Protein AF-A0A7W7B6H7-F1 (afdb_monomer)

Organism: NCBI:txid333708

Secondary structure (DSSP, 8-state):
-HHHHHHHHHHHHHHHHHHHHHHHHHHHHHHTS---HHHHHHHHHHHHHHHHHHHIIIIIS-SSS-HHHHHHHHHHHHHHHHHHHHHHHHIIIIIS---HHHHHHHHHHHHHHHHHHHIIIIITS-GGG--HHHHHHHHHHHHHHHHHHHHHHHTTPPPPHHHHHHHHHHHHHHTTPPBTTTB--SS-THHHHHHHHHHHHHHHHT--HHHHHHHHHHHHHHHHHHHHHHHHHH-TT--HHHHHHHHHHHHHHHHTTTGGGTTSHHHHHHHHHHHHHHHHHH-TT-TTS-HHHHHHHHHHHHHHHTTSGGGGHHHHHHHHHHHHHHT-GGGTT-HHHHHHHHHHHHHHHHHHHH-HHIIIIIHHHHHHHGGGGS--HHHHHTSGGGTHHHHHHHHHHHTHHHHTTSHHHHHHHHHHHHHHHHHTTT---HHHHHHHHHHHHHHHHHHHHH--SSHHHHHHHHHHHHHHHHHHHHH-S---TTHHHHHHH-PPTTS-SEEEEE-S-GGGTTTHHHHHT-EE--S-SS-TTHHHHHHHHHSHHHHH-TTTTHHHHHHHHHHHHHHHHHHHHH--SEEEEE--SS-TT--S----HHHHHHTSHHHHHHHTTEEEEEEETTEEEEEE-SSGGGGGGS-SS-----------------

Foldseek 3Di:
DVVVVVLLVLLVVLLVVLVVQLVVQLCCCVPVVVDDSVVSSVRSNVRSLVSSLCSCQPPNQHDDADPVQLVVLSVLLVVLLVLVLVVLQCCQCVQQVHDSVVSVVCSVPPSSVSSSLSSNLPRNHYPVPDALVSQLSVLLSVQLSLLSVLLVQCPPPFAFLQQLLLLQLLVCVVVPQAELPLANDLFDCLSSVLLNPLNVVCVVRVHASRSSLSVVLSVLSSVLSSLLSSLLSQQPPDDPLLSVLLSVLSSLLLRQLCQAHPPDLLSQLCSQQVSVLSCCLRPLPCPRDDLVRLLVSLVSNLSNCLRDVLLVLLLVQLLVLSCVLVVHNVSCVGSSNVNSVVVSVVSVVVCVPRVVSSVPPSNVLCVQFLCLLAADLVVLCVQLLNVLLVLLVVLCVVCVVVCSNHSLVSLQSSLVSLVSSLRVVRRSDSSSNSRSLSSSSSSLSNDLSVDDPDPVSNVSSVVSNCSSRVPSVVVGYHDQPQQVLVVVPPDDPPFAQAEDEAALDSSNPPPNCSVSVGHYQASYSYLVSAQRLLQVCPDPVCVVPVVVSVVSVVSLVCSLVRVLVSCVVRVGQKYKFQQDQDGRSNVVDGDGPLVSNVVDVSSVVSCVQWDFQEDTPRITIIGGHPDPVVCPPRPPDHDPPPDDDDPDPPDDDD

Nearest PDB structures (foldseek):
  6wby-assembly1_A  TM=4.528E-01  e=2.219E-01  Mycobacteroides abscessus
  6wbx-assembly1_A  TM=3.716E-01  e=9.369E-01  Mycobacteroides abscessus
  5khn-assembly1_A  TM=1.263E-01  e=7.039E+00  Burkholderia multivorans

Radius of gyration: 28.57 Å; Cα contacts (8 Å, |Δi|>4): 883; chains: 1; bounding box: 72×85×74 Å

Solvent-accessible surface area (backbone atoms only — not comparable to full-atom values): 34302 Å² total; per-residue (Å²): 117,68,69,61,54,53,37,52,50,42,45,50,51,40,51,54,50,23,54,52,45,20,54,52,43,17,49,46,30,35,73,74,64,68,35,57,68,70,57,8,46,48,51,3,48,54,54,17,55,53,46,39,51,50,42,39,49,66,67,40,63,50,76,57,39,59,70,77,58,25,51,55,40,43,51,51,52,49,52,38,37,50,53,50,39,52,47,44,38,45,45,32,39,74,45,68,65,42,56,66,67,60,20,50,52,51,32,68,50,51,36,56,53,52,45,51,53,46,40,69,51,42,22,46,42,26,84,91,70,59,48,52,67,34,45,24,53,42,31,37,54,52,25,45,42,51,27,53,52,49,44,62,70,50,56,95,55,69,51,25,28,67,37,36,44,48,53,55,52,31,53,43,38,76,73,69,40,47,78,54,71,53,37,47,59,93,64,61,69,59,57,44,65,70,52,38,60,28,40,57,52,10,69,76,54,74,40,58,48,68,60,33,39,49,52,46,54,30,52,46,41,25,54,28,36,33,50,34,24,44,48,54,32,65,37,83,94,53,55,75,64,40,40,52,41,38,52,50,35,52,51,46,40,73,55,46,59,37,35,42,44,50,72,25,68,56,49,46,18,45,39,36,24,46,37,44,54,49,38,54,31,69,46,51,82,45,86,93,52,53,72,70,52,33,37,51,40,13,54,44,18,33,73,15,40,64,50,42,75,50,52,50,40,17,64,54,42,24,32,52,54,48,16,64,65,69,72,37,69,62,48,51,70,29,59,29,49,48,38,29,53,52,50,48,52,53,48,53,50,46,37,63,74,76,39,41,47,42,66,72,48,42,49,57,51,43,71,72,19,46,62,43,69,40,50,60,70,72,63,44,66,70,36,76,88,46,64,53,56,63,54,53,52,51,54,46,64,79,37,40,90,81,33,69,83,36,42,43,48,34,29,41,30,32,15,50,14,28,43,52,37,34,59,78,62,30,47,68,51,70,65,60,41,43,58,18,49,40,24,47,45,41,22,42,28,43,47,60,54,71,53,60,100,43,71,69,59,44,51,50,46,52,51,46,48,46,66,59,54,47,53,30,62,72,68,32,60,46,79,56,87,45,42,63,59,48,55,75,67,45,82,54,88,97,44,58,68,22,37,35,60,55,34,64,46,44,55,72,45,21,38,49,39,74,76,66,69,37,45,72,36,53,38,54,71,32,48,56,58,45,35,21,27,55,43,54,58,67,34,71,64,32,67,75,36,62,71,84,39,44,67,46,52,50,51,41,49,48,55,44,52,54,52,45,50,28,45,69,74,57,55,38,19,32,38,36,36,55,64,42,83,79,52,78,49,33,74,93,52,81,75,55,65,67,65,64,42,46,76,39,67,68,40,53,62,59,52,72,39,46,45,80,74,45,76,50,98,49,25,37,34,28,33,49,50,94,54,81,76,76,56,82,82,62,77,96,58,81,71,78,78,83,72,75,84,73,76,88,73,87,74,80,91,126

Structure (mmCIF, N/CA/C/O backbone):
data_AF-A0A7W7B6H7-F1
#
_entry.id   AF-A0A7W7B6H7-F1
#
loop_
_atom_site.group_PDB
_atom_site.id
_atom_site.type_symbol
_atom_site.label_atom_id
_atom_site.label_alt_id
_atom_site.label_comp_id
_atom_site.label_asym_id
_atom_site.label_entity_id
_atom_site.label_seq_id
_atom_site.pdbx_PDB_ins_code
_atom_site.Cartn_x
_atom_site.Cartn_y
_atom_site.Cartn_z
_atom_site.occupancy
_atom_site.B_iso_or_equiv
_atom_site.auth_seq_id
_atom_site.auth_comp_id
_atom_site.auth_asym_id
_atom_site.auth_atom_id
_atom_site.pdbx_PDB_model_num
ATOM 1 N N . MET A 1 1 ? -38.807 20.366 14.845 1.00 52.38 1 MET A N 1
ATOM 2 C CA . MET A 1 1 ? -38.047 21.072 13.783 1.00 52.38 1 MET A CA 1
ATOM 3 C C . MET A 1 1 ? -37.548 22.457 14.226 1.00 52.38 1 MET A C 1
ATOM 5 O O . MET A 1 1 ? -36.436 22.827 13.880 1.00 52.38 1 MET A O 1
ATOM 9 N N . THR A 1 2 ? -38.298 23.182 15.062 1.00 67.94 2 THR A N 1
ATOM 10 C CA . THR A 1 2 ? -38.009 24.551 15.546 1.00 67.94 2 THR A CA 1
ATOM 11 C C . THR A 1 2 ? -36.691 24.733 16.320 1.00 67.94 2 THR A C 1
ATOM 13 O O . THR A 1 2 ? -36.007 25.732 16.119 1.00 67.94 2 THR A O 1
ATOM 16 N N . ALA A 1 3 ? -36.267 23.766 17.145 1.00 75.75 3 ALA A N 1
ATOM 17 C CA . ALA A 1 3 ? -35.050 23.906 17.962 1.00 75.75 3 ALA A CA 1
ATOM 18 C C . ALA A 1 3 ? -33.731 23.847 17.160 1.00 75.75 3 ALA A C 1
ATOM 20 O O . ALA A 1 3 ? -32.788 24.575 17.466 1.00 75.75 3 ALA A O 1
ATOM 21 N N . LEU A 1 4 ? -33.655 23.001 16.121 1.00 78.50 4 LEU A N 1
ATOM 22 C CA . LEU A 1 4 ? -32.461 22.891 15.271 1.00 78.50 4 LEU A CA 1
ATOM 23 C C . LEU A 1 4 ? -32.273 24.151 14.422 1.00 78.50 4 LEU A C 1
ATOM 25 O O . LEU A 1 4 ? -31.158 24.651 14.319 1.00 78.50 4 LEU A O 1
ATOM 29 N N . VAL A 1 5 ? -33.368 24.669 13.859 1.00 79.06 5 VAL A N 1
ATOM 30 C CA . VAL A 1 5 ? -33.370 25.891 13.045 1.00 79.06 5 VAL A CA 1
ATOM 31 C C . VAL A 1 5 ? -32.963 27.099 13.888 1.00 79.06 5 VAL A C 1
ATOM 33 O O . VAL A 1 5 ? -32.090 27.857 13.479 1.00 79.06 5 VAL A O 1
ATOM 36 N N . ALA A 1 6 ? -33.499 27.233 15.105 1.00 82.69 6 ALA A N 1
ATOM 37 C CA . ALA A 1 6 ? -33.091 28.294 16.027 1.00 82.69 6 ALA A CA 1
ATOM 38 C C . ALA A 1 6 ? -31.600 28.200 16.407 1.00 82.69 6 ALA A C 1
ATOM 40 O O . ALA A 1 6 ? -30.912 29.216 16.492 1.00 82.69 6 ALA A O 1
ATOM 41 N N . GLN A 1 7 ? -31.080 26.985 16.602 1.00 85.56 7 GLN A N 1
ATOM 42 C CA . GLN A 1 7 ? -29.668 26.763 16.918 1.00 85.56 7 GLN A CA 1
ATOM 43 C C . GLN A 1 7 ? -28.742 27.072 15.732 1.00 85.56 7 GLN A C 1
ATOM 45 O O . GLN A 1 7 ? -27.706 27.704 15.923 1.00 85.56 7 GLN A O 1
ATOM 50 N N . ALA A 1 8 ? -29.118 26.668 14.516 1.00 84.94 8 ALA A N 1
ATOM 51 C CA . ALA A 1 8 ? -28.405 27.037 13.293 1.00 84.94 8 ALA A CA 1
ATOM 52 C C . ALA A 1 8 ? -28.430 28.560 13.068 1.00 84.94 8 ALA A C 1
ATOM 54 O O . ALA A 1 8 ? -27.408 29.143 12.718 1.00 84.94 8 ALA A O 1
ATOM 55 N N . GLY A 1 9 ? -29.556 29.218 13.370 1.00 87.75 9 GLY A N 1
ATOM 56 C CA . GLY A 1 9 ? -29.672 30.677 13.356 1.00 87.75 9 GLY A CA 1
ATOM 57 C C . GLY A 1 9 ? -28.688 31.354 14.315 1.00 87.75 9 GLY A C 1
ATOM 58 O O . GLY A 1 9 ? -27.930 32.223 13.897 1.00 87.75 9 GLY A O 1
ATOM 59 N N . ARG A 1 10 ? -28.616 30.909 15.580 1.00 89.75 10 ARG A N 1
ATOM 60 C CA . ARG A 1 10 ? -27.625 31.422 16.552 1.00 89.75 10 ARG A CA 1
ATOM 61 C C . ARG A 1 10 ? -26.189 31.195 16.089 1.00 89.75 10 ARG A C 1
ATOM 63 O O . ARG A 1 10 ? -25.362 32.088 16.234 1.00 89.75 10 ARG A O 1
ATOM 70 N N . PHE A 1 11 ? -25.903 30.026 15.512 1.00 89.94 11 PHE A N 1
ATOM 71 C CA . PHE A 1 11 ? -24.585 29.722 14.956 1.00 89.94 11 PHE A CA 1
ATOM 72 C C . PHE A 1 11 ? -24.205 30.709 13.846 1.00 89.94 11 PHE A C 1
ATOM 74 O O . PHE A 1 11 ? -23.113 31.270 13.884 1.00 89.94 11 PHE A O 1
ATOM 81 N N . GLY A 1 12 ? -25.126 30.973 12.913 1.00 88.31 12 GLY A N 1
ATOM 82 C CA . GLY A 1 12 ? -24.932 31.959 11.851 1.00 88.31 12 GLY A CA 1
ATOM 83 C C . GLY A 1 12 ? -24.706 33.376 12.385 1.00 88.31 12 GLY A C 1
ATOM 84 O O . GLY A 1 12 ? -23.780 34.049 11.943 1.00 88.31 12 GLY A O 1
ATOM 85 N N . VAL A 1 13 ? -25.487 33.808 13.383 1.00 93.12 13 VAL A N 1
ATOM 86 C CA . VAL A 1 13 ? -25.336 35.135 14.011 1.00 93.12 13 VAL A CA 1
ATOM 87 C C . VAL A 1 13 ? -23.969 35.291 14.674 1.00 93.12 13 VAL A C 1
ATOM 89 O O . VAL A 1 13 ? -23.302 36.298 14.449 1.00 93.12 13 VAL A O 1
ATOM 92 N N . VAL A 1 14 ? -23.526 34.298 15.455 1.00 91.69 14 VAL A N 1
ATOM 93 C CA . VAL A 1 14 ? -22.190 34.332 16.072 1.00 91.69 14 VAL A CA 1
ATOM 94 C C . VAL A 1 14 ? -21.107 34.383 14.996 1.00 91.69 14 VAL A C 1
ATOM 96 O O . VAL A 1 14 ? -20.205 35.203 15.110 1.00 91.69 14 VAL A O 1
ATOM 99 N N . GLY A 1 15 ? -21.226 33.588 13.927 1.00 88.62 15 GLY A N 1
ATOM 100 C CA . GLY A 1 15 ? -20.271 33.598 12.817 1.00 88.62 15 GLY A CA 1
ATOM 101 C C . GLY A 1 15 ? -20.157 34.963 12.127 1.00 88.62 15 GLY A C 1
ATOM 102 O O . GLY A 1 15 ? -19.053 35.476 11.964 1.00 88.62 15 GLY A O 1
ATOM 103 N N . LEU A 1 16 ? -21.286 35.592 11.786 1.00 90.62 16 LEU A N 1
ATOM 104 C CA . LEU A 1 16 ? -21.300 36.927 11.173 1.00 90.62 16 LEU A CA 1
ATOM 105 C C . LEU A 1 16 ? -20.719 37.996 12.109 1.00 90.62 16 LEU A C 1
ATOM 107 O O . LEU A 1 16 ? -19.921 38.829 11.678 1.00 90.62 16 LEU A O 1
ATOM 111 N N . ALA A 1 17 ? -21.072 37.949 13.395 1.00 92.12 17 ALA A N 1
ATOM 112 C CA . ALA A 1 17 ? -20.536 38.861 14.401 1.00 92.12 17 ALA A CA 1
ATOM 113 C C . ALA A 1 17 ? -19.021 38.676 14.596 1.00 92.12 17 ALA A C 1
ATOM 115 O O . ALA A 1 17 ? -18.294 39.661 14.700 1.00 92.12 17 ALA A O 1
ATOM 116 N N . THR A 1 18 ? -18.525 37.435 14.572 1.00 90.81 18 THR A N 1
ATOM 117 C CA . THR A 1 18 ? -17.090 37.121 14.584 1.00 90.81 18 THR A CA 1
ATOM 118 C C . THR A 1 18 ? -16.369 37.763 13.401 1.00 90.81 18 THR A C 1
ATOM 120 O O . THR A 1 18 ? -15.316 38.373 13.590 1.00 90.81 18 THR A O 1
ATOM 123 N N . THR A 1 19 ? -16.917 37.650 12.188 1.00 88.62 19 THR A N 1
ATOM 124 C CA . THR A 1 19 ? -16.317 38.252 10.989 1.00 88.62 19 THR A CA 1
ATOM 125 C C . THR A 1 19 ? -16.297 39.775 11.075 1.00 88.62 19 THR A C 1
ATOM 127 O O . THR A 1 19 ? -15.267 40.385 10.800 1.00 88.62 19 THR A O 1
ATOM 130 N N . ALA A 1 20 ? -17.394 40.400 11.507 1.00 91.12 20 ALA A N 1
ATOM 131 C CA . ALA A 1 20 ? -17.438 41.847 11.705 1.00 91.12 20 ALA A CA 1
ATOM 132 C C . ALA A 1 20 ? -16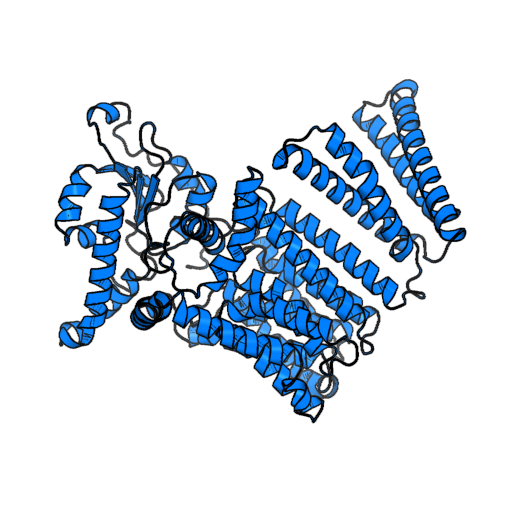.408 42.305 12.751 1.00 91.12 20 ALA A C 1
ATOM 134 O O . ALA A 1 20 ? -15.652 43.246 12.510 1.00 91.12 20 ALA A O 1
ATOM 135 N N . LEU A 1 21 ? -16.312 41.590 13.878 1.00 93.00 21 LEU A N 1
ATOM 136 C CA . LEU A 1 21 ? -15.350 41.888 14.935 1.00 93.00 21 LEU A CA 1
ATOM 137 C C . LEU A 1 21 ? -13.904 41.767 14.446 1.00 93.00 21 LEU A C 1
ATOM 139 O O . LEU A 1 21 ? -13.089 42.620 14.785 1.00 93.00 21 LEU A O 1
ATOM 143 N N . HIS A 1 22 ? -13.591 40.748 13.640 1.00 90.69 22 HIS A N 1
ATOM 144 C CA . HIS A 1 22 ? -12.273 40.593 13.024 1.00 90.69 22 HIS A CA 1
ATOM 145 C C . HIS A 1 22 ? -11.873 41.851 12.245 1.00 90.69 22 HIS A C 1
ATOM 147 O O . HIS A 1 22 ? -10.808 42.419 12.488 1.00 90.69 22 HIS A O 1
ATOM 153 N N . LEU A 1 23 ? -12.755 42.297 11.343 1.00 91.12 23 LEU A N 1
ATOM 154 C CA . LEU A 1 23 ? -12.518 43.447 10.474 1.00 91.12 23 LEU A CA 1
ATOM 155 C C . LEU A 1 23 ? -12.371 44.739 11.282 1.00 91.12 23 LEU A C 1
ATOM 157 O O . LEU A 1 23 ? -11.415 45.482 11.078 1.00 91.12 23 LEU A O 1
ATOM 161 N N . CYS A 1 24 ? -13.272 44.986 12.237 1.00 91.62 24 CYS A N 1
ATOM 162 C CA . CYS A 1 24 ? -13.216 46.176 13.083 1.00 91.62 24 CYS A CA 1
ATOM 163 C C . CYS A 1 24 ? -11.957 46.199 13.958 1.00 91.62 24 CYS A C 1
ATOM 165 O O . CYS A 1 24 ? -11.278 47.220 14.021 1.00 91.62 24 CYS A O 1
ATOM 167 N N . ALA A 1 25 ? -11.616 45.087 14.611 1.00 90.06 25 ALA A N 1
ATOM 168 C CA . ALA A 1 25 ? -10.444 45.013 15.478 1.00 90.06 25 ALA A CA 1
ATOM 169 C C . ALA A 1 25 ? -9.135 45.152 14.685 1.00 90.06 25 ALA A C 1
ATOM 171 O O . ALA A 1 25 ? -8.243 45.882 15.117 1.00 90.06 25 ALA A O 1
ATOM 172 N N . ALA A 1 26 ? -9.033 44.529 13.505 1.00 87.25 26 ALA A N 1
ATOM 173 C CA . ALA A 1 26 ? -7.884 44.713 12.621 1.00 87.25 26 ALA A CA 1
ATOM 174 C C . ALA A 1 26 ? -7.776 46.163 12.121 1.00 87.25 26 ALA A C 1
ATOM 176 O O . ALA A 1 26 ? -6.694 46.749 12.153 1.00 87.25 26 ALA A O 1
ATOM 177 N N . TYR A 1 27 ? -8.896 46.777 11.726 1.00 90.75 27 TYR A N 1
ATOM 178 C CA . TYR A 1 27 ? -8.920 48.172 11.288 1.00 90.75 27 TYR A CA 1
ATOM 179 C C . TYR A 1 27 ? -8.498 49.135 12.403 1.00 90.75 27 TYR A C 1
ATOM 181 O O . TYR A 1 27 ? -7.658 50.000 12.172 1.00 90.75 27 TYR A O 1
ATOM 189 N N . LEU A 1 28 ? -9.024 48.979 13.621 1.00 91.00 28 LEU A N 1
ATOM 190 C CA . LEU A 1 28 ? -8.677 49.834 14.762 1.00 91.00 28 LEU A CA 1
ATOM 191 C C . LEU A 1 28 ? -7.216 49.645 15.194 1.00 91.00 28 LEU A C 1
ATOM 193 O O . LEU A 1 28 ? -6.527 50.626 15.469 1.00 91.00 28 LEU A O 1
ATOM 197 N N . ALA A 1 29 ? -6.711 48.408 15.194 1.00 87.81 29 ALA A N 1
ATOM 198 C CA . ALA A 1 29 ? -5.305 48.132 15.484 1.00 87.81 29 ALA A CA 1
ATOM 199 C C . ALA A 1 29 ? -4.375 48.800 14.457 1.00 87.81 29 ALA A C 1
ATOM 201 O O . ALA A 1 29 ? -3.352 49.369 14.830 1.00 87.81 29 ALA A O 1
ATOM 202 N N . SER A 1 30 ? -4.751 48.786 13.175 1.00 89.3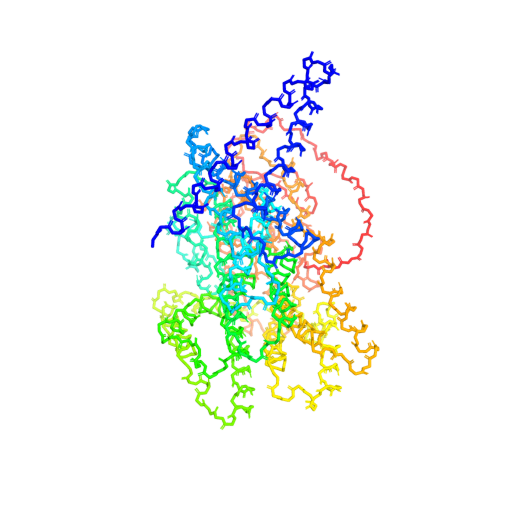1 30 SER A N 1
ATOM 203 C CA . SER A 1 30 ? -3.977 49.443 12.121 1.00 89.31 30 SER A CA 1
ATOM 204 C C . SER A 1 30 ? -4.085 50.971 12.159 1.00 89.31 30 SER A C 1
ATOM 206 O O . SER A 1 30 ? -3.075 51.644 11.988 1.00 89.31 30 SER A O 1
ATOM 208 N N . SER A 1 31 ? -5.289 51.521 12.347 1.00 86.19 31 SER A N 1
ATOM 209 C CA . SER A 1 31 ? -5.564 52.961 12.200 1.00 86.19 31 SER A CA 1
ATOM 210 C C . SER A 1 31 ? -5.269 53.774 13.458 1.00 86.19 31 SER A C 1
ATOM 212 O O . SER A 1 31 ? -4.769 54.889 13.357 1.00 86.19 31 SER A O 1
ATOM 214 N N . ILE A 1 32 ? -5.556 53.222 14.638 1.00 85.88 32 ILE A N 1
ATOM 215 C CA . ILE A 1 32 ? -5.395 53.912 15.926 1.00 85.88 32 ILE A CA 1
ATOM 216 C C . ILE A 1 32 ? -4.154 53.402 16.654 1.00 85.88 32 ILE A C 1
ATOM 218 O O . ILE A 1 32 ? -3.410 54.181 17.240 1.00 85.88 32 ILE A O 1
ATOM 222 N N . GLY A 1 33 ? -3.913 52.090 16.614 1.00 79.75 33 GLY A N 1
ATOM 223 C CA . GLY A 1 33 ? -2.784 51.476 17.314 1.00 79.75 33 GLY A CA 1
ATOM 224 C C . GLY A 1 33 ? -1.445 51.578 16.579 1.00 79.75 33 GLY A C 1
ATOM 225 O O . GLY A 1 33 ? -0.424 51.205 17.150 1.00 79.75 33 GLY A O 1
ATOM 226 N N . GLY A 1 34 ? -1.435 52.026 15.318 1.00 86.38 34 GLY A N 1
ATOM 227 C CA . GLY A 1 34 ? -0.224 52.121 14.496 1.00 86.38 34 GLY A CA 1
ATOM 228 C C . GLY A 1 34 ? 0.443 50.771 14.199 1.00 86.38 34 GLY A C 1
ATOM 229 O O . GLY A 1 34 ? 1.620 50.727 13.842 1.00 86.38 34 GLY A O 1
ATOM 230 N N . PHE A 1 35 ? -0.274 49.655 14.369 1.00 83.94 35 PHE A N 1
ATOM 231 C CA . PHE A 1 35 ? 0.276 48.327 14.117 1.00 83.94 35 PHE A CA 1
ATOM 232 C C . PHE A 1 35 ? 0.506 48.130 12.618 1.00 83.94 35 PHE A C 1
ATOM 234 O O . PHE A 1 35 ? -0.343 48.465 11.791 1.00 83.94 35 PHE A O 1
ATOM 241 N N . ALA A 1 36 ? 1.627 47.496 12.270 1.00 86.75 36 ALA A N 1
ATOM 242 C CA . ALA A 1 36 ? 1.856 47.032 10.908 1.00 86.75 36 ALA A CA 1
ATOM 243 C C . ALA A 1 36 ? 0.716 46.087 10.458 1.00 86.75 36 ALA A C 1
ATOM 245 O O . ALA A 1 36 ? 0.190 45.343 11.295 1.00 86.75 36 ALA A O 1
ATOM 246 N N . PRO A 1 37 ? 0.363 46.037 9.157 1.00 80.88 37 PRO A N 1
ATOM 247 C CA . PRO A 1 37 ? -0.802 45.294 8.668 1.00 80.88 37 PRO A CA 1
ATOM 248 C C . PRO A 1 37 ? -0.866 43.828 9.120 1.00 80.88 37 PRO A C 1
ATOM 250 O O . PRO A 1 37 ? -1.930 43.341 9.500 1.00 80.88 37 PRO A O 1
ATOM 253 N N . GLY A 1 38 ? 0.274 43.128 9.153 1.00 72.88 38 GLY A N 1
ATOM 254 C CA . GLY A 1 38 ? 0.336 41.744 9.638 1.00 72.88 38 GLY A CA 1
ATOM 255 C C . GLY A 1 38 ? -0.022 41.613 11.123 1.00 72.88 38 GLY A C 1
ATOM 256 O O . GLY A 1 38 ? -0.791 40.730 11.512 1.00 72.88 38 GLY A O 1
ATOM 257 N N . SER A 1 39 ? 0.476 42.527 11.957 1.00 79.50 39 SER A N 1
ATOM 258 C CA . SER A 1 39 ? 0.188 42.552 13.393 1.00 79.50 39 SER A CA 1
ATOM 259 C C . SER A 1 39 ? -1.258 42.968 13.664 1.00 79.50 39 SER A C 1
ATOM 261 O O . SER A 1 39 ? -1.921 42.361 14.499 1.00 79.50 39 SER A O 1
ATOM 263 N N . ALA A 1 40 ? -1.783 43.935 12.908 1.00 82.81 40 ALA A N 1
ATOM 264 C CA . ALA A 1 40 ? -3.178 44.357 12.992 1.00 82.81 40 ALA A CA 1
ATOM 265 C C . ALA A 1 40 ? -4.149 43.213 12.637 1.00 82.81 40 ALA A C 1
ATOM 267 O O . ALA A 1 40 ? -5.091 42.938 13.381 1.00 82.81 40 ALA A O 1
ATOM 268 N N . ASN A 1 41 ? -3.868 42.470 11.562 1.00 83.12 41 ASN A N 1
ATOM 269 C CA . ASN A 1 41 ? -4.636 41.280 11.189 1.00 83.12 41 ASN A CA 1
ATOM 270 C C . ASN A 1 41 ? -4.576 40.185 12.270 1.00 83.12 41 ASN A C 1
ATOM 272 O O . ASN A 1 41 ? -5.580 39.535 12.560 1.00 83.12 41 ASN A O 1
ATOM 276 N N . THR A 1 42 ? -3.416 40.012 12.911 1.00 77.50 42 THR A N 1
ATOM 277 C CA . THR A 1 42 ? -3.237 39.056 14.018 1.00 77.50 42 THR A CA 1
ATOM 278 C C . THR A 1 42 ? -4.097 39.428 15.226 1.00 77.50 42 THR A C 1
ATOM 280 O O . THR A 1 42 ? -4.760 38.562 15.796 1.00 77.50 42 THR A O 1
ATOM 283 N N . VAL A 1 43 ? -4.148 40.716 15.583 1.00 83.56 43 VAL A N 1
ATOM 284 C CA . VAL A 1 43 ? -5.025 41.227 16.649 1.00 83.56 43 VAL A CA 1
ATOM 285 C C . VAL A 1 43 ? -6.490 40.961 16.309 1.00 83.56 43 VAL A C 1
ATOM 287 O O . VAL A 1 43 ? -7.213 40.375 17.117 1.00 83.56 43 VAL A O 1
ATOM 290 N N . GLY A 1 44 ? -6.916 41.299 15.089 1.00 85.88 44 GLY A N 1
ATOM 291 C CA . GLY A 1 44 ? -8.274 41.013 14.632 1.00 85.88 44 GLY A CA 1
ATOM 292 C C . GLY A 1 44 ? -8.610 39.523 14.689 1.00 85.88 44 GLY A C 1
ATOM 293 O O . GLY A 1 44 ? -9.704 39.139 15.102 1.00 85.88 44 GLY A O 1
ATOM 294 N N . PHE A 1 45 ? -7.677 38.654 14.300 1.00 80.12 45 PHE A N 1
ATOM 295 C CA . PHE A 1 45 ? -7.856 37.203 14.343 1.00 80.12 45 PHE A CA 1
ATOM 296 C C . PHE A 1 45 ? -7.993 36.682 15.779 1.00 80.12 45 PHE A C 1
ATOM 298 O O . PHE A 1 45 ? -8.911 35.914 16.064 1.00 80.12 45 PHE A O 1
ATOM 305 N N . ALA A 1 46 ? -7.145 37.142 16.701 1.00 81.25 46 ALA A N 1
ATOM 306 C CA . ALA A 1 46 ? -7.209 36.753 18.108 1.00 81.25 46 ALA A CA 1
ATOM 307 C C . ALA A 1 46 ? -8.549 37.146 18.757 1.00 81.25 46 ALA A C 1
ATOM 309 O O . ALA A 1 46 ? -9.174 36.327 19.441 1.00 81.25 46 ALA A O 1
ATOM 310 N N . CYS A 1 47 ? -9.036 38.364 18.490 1.00 87.69 47 CYS A N 1
ATOM 311 C CA . CYS A 1 47 ? -10.352 38.820 18.945 1.00 87.69 47 CYS A CA 1
ATOM 312 C C . CYS A 1 47 ? -11.481 37.954 18.372 1.00 87.69 47 CYS A C 1
ATOM 314 O O . CYS A 1 47 ? -12.362 37.511 19.110 1.00 87.69 47 CYS A O 1
ATOM 316 N N . ALA A 1 48 ? -11.429 37.667 17.071 1.00 86.44 48 ALA A N 1
ATOM 317 C CA . ALA A 1 48 ? -12.434 36.879 16.370 1.00 86.44 48 ALA A CA 1
ATOM 318 C C . ALA A 1 48 ? -12.520 35.435 16.888 1.00 86.44 48 ALA A C 1
ATOM 320 O O . ALA A 1 48 ? -13.611 34.962 17.204 1.00 86.44 48 ALA A O 1
ATOM 321 N N . VAL A 1 49 ? -11.383 34.749 17.036 1.00 82.31 49 VAL A N 1
ATOM 322 C CA . VAL A 1 49 ? -11.323 33.372 17.558 1.00 82.31 49 VAL A CA 1
ATOM 323 C C . VAL A 1 49 ? -11.856 33.303 18.987 1.00 82.31 49 VAL A C 1
ATOM 325 O O . VAL A 1 49 ? -12.661 32.425 19.305 1.00 82.31 49 VAL A O 1
ATOM 328 N N . THR A 1 50 ? -11.461 34.255 19.835 1.00 85.62 50 THR A N 1
ATOM 329 C CA . THR A 1 50 ? -11.922 34.324 21.229 1.00 85.62 50 THR A CA 1
ATOM 330 C C . THR A 1 50 ? -13.433 34.536 21.295 1.00 85.62 50 THR A C 1
ATOM 332 O O . THR A 1 50 ? -14.136 33.818 22.007 1.00 85.62 50 THR A O 1
ATOM 335 N N . PHE A 1 51 ? -13.954 35.479 20.507 1.00 90.62 51 PHE A N 1
ATOM 336 C CA . PHE A 1 51 ? -15.384 35.763 20.444 1.00 90.62 51 PHE A CA 1
ATOM 337 C C . PHE A 1 51 ? -16.188 34.588 19.877 1.00 90.62 51 PHE A C 1
ATOM 339 O O . PHE A 1 51 ? -17.218 34.227 20.443 1.00 90.62 51 PHE A O 1
ATOM 346 N N . ALA A 1 52 ? -15.702 33.943 18.811 1.00 87.56 52 ALA A N 1
ATOM 347 C CA . ALA A 1 52 ? -16.341 32.767 18.222 1.00 87.56 52 ALA A CA 1
ATOM 348 C C . ALA A 1 52 ? -16.469 31.634 19.245 1.00 87.56 52 ALA A C 1
ATOM 350 O O . ALA A 1 52 ? -17.548 31.065 19.420 1.00 87.56 52 ALA A O 1
ATOM 351 N N . TYR A 1 53 ? -15.384 31.338 19.967 1.00 87.25 53 TYR A N 1
ATOM 352 C CA . TYR A 1 53 ? -15.395 30.323 21.013 1.00 87.25 53 TYR A CA 1
ATOM 353 C C . TYR A 1 53 ? -16.403 30.662 22.116 1.00 87.25 53 TYR A C 1
ATOM 355 O O . TYR A 1 53 ? -17.285 29.855 22.411 1.00 87.25 53 TYR A O 1
ATOM 363 N N . LEU A 1 54 ? -16.315 31.865 22.696 1.00 88.12 54 LEU A N 1
ATOM 364 C CA . LEU A 1 54 ? -17.183 32.282 23.799 1.00 88.12 54 LEU A CA 1
ATOM 365 C C . LEU A 1 54 ? -18.656 32.350 23.381 1.00 88.12 54 LEU A C 1
ATOM 367 O O . LEU A 1 54 ? -19.518 31.871 24.120 1.00 88.12 54 LEU A O 1
ATOM 371 N N . GLY A 1 55 ? -18.961 32.885 22.198 1.00 87.38 55 GLY A N 1
ATOM 372 C CA . GLY A 1 55 ? -20.320 32.979 21.663 1.00 87.38 55 GLY A CA 1
ATOM 373 C C . GLY A 1 55 ? -20.936 31.606 21.388 1.00 87.38 55 GLY A C 1
ATOM 374 O O . GLY A 1 55 ? -22.093 31.345 21.741 1.00 87.38 55 GLY A O 1
ATOM 375 N N . HIS A 1 56 ? -20.160 30.674 20.832 1.00 88.31 56 HIS A N 1
ATOM 376 C CA . HIS A 1 56 ? -20.649 29.316 20.615 1.00 88.31 56 HIS A CA 1
ATOM 377 C C . HIS A 1 56 ? -20.801 28.526 21.920 1.00 88.31 56 HIS A C 1
ATOM 379 O O . HIS A 1 56 ? -21.825 27.862 22.105 1.00 88.31 56 HIS A O 1
ATOM 385 N N . PHE A 1 57 ? -19.846 28.655 22.844 1.00 83.75 57 PHE A N 1
ATOM 386 C CA . PHE A 1 57 ? -19.856 27.986 24.145 1.00 83.75 57 PHE A CA 1
ATOM 387 C C . PHE A 1 57 ? -21.020 28.449 25.038 1.00 83.75 57 PHE A C 1
ATOM 389 O O . PHE A 1 57 ? -21.730 27.631 25.628 1.00 83.75 57 PHE A O 1
ATOM 396 N N . SER A 1 58 ? -21.231 29.764 25.141 1.00 83.44 58 SER A N 1
ATOM 397 C CA . SER A 1 58 ? -22.210 30.352 26.064 1.00 83.44 58 SER A CA 1
ATOM 398 C C . SER A 1 58 ? -23.636 30.369 25.504 1.00 83.44 58 SER A C 1
ATOM 400 O O . SER A 1 58 ? -24.584 30.099 26.247 1.00 83.44 58 SER A O 1
ATOM 402 N N . TRP A 1 59 ? -23.805 30.621 24.200 1.00 84.88 59 TRP A N 1
ATOM 403 C CA . TRP A 1 59 ? -25.114 30.950 23.624 1.00 84.88 59 TRP A CA 1
ATOM 404 C C . TRP A 1 59 ? -25.607 29.988 22.536 1.00 84.88 59 TRP A C 1
ATOM 406 O O . TRP A 1 59 ? -26.795 29.656 22.490 1.00 84.88 59 TRP A O 1
ATOM 416 N N . THR A 1 60 ? -24.720 29.515 21.652 1.00 80.88 60 THR A N 1
ATOM 417 C CA . THR A 1 60 ? -25.141 28.642 20.536 1.00 80.88 60 THR A CA 1
ATOM 418 C C . THR A 1 60 ? -25.400 27.204 20.992 1.00 80.88 60 THR A C 1
ATOM 420 O O . THR A 1 60 ? -26.414 26.604 20.627 1.00 80.88 60 THR A O 1
ATOM 423 N N . PHE A 1 61 ? -24.494 26.636 21.791 1.00 81.56 61 PHE A N 1
ATOM 424 C CA . PHE A 1 61 ? -24.557 25.233 22.224 1.00 81.56 61 PHE A CA 1
ATOM 425 C C . PHE A 1 61 ? -24.790 25.060 23.732 1.00 81.56 61 PHE A C 1
ATOM 427 O O . PHE A 1 61 ? -24.979 23.931 24.171 1.00 81.56 61 PHE A O 1
ATOM 434 N N . SER A 1 62 ? -24.817 26.167 24.487 1.00 64.25 62 SER A N 1
ATOM 435 C CA . SER A 1 62 ? -25.210 26.311 25.900 1.00 64.25 62 SER A CA 1
ATOM 436 C C . SER A 1 62 ? -24.993 25.067 26.789 1.00 64.25 62 SER A C 1
ATOM 438 O O . SER A 1 62 ? -25.909 24.285 27.023 1.00 64.25 62 SER A O 1
ATOM 440 N N . ARG A 1 63 ? -23.764 24.986 27.330 1.00 60.47 63 ARG A N 1
ATOM 441 C CA . ARG A 1 63 ? -23.267 24.226 28.505 1.00 60.47 63 ARG A CA 1
ATOM 442 C C . ARG A 1 63 ? -23.541 22.714 28.587 1.00 60.47 63 ARG A C 1
ATOM 444 O O . ARG A 1 63 ? -24.581 22.305 29.096 1.00 60.47 63 ARG A O 1
ATOM 451 N N . ARG A 1 64 ? -22.506 21.906 28.288 1.00 61.44 64 ARG A N 1
ATOM 452 C CA . ARG A 1 64 ? -22.296 20.547 28.857 1.00 61.44 64 ARG A CA 1
ATOM 453 C C . ARG A 1 64 ? -20.820 20.178 29.137 1.00 61.44 64 ARG A C 1
ATOM 455 O O . ARG A 1 64 ? -20.581 19.355 30.012 1.00 61.44 64 ARG A O 1
ATOM 462 N N . ALA A 1 65 ? -19.829 20.763 28.456 1.00 60.47 65 ALA A N 1
ATOM 463 C CA . ALA A 1 65 ? -18.397 20.475 28.677 1.00 60.47 65 ALA A CA 1
ATOM 464 C C . ALA A 1 65 ? -17.672 21.529 29.544 1.00 60.47 65 ALA A C 1
ATOM 466 O O . ALA A 1 65 ? -18.065 22.697 29.547 1.00 60.47 65 ALA A O 1
ATOM 467 N N . GLU A 1 66 ? -16.592 21.132 30.229 1.00 72.94 66 GLU A N 1
ATOM 468 C CA . GLU A 1 66 ? -15.672 22.058 30.909 1.00 72.94 66 GLU A CA 1
ATOM 469 C C . GLU A 1 66 ? -14.859 22.892 29.902 1.00 72.94 66 GLU A C 1
ATOM 471 O O . GLU A 1 66 ? -14.569 22.446 28.788 1.00 72.94 66 GLU A O 1
ATOM 476 N N . HIS A 1 67 ? -14.469 24.113 30.288 1.00 77.69 67 HIS A N 1
ATOM 477 C CA . HIS A 1 67 ? -13.774 25.053 29.399 1.00 77.69 67 HIS A CA 1
ATOM 478 C C . HIS A 1 67 ? -12.428 24.533 28.879 1.00 77.69 67 HIS A C 1
ATOM 480 O O . HIS A 1 67 ? -12.106 24.765 27.716 1.00 77.69 67 HIS A O 1
ATOM 486 N N . SER A 1 68 ? -11.651 23.844 29.717 1.00 67.81 68 SER A N 1
ATOM 487 C CA . SER A 1 68 ? -10.341 23.282 29.356 1.00 67.81 68 SER A CA 1
ATOM 488 C C . SER A 1 68 ? -10.455 22.244 28.234 1.00 67.81 68 SER A C 1
ATOM 490 O O . SER A 1 68 ? -9.649 22.237 27.304 1.00 67.81 68 SER A O 1
ATOM 492 N N . GLU A 1 69 ? -11.497 21.413 28.267 1.00 66.31 69 GLU A N 1
ATOM 493 C CA . GLU A 1 69 ? -11.755 20.393 27.250 1.00 66.31 69 GLU A CA 1
ATOM 494 C C . GLU A 1 69 ? -12.373 20.973 25.975 1.00 66.31 69 GLU A C 1
ATOM 496 O O . GLU A 1 69 ? -11.955 20.633 24.864 1.00 66.31 69 GLU A O 1
ATOM 501 N N . ALA A 1 70 ? -13.367 21.853 26.121 1.00 77.94 70 ALA A N 1
ATOM 502 C CA . ALA A 1 70 ? -14.051 22.466 24.989 1.00 77.94 70 ALA A CA 1
ATOM 503 C C . ALA A 1 70 ? -13.094 23.323 24.151 1.00 77.94 70 ALA A C 1
ATOM 505 O O . ALA A 1 70 ? -13.179 23.305 22.925 1.00 77.94 70 ALA A O 1
ATOM 506 N N . LEU A 1 71 ? -12.144 24.016 24.788 1.00 77.31 71 LEU A N 1
ATOM 507 C CA . LEU A 1 71 ? -11.151 24.835 24.097 1.00 77.31 71 LEU A CA 1
ATOM 508 C C . LEU A 1 71 ? -10.220 23.985 23.220 1.00 77.31 71 LEU A C 1
ATOM 510 O O . LEU A 1 71 ? -10.012 24.310 22.052 1.00 77.31 71 LEU A O 1
ATOM 514 N N . GLY A 1 72 ? -9.715 22.863 23.745 1.00 68.81 72 GLY A N 1
ATOM 515 C CA . GLY A 1 72 ? -8.864 21.946 22.980 1.00 68.81 72 GLY A CA 1
ATOM 516 C C . GLY A 1 72 ? -9.591 21.341 21.775 1.00 68.81 72 GLY A C 1
ATOM 517 O O . GLY A 1 72 ? -9.066 21.332 20.662 1.00 68.81 72 GLY A O 1
ATOM 518 N N . ARG A 1 73 ? -10.841 20.900 21.961 1.00 75.31 73 ARG A N 1
ATOM 519 C CA . ARG A 1 73 ? -11.666 20.366 20.860 1.00 75.31 73 ARG A CA 1
ATOM 520 C C . ARG A 1 73 ? -12.024 21.442 19.836 1.00 75.31 73 ARG A C 1
ATOM 522 O O . ARG A 1 73 ? -12.029 21.165 18.639 1.00 75.31 73 ARG A O 1
ATOM 529 N N . PHE A 1 74 ? -12.287 22.666 20.290 1.00 80.00 74 PHE A N 1
ATOM 530 C CA . PHE A 1 74 ? -12.568 23.804 19.419 1.00 80.00 74 PHE A CA 1
ATOM 531 C C . PHE A 1 74 ? -11.357 24.148 18.552 1.00 80.00 74 PHE A C 1
ATOM 533 O O . PHE A 1 74 ? -11.520 24.376 17.354 1.00 80.00 74 PHE A O 1
ATOM 540 N N . ALA A 1 75 ? -10.147 24.122 19.119 1.00 74.31 75 ALA A N 1
ATOM 541 C CA . ALA A 1 75 ? -8.914 24.335 18.367 1.00 74.31 75 ALA A CA 1
ATOM 542 C C . ALA A 1 75 ? -8.732 23.278 17.267 1.00 74.31 75 ALA A C 1
ATOM 544 O O . ALA A 1 75 ? -8.482 23.627 16.116 1.00 74.31 75 ALA A O 1
ATOM 545 N N . VAL A 1 76 ? -8.942 21.996 17.583 1.00 68.31 76 VAL A N 1
ATOM 546 C CA . VAL A 1 76 ? -8.860 20.907 16.595 1.00 68.31 76 VAL A CA 1
ATOM 547 C C . VAL A 1 76 ? -9.912 21.064 15.498 1.00 68.31 76 VAL A C 1
ATOM 549 O O . VAL A 1 76 ? -9.582 20.980 14.318 1.00 68.31 76 VAL A O 1
ATOM 552 N N . ALA A 1 77 ? -11.169 21.329 15.862 1.00 76.38 77 ALA A N 1
ATOM 553 C CA . ALA A 1 77 ? -12.234 21.552 14.888 1.00 76.38 77 ALA A CA 1
ATOM 554 C C . ALA A 1 77 ? -11.968 22.796 14.016 1.00 76.38 77 ALA A C 1
ATOM 556 O O . ALA A 1 77 ? -12.267 22.795 12.826 1.00 76.38 77 ALA A O 1
ATOM 557 N N . SER A 1 78 ? -11.333 23.831 14.569 1.00 77.81 78 SER A N 1
ATOM 558 C CA . SER A 1 78 ? -10.935 25.024 13.814 1.00 77.81 78 SER A CA 1
ATOM 559 C C . SER A 1 78 ? -9.791 24.732 12.836 1.00 77.81 78 SER A C 1
ATOM 561 O O . SER A 1 78 ? -9.867 25.136 11.677 1.00 77.81 78 SER A O 1
ATOM 563 N N . LEU A 1 79 ? -8.763 23.981 13.255 1.00 71.31 79 LEU A N 1
ATOM 564 C CA . LEU A 1 79 ? -7.669 23.531 12.380 1.00 71.31 79 LEU A CA 1
ATOM 565 C C . LEU A 1 79 ? -8.179 22.634 11.250 1.00 71.31 79 LEU A C 1
ATOM 567 O O . LEU A 1 79 ? -7.745 22.751 10.108 1.00 71.31 79 LEU A O 1
ATOM 571 N N . PHE A 1 80 ? -9.135 21.766 11.559 1.00 71.19 80 PHE A N 1
ATOM 572 C CA . PHE A 1 80 ? -9.831 20.946 10.581 1.00 71.19 80 PHE A CA 1
ATOM 573 C C . PHE A 1 80 ? -10.610 21.780 9.565 1.00 71.19 80 PHE A C 1
ATOM 575 O O . PHE A 1 80 ? -10.507 21.546 8.360 1.00 71.19 80 PHE A O 1
ATOM 582 N N . GLY A 1 81 ? -11.378 22.763 10.044 1.00 76.25 81 GLY A N 1
ATOM 583 C CA . GLY A 1 81 ? -12.103 23.695 9.188 1.00 76.25 81 GLY A CA 1
ATOM 584 C C . GLY A 1 81 ? -11.149 24.451 8.267 1.00 76.25 81 GLY A C 1
ATOM 585 O O . GLY A 1 81 ? -11.403 24.546 7.068 1.00 76.25 81 GLY A O 1
ATOM 586 N N . PHE A 1 82 ? -10.004 24.894 8.794 1.00 72.88 82 PHE A N 1
ATOM 587 C CA . PHE A 1 82 ? -8.941 25.513 8.005 1.00 72.88 82 PHE A CA 1
ATOM 588 C C . PHE A 1 82 ? -8.398 24.559 6.936 1.00 72.88 82 PHE A C 1
ATOM 590 O O . PHE A 1 82 ? -8.407 24.899 5.758 1.00 72.88 82 PHE A O 1
ATOM 597 N N . ALA A 1 83 ? -8.014 23.340 7.308 1.00 64.69 83 ALA A N 1
ATOM 598 C CA . ALA A 1 83 ? -7.461 22.369 6.371 1.00 64.69 83 ALA A CA 1
ATOM 599 C C . ALA A 1 83 ? -8.472 21.979 5.271 1.00 64.69 83 ALA A C 1
ATOM 601 O O . ALA A 1 83 ? -8.112 21.873 4.100 1.00 64.69 83 ALA A O 1
ATOM 602 N N . THR A 1 84 ? -9.757 21.863 5.628 1.00 72.44 84 THR A N 1
ATOM 603 C CA . THR A 1 84 ? -10.862 21.683 4.672 1.00 72.44 84 THR A CA 1
ATOM 604 C C . THR A 1 84 ? -10.981 22.876 3.731 1.00 72.44 84 THR A C 1
ATOM 606 O O . THR A 1 84 ? -11.117 22.692 2.524 1.00 72.44 84 THR A O 1
ATOM 609 N N . SER A 1 85 ? -10.910 24.100 4.265 1.00 79.25 85 SER A N 1
ATOM 610 C CA . SER A 1 85 ? -10.974 25.317 3.454 1.00 79.25 85 SER A CA 1
ATOM 611 C C . SER A 1 85 ? -9.833 25.368 2.438 1.00 79.25 85 SER A C 1
ATOM 613 O O . SER A 1 85 ? -10.072 25.604 1.256 1.00 79.25 85 SER A O 1
ATOM 615 N N . SER A 1 86 ? -8.610 25.046 2.870 1.00 70.38 86 SER A N 1
ATOM 616 C CA . SER A 1 86 ? -7.432 24.998 2.009 1.00 70.38 86 SER A CA 1
ATOM 617 C C . SER A 1 86 ? -7.559 23.915 0.942 1.00 70.38 86 SER A C 1
ATOM 619 O O . SER A 1 86 ? -7.204 24.163 -0.205 1.00 70.38 86 SER A O 1
ATOM 621 N N . LEU A 1 87 ? -8.108 22.746 1.288 1.00 69.75 87 LEU A N 1
ATOM 622 C CA . LEU A 1 87 ? -8.343 21.660 0.338 1.00 69.75 87 LEU A CA 1
ATOM 623 C C . LEU A 1 87 ? -9.374 22.046 -0.725 1.00 69.75 87 LEU A C 1
ATOM 625 O O . LEU A 1 87 ? -9.128 21.823 -1.905 1.00 69.75 87 LEU A O 1
ATOM 629 N N . ILE A 1 88 ? -10.504 22.641 -0.332 1.00 73.19 88 ILE A N 1
ATOM 630 C CA . ILE A 1 88 ? -11.522 23.107 -1.285 1.00 73.19 88 ILE A CA 1
ATOM 631 C C . ILE A 1 88 ? -10.911 24.143 -2.227 1.00 73.19 88 ILE A C 1
ATOM 633 O O . ILE A 1 88 ? -11.071 24.023 -3.439 1.00 73.19 88 ILE A O 1
ATOM 637 N N . VAL A 1 89 ? -10.167 25.119 -1.696 1.00 73.75 89 VAL A N 1
ATOM 638 C CA . VAL A 1 89 ? -9.472 26.108 -2.531 1.00 73.75 89 VAL A CA 1
ATOM 639 C C . VAL A 1 89 ? -8.507 25.426 -3.482 1.00 73.75 89 VAL A C 1
ATOM 641 O O . VAL A 1 89 ? -8.564 25.690 -4.680 1.00 73.75 89 VAL A O 1
ATOM 644 N N . PHE A 1 90 ? -7.672 24.519 -2.983 1.00 66.94 90 PHE A N 1
ATOM 645 C CA . PHE A 1 90 ? -6.702 23.800 -3.792 1.00 66.94 90 PHE A CA 1
ATOM 646 C C . PHE A 1 90 ? -7.379 23.015 -4.926 1.00 66.94 90 PHE A C 1
ATOM 648 O O . PHE A 1 90 ? -7.034 23.195 -6.090 1.00 66.94 90 PHE A O 1
ATOM 655 N N . VAL A 1 91 ? -8.386 22.197 -4.614 1.00 62.97 91 VAL A N 1
ATOM 656 C CA . VAL A 1 91 ? -9.091 21.373 -5.604 1.00 62.97 91 VAL A CA 1
ATOM 657 C C . VAL A 1 91 ? -9.787 22.250 -6.639 1.00 62.97 91 VAL A C 1
ATOM 659 O O . VAL A 1 91 ? -9.595 22.055 -7.835 1.00 62.97 91 VAL A O 1
ATOM 662 N N . VAL A 1 92 ? -10.557 23.245 -6.203 1.00 73.19 92 VAL A N 1
ATOM 663 C CA . VAL A 1 92 ? -11.357 24.073 -7.113 1.00 73.19 92 VAL A CA 1
ATOM 664 C C . VAL A 1 92 ? -10.467 24.924 -8.020 1.00 73.19 92 VAL A C 1
ATOM 666 O O . VAL A 1 92 ? -10.737 25.019 -9.211 1.00 73.19 92 VAL A O 1
ATOM 669 N N . THR A 1 93 ? -9.381 25.496 -7.497 1.00 70.56 93 THR A N 1
ATOM 670 C CA . THR A 1 93 ? -8.531 26.410 -8.279 1.00 70.56 93 THR A CA 1
ATOM 671 C C . THR A 1 93 ? -7.416 25.707 -9.051 1.00 70.56 93 THR A C 1
ATOM 673 O O . THR A 1 93 ? -7.158 26.077 -10.188 1.00 70.56 93 THR A O 1
ATOM 676 N N . HIS A 1 94 ? -6.756 24.695 -8.476 1.00 61.47 94 HIS A N 1
ATOM 677 C CA . HIS A 1 94 ? -5.590 24.050 -9.099 1.00 61.47 94 HIS A CA 1
ATOM 678 C C . HIS A 1 94 ? -5.938 22.757 -9.833 1.00 61.47 94 HIS A C 1
ATOM 680 O O . HIS A 1 94 ? -5.232 22.393 -10.769 1.00 61.47 94 HIS A O 1
ATOM 686 N N . MET A 1 95 ? -6.991 22.045 -9.427 1.00 61.78 95 MET A N 1
ATOM 687 C CA . MET A 1 95 ? -7.377 20.803 -10.107 1.00 61.78 95 MET A CA 1
ATOM 688 C C . MET A 1 95 ? -8.495 21.049 -11.108 1.00 61.78 95 MET A C 1
ATOM 690 O O . MET A 1 95 ? -8.343 20.720 -12.274 1.00 61.78 95 MET A O 1
ATOM 694 N N . LEU A 1 96 ? -9.587 21.681 -10.673 1.00 64.00 96 LEU A N 1
ATOM 695 C CA . LEU A 1 96 ? -10.731 21.971 -11.540 1.00 64.00 96 LEU A CA 1
ATOM 696 C C . LEU A 1 96 ? -10.525 23.218 -12.408 1.00 64.00 96 LEU A C 1
ATOM 698 O O . LEU A 1 96 ? -11.320 23.450 -13.314 1.00 64.00 96 LEU A O 1
ATOM 702 N N . GLN A 1 97 ? -9.484 24.018 -12.137 1.00 80.56 97 GLN A N 1
ATOM 703 C CA . GLN A 1 97 ? -9.186 25.271 -12.848 1.00 80.56 97 GLN A CA 1
ATOM 704 C C . GLN A 1 97 ? -10.364 26.268 -12.831 1.00 80.56 97 GLN A C 1
ATOM 706 O O . GLN A 1 97 ? -10.536 27.081 -13.738 1.00 80.56 97 GLN A O 1
ATOM 711 N N . TRP A 1 98 ? -11.209 26.206 -11.798 1.00 84.06 98 TRP A N 1
ATOM 712 C CA . TRP A 1 98 ? -12.323 27.131 -11.599 1.00 84.06 98 TRP A CA 1
ATOM 713 C C . TRP A 1 98 ? -11.862 28.411 -10.901 1.00 84.06 98 TRP A C 1
ATOM 715 O O . TRP A 1 98 ? -10.775 28.498 -10.326 1.00 84.06 98 TRP A O 1
ATOM 725 N N . SER A 1 99 ? -12.726 29.428 -10.926 1.00 88.75 99 SER A N 1
ATOM 726 C CA . SER A 1 99 ? -12.420 30.720 -10.319 1.00 88.75 99 SER A CA 1
ATOM 727 C C . SER A 1 99 ? -12.239 30.617 -8.800 1.00 88.75 99 SER A C 1
ATOM 729 O O . SER A 1 99 ? -12.926 29.862 -8.107 1.00 88.75 99 SER A O 1
ATOM 731 N N . MET A 1 100 ? -11.358 31.462 -8.257 1.00 86.00 100 MET A N 1
ATOM 732 C CA . MET A 1 100 ? -11.196 31.622 -6.807 1.00 86.00 100 MET A CA 1
ATOM 733 C C . MET A 1 100 ? -12.532 31.964 -6.124 1.00 86.00 100 MET A C 1
ATOM 735 O O . MET A 1 100 ? -12.790 31.521 -5.009 1.00 86.00 100 MET A O 1
ATOM 739 N N . LEU A 1 101 ? -13.423 32.693 -6.805 1.00 89.06 101 LEU A N 1
ATOM 740 C CA . LEU A 1 101 ? -14.753 33.003 -6.280 1.00 89.06 101 LEU A CA 1
ATOM 741 C C . LEU A 1 101 ? -15.588 31.735 -6.041 1.00 89.06 101 LEU A C 1
ATOM 743 O O . LEU A 1 101 ? -16.188 31.602 -4.977 1.00 89.06 101 LEU A O 1
ATOM 747 N N . ALA A 1 102 ? -15.589 30.785 -6.983 1.00 79.88 102 ALA A N 1
ATOM 748 C CA . ALA A 1 102 ? -16.291 29.512 -6.814 1.00 79.88 102 ALA A CA 1
ATOM 749 C C . ALA A 1 102 ? -15.737 28.716 -5.620 1.00 79.88 102 ALA A C 1
ATOM 751 O O . ALA A 1 102 ? -16.503 28.150 -4.837 1.00 79.88 102 ALA A O 1
ATOM 752 N N . ALA A 1 103 ? -14.413 28.736 -5.434 1.00 78.38 103 ALA A N 1
ATOM 753 C CA . ALA A 1 103 ? -13.766 28.112 -4.286 1.00 78.38 103 ALA A CA 1
ATOM 754 C C . ALA A 1 103 ? -14.209 28.745 -2.960 1.00 78.38 103 ALA A C 1
ATOM 756 O O . ALA A 1 103 ? -14.585 28.033 -2.031 1.00 78.38 103 ALA A O 1
ATOM 757 N N . LEU A 1 104 ? -14.218 30.078 -2.881 1.00 83.44 104 LEU A N 1
ATOM 758 C CA . LEU A 1 104 ? -14.630 30.809 -1.682 1.00 83.44 104 LEU A CA 1
ATOM 759 C C . LEU A 1 104 ? -16.105 30.571 -1.333 1.00 83.44 104 LEU A C 1
ATOM 761 O O . LEU A 1 104 ? -16.423 30.402 -0.157 1.00 83.44 104 LEU A O 1
ATOM 765 N N . VAL A 1 105 ? -16.995 30.487 -2.329 1.00 84.12 105 VAL A N 1
ATOM 766 C CA . VAL A 1 105 ? -18.413 30.140 -2.115 1.00 84.12 105 VAL A CA 1
ATOM 767 C C . VAL A 1 105 ? -18.545 28.732 -1.530 1.00 84.12 105 VAL A C 1
ATOM 769 O O . VAL A 1 105 ? -19.245 28.541 -0.536 1.00 84.12 105 VAL A O 1
ATOM 772 N N . LEU A 1 106 ? -17.832 27.750 -2.092 1.00 79.19 106 LEU A N 1
ATOM 773 C CA . LEU A 1 106 ? -17.848 26.373 -1.589 1.00 79.19 106 LEU A CA 1
ATOM 774 C C . LEU A 1 106 ? -17.293 26.273 -0.164 1.00 79.19 106 LEU A C 1
ATOM 776 O O . LEU A 1 106 ? -17.894 25.607 0.679 1.00 79.19 106 LEU A O 1
ATOM 780 N N . VAL A 1 107 ? -16.197 26.976 0.138 1.00 82.94 107 VAL A N 1
ATOM 781 C CA . VAL A 1 107 ? -15.654 27.084 1.502 1.00 82.94 107 VAL A CA 1
ATOM 782 C C . VAL A 1 107 ? -16.682 27.692 2.455 1.00 82.94 107 VAL A C 1
ATOM 784 O O . VAL A 1 107 ? -16.909 27.146 3.537 1.00 82.94 107 VAL A O 1
ATOM 787 N N . GLY A 1 108 ? -17.328 28.786 2.041 1.00 79.31 108 GLY A N 1
ATOM 788 C CA . GLY A 1 108 ? -18.333 29.509 2.819 1.00 79.31 108 GLY A CA 1
ATOM 789 C C . GLY A 1 108 ? -19.581 28.689 3.154 1.00 79.31 108 GLY A C 1
ATOM 790 O O . GLY A 1 108 ? -20.280 29.019 4.105 1.00 79.31 108 GLY A O 1
ATOM 791 N N . ILE A 1 109 ? -19.841 27.597 2.430 1.00 79.75 109 ILE A N 1
ATOM 792 C CA . ILE A 1 109 ? -20.932 26.658 2.722 1.00 79.75 109 ILE A CA 1
ATOM 793 C C . ILE A 1 109 ? -20.408 25.460 3.524 1.00 79.75 109 ILE A C 1
ATOM 795 O O . ILE A 1 109 ? -20.922 25.144 4.598 1.00 79.75 109 ILE A O 1
ATOM 799 N N . ALA A 1 110 ? -19.366 24.792 3.026 1.00 75.69 110 ALA A N 1
ATOM 800 C CA . ALA A 1 110 ? -18.910 23.513 3.561 1.00 75.69 110 ALA A CA 1
ATOM 801 C C . ALA A 1 110 ? -18.313 23.632 4.971 1.00 75.69 110 ALA A C 1
ATOM 803 O O . ALA A 1 110 ? -18.643 22.835 5.853 1.00 75.69 110 ALA A O 1
ATOM 804 N N . VAL A 1 111 ? -17.455 24.630 5.207 1.00 82.75 111 VAL A N 1
ATOM 805 C CA . VAL A 1 111 ? -16.741 24.770 6.485 1.00 82.75 111 VAL A CA 1
ATOM 806 C C . VAL A 1 111 ? -17.697 25.109 7.632 1.00 82.75 111 VAL A C 1
ATOM 808 O O . VAL A 1 111 ? -17.632 24.431 8.661 1.00 82.75 111 VAL A O 1
ATOM 811 N N . PRO A 1 112 ? -18.643 26.060 7.491 1.00 82.50 112 PRO A N 1
ATOM 812 C CA . PRO A 1 112 ? -19.649 26.300 8.524 1.00 82.50 112 PRO A CA 1
ATOM 813 C C . PRO A 1 112 ? -20.530 25.081 8.811 1.00 82.50 112 PRO A C 1
ATOM 815 O O . PRO A 1 112 ? -20.803 24.805 9.979 1.00 82.50 112 PRO A O 1
ATOM 818 N N . CYS A 1 113 ? -20.930 24.312 7.791 1.00 76.88 113 CYS A N 1
ATOM 819 C CA . CYS A 1 113 ? -21.704 23.084 7.990 1.00 76.88 113 CYS A CA 1
ATOM 820 C C . CYS A 1 113 ? -20.927 22.034 8.798 1.00 76.88 113 CYS A C 1
ATOM 822 O O . CYS A 1 113 ? -21.460 21.476 9.760 1.00 76.88 113 CYS A O 1
ATOM 824 N N . LEU A 1 114 ? -19.660 21.791 8.451 1.00 74.50 114 LEU A N 1
ATOM 825 C CA . LEU A 1 114 ? -18.799 20.844 9.164 1.00 74.50 114 LEU A CA 1
ATOM 826 C C . LEU A 1 114 ? -18.524 21.298 10.601 1.00 74.50 114 LEU A C 1
ATOM 828 O O . LEU A 1 114 ? -18.658 20.502 11.534 1.00 74.50 114 LEU A O 1
ATOM 832 N N . ASN A 1 115 ? -18.226 22.584 10.797 1.00 84.25 115 ASN A N 1
ATOM 833 C CA . ASN A 1 115 ? -18.025 23.162 12.123 1.00 84.25 115 ASN A CA 1
ATOM 834 C C . ASN A 1 115 ? -19.295 23.076 12.970 1.00 84.25 115 ASN A C 1
ATOM 836 O O . ASN A 1 115 ? -19.212 22.714 14.139 1.00 84.25 115 ASN A O 1
ATOM 840 N N . PHE A 1 116 ? -20.476 23.326 12.399 1.00 83.56 116 PHE A N 1
ATOM 841 C CA . PHE A 1 116 ? -21.739 23.179 13.120 1.00 83.56 116 PHE A CA 1
ATOM 842 C C . PHE A 1 116 ? -21.931 21.748 13.638 1.00 83.56 116 PHE A C 1
ATOM 844 O O . PHE A 1 116 ? -22.274 21.552 14.806 1.00 83.56 116 PHE A O 1
ATOM 851 N N . VAL A 1 117 ? -21.669 20.741 12.799 1.00 76.44 117 VAL A N 1
ATOM 852 C CA . VAL A 1 117 ? -21.744 19.323 13.184 1.00 76.44 117 VAL A CA 1
ATOM 853 C C . VAL A 1 117 ? -20.719 19.007 14.277 1.00 76.44 117 VAL A C 1
ATOM 855 O O . VAL A 1 117 ? -21.087 18.473 15.327 1.00 76.44 117 VAL A O 1
ATOM 858 N N . ALA A 1 118 ? -19.455 19.384 14.083 1.00 77.00 118 ALA A N 1
ATOM 859 C CA . ALA A 1 118 ? -18.394 19.155 15.061 1.00 77.00 118 ALA A CA 1
ATOM 860 C C . ALA A 1 118 ? -18.707 19.828 16.406 1.00 77.00 118 ALA A C 1
ATOM 862 O O . ALA A 1 118 ? -18.559 19.221 17.470 1.00 77.00 118 ALA A O 1
ATOM 863 N N . PHE A 1 119 ? -19.197 21.066 16.378 1.00 85.19 119 PHE A N 1
ATOM 864 C CA . PHE A 1 119 ? -19.466 21.835 17.585 1.00 85.19 119 PHE A CA 1
ATOM 865 C C . PHE A 1 119 ? -20.649 21.274 18.364 1.00 85.19 119 PHE A C 1
ATOM 867 O O . PHE A 1 119 ? -20.581 21.142 19.588 1.00 85.19 119 PHE A O 1
ATOM 874 N N . LYS A 1 120 ? -21.697 20.868 17.642 1.00 81.50 120 LYS A N 1
ATOM 875 C CA . LYS A 1 120 ? -22.907 20.281 18.211 1.00 81.50 120 LYS A CA 1
ATOM 876 C C . LYS A 1 120 ? -22.661 18.929 18.871 1.00 81.50 120 LYS A C 1
ATOM 878 O O . LYS A 1 120 ? -23.212 18.666 19.939 1.00 81.50 120 LYS A O 1
ATOM 883 N N . PHE A 1 121 ? -21.903 18.053 18.217 1.00 74.88 121 PHE A N 1
ATOM 884 C CA . PHE A 1 121 ? -21.806 16.653 18.635 1.00 74.88 121 PHE A CA 1
ATOM 885 C C . PHE A 1 121 ? -20.536 16.322 19.415 1.00 74.88 121 PHE A C 1
ATOM 887 O O . PHE A 1 121 ? -20.527 15.312 20.116 1.00 74.88 121 PHE A O 1
ATOM 894 N N . TRP A 1 122 ? -19.499 17.160 19.339 1.00 73.56 122 TRP A N 1
ATOM 895 C CA . TRP A 1 122 ? -18.193 16.841 19.910 1.00 73.56 122 TRP A CA 1
ATOM 896 C C . TRP A 1 122 ? -17.580 17.966 20.756 1.00 73.56 122 TRP A C 1
ATOM 898 O O . TRP A 1 122 ? -17.239 17.726 21.918 1.00 73.56 122 TRP A O 1
ATOM 908 N N . VAL A 1 123 ? -17.453 19.188 20.223 1.00 79.69 123 VAL A N 1
ATOM 909 C CA . VAL A 1 123 ? -16.673 20.251 20.892 1.00 79.69 123 VAL A CA 1
ATOM 910 C C . VAL A 1 123 ? -17.291 20.684 22.219 1.00 79.69 123 VAL A C 1
ATOM 912 O O . VAL A 1 123 ? -16.590 20.727 23.224 1.00 79.69 123 VAL A O 1
ATOM 915 N N . PHE A 1 124 ? -18.597 20.956 22.251 1.00 81.62 124 PHE A N 1
ATOM 916 C CA . PHE A 1 124 ? -19.255 21.537 23.430 1.00 81.62 124 PHE A CA 1
ATOM 917 C C . PHE A 1 124 ? -20.036 20.524 24.290 1.00 81.62 124 PHE A C 1
ATOM 919 O O . PHE A 1 124 ? -20.826 20.920 25.150 1.00 81.62 124 PHE A O 1
ATOM 926 N N . ARG A 1 125 ? -19.819 19.214 24.094 1.00 70.12 125 ARG A N 1
ATOM 927 C CA . ARG A 1 125 ? -20.540 18.135 24.800 1.00 70.12 125 ARG A CA 1
ATOM 928 C C . ARG A 1 125 ? -19.694 17.488 25.912 1.00 70.12 125 ARG A C 1
ATOM 930 O O . ARG A 1 125 ? -18.507 17.233 25.713 1.00 70.12 125 ARG A O 1
ATOM 937 N N . SER A 1 126 ? -20.303 17.213 27.072 1.00 62.16 126 SER A N 1
ATOM 938 C CA . SER A 1 126 ? -19.632 16.583 28.227 1.00 62.16 126 SER A CA 1
ATOM 939 C C . SER A 1 126 ? -19.129 15.169 27.905 1.00 62.16 126 SER A C 1
ATOM 941 O O . SER A 1 126 ? -19.884 14.422 27.277 1.00 62.16 126 SER A O 1
ATOM 943 N N . PRO A 1 127 ? -17.951 14.735 28.404 1.00 53.41 127 PRO A N 1
ATOM 944 C CA . PRO A 1 127 ? -17.523 13.331 28.363 1.00 53.41 127 PRO A CA 1
ATOM 945 C C . PRO A 1 127 ? -18.524 12.363 29.007 1.00 53.41 127 PRO A C 1
ATOM 947 O O . PRO A 1 127 ? -18.641 11.221 28.572 1.00 53.41 127 PRO A O 1
ATOM 950 N N . ARG A 1 128 ? -19.271 12.825 30.022 1.00 51.38 128 ARG A N 1
ATOM 951 C CA . ARG A 1 128 ? -20.275 12.018 30.739 1.00 51.38 128 ARG A CA 1
ATOM 952 C C . ARG A 1 128 ? -21.553 11.760 29.926 1.00 51.38 128 ARG A C 1
ATOM 954 O O . ARG A 1 128 ? -22.284 10.836 30.255 1.00 51.38 128 ARG A O 1
ATOM 961 N N . ASP A 1 129 ? -21.776 12.512 28.844 1.00 49.09 129 ASP A N 1
ATOM 962 C CA . ASP A 1 129 ? -22.973 12.435 27.987 1.00 49.09 129 ASP A CA 1
ATOM 963 C C . ASP A 1 129 ? -22.709 11.787 26.614 1.00 49.09 129 ASP A C 1
ATOM 965 O O . ASP A 1 129 ? -23.547 11.893 25.703 1.00 49.09 129 ASP A O 1
ATOM 969 N N . LEU A 1 130 ? -21.529 11.188 26.408 1.00 53.72 130 LEU A N 1
ATOM 970 C CA . LEU A 1 130 ? -21.152 10.576 25.133 1.00 53.72 130 LEU A CA 1
ATOM 971 C C . LEU A 1 130 ? -21.817 9.201 24.984 1.00 53.72 130 LEU A C 1
ATOM 973 O O . LEU A 1 130 ? -21.220 8.158 25.237 1.00 53.72 130 LEU A O 1
ATOM 977 N N . ASP A 1 131 ? -23.070 9.215 24.532 1.00 65.44 131 ASP A N 1
ATOM 978 C CA . ASP A 1 131 ? -23.707 8.052 23.913 1.00 65.44 131 ASP A CA 1
ATOM 979 C C . ASP A 1 131 ? -22.887 7.553 22.696 1.00 65.44 131 ASP A C 1
ATOM 981 O O . ASP A 1 131 ? -22.051 8.273 22.135 1.00 65.44 131 ASP A O 1
ATOM 985 N N . GLY A 1 132 ? -23.127 6.317 22.242 1.00 65.88 132 GLY A N 1
ATOM 986 C CA . GLY A 1 132 ? -22.389 5.730 21.110 1.00 65.88 132 GLY A CA 1
ATOM 987 C C . GLY A 1 132 ? -22.430 6.574 19.823 1.00 65.88 132 GLY A C 1
ATOM 988 O O . GLY A 1 132 ? -21.494 6.539 19.025 1.00 65.88 132 GLY A O 1
ATOM 989 N N . ARG A 1 133 ? -23.463 7.411 19.639 1.00 71.69 133 ARG A N 1
ATOM 990 C CA . ARG A 1 133 ? -23.577 8.329 18.491 1.00 71.69 133 ARG A CA 1
ATOM 991 C C . ARG A 1 133 ? -22.572 9.476 18.569 1.00 71.69 133 ARG A C 1
ATOM 993 O O . ARG A 1 133 ? -21.992 9.854 17.555 1.00 71.69 133 ARG A O 1
ATOM 1000 N N . SER A 1 134 ? -22.352 10.014 19.761 1.00 71.06 134 SER A N 1
ATOM 1001 C CA . SER A 1 134 ? -21.396 11.099 19.995 1.00 71.06 134 SER A CA 1
ATOM 1002 C C . SER A 1 134 ? -19.957 10.624 19.816 1.00 71.06 134 SER A C 1
ATOM 1004 O O . SER A 1 134 ? -19.139 11.328 19.226 1.00 71.06 134 SER A O 1
ATOM 1006 N N . MET A 1 135 ? -19.667 9.397 20.262 1.00 81.81 135 MET A N 1
ATOM 1007 C CA . MET A 1 135 ? -18.365 8.773 20.041 1.00 81.81 135 MET A CA 1
ATOM 1008 C C . MET A 1 135 ? -18.091 8.559 18.551 1.00 81.81 135 MET A C 1
ATOM 1010 O O . MET A 1 135 ? -17.023 8.912 18.061 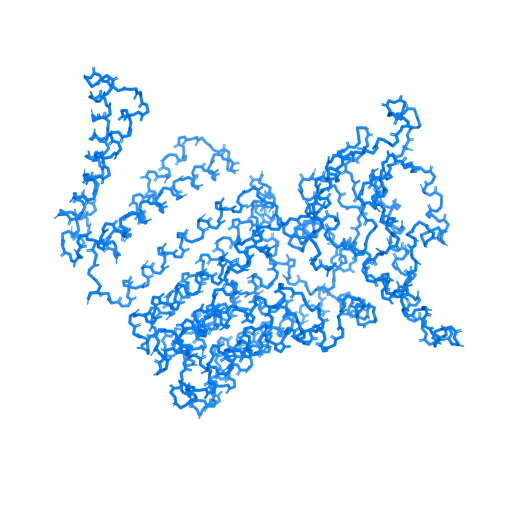1.00 81.81 135 MET A O 1
ATOM 1014 N N . PHE A 1 136 ? -19.083 8.061 17.810 1.00 85.06 136 PHE A N 1
ATOM 1015 C CA . PHE A 1 136 ? -18.960 7.901 16.366 1.00 85.06 136 PHE A CA 1
ATOM 1016 C C . PHE A 1 136 ? -18.690 9.236 15.655 1.00 85.06 136 PHE A C 1
ATOM 1018 O O . PHE A 1 136 ? -17.777 9.316 14.837 1.00 85.06 136 PHE A O 1
ATOM 1025 N N . ALA A 1 137 ? -19.419 10.302 16.002 1.00 76.19 137 ALA A N 1
ATOM 1026 C CA . ALA A 1 137 ? -19.190 11.629 15.431 1.00 76.19 137 ALA A CA 1
ATOM 1027 C C . ALA A 1 137 ? -17.764 12.145 15.701 1.00 76.19 137 ALA A C 1
ATOM 1029 O O . ALA A 1 137 ? -17.123 12.681 14.797 1.00 76.19 137 ALA A O 1
ATOM 1030 N N . ALA A 1 138 ? -17.243 11.937 16.916 1.00 76.81 138 ALA A N 1
ATOM 1031 C CA . ALA A 1 138 ? -15.861 12.270 17.251 1.00 76.81 138 ALA A CA 1
ATOM 1032 C C . ALA A 1 138 ? -14.862 11.459 16.411 1.00 76.81 138 ALA A C 1
ATOM 1034 O O . ALA A 1 138 ? -13.913 12.030 15.875 1.00 76.81 138 ALA A O 1
ATOM 1035 N N . CYS A 1 139 ? -15.090 10.152 16.239 1.00 85.81 139 CYS A N 1
ATOM 1036 C CA . CYS A 1 139 ? -14.254 9.313 15.383 1.00 85.81 139 CYS A CA 1
ATOM 1037 C C . CYS A 1 139 ? -14.242 9.798 13.927 1.00 85.81 139 CYS A C 1
ATOM 1039 O O . CYS A 1 139 ? -13.179 9.850 13.316 1.00 85.81 139 CYS A O 1
ATOM 1041 N N . VAL A 1 140 ? -15.394 10.195 13.379 1.00 82.38 140 VAL A N 1
ATOM 1042 C CA . VAL A 1 140 ? -15.488 10.744 12.016 1.00 82.38 140 VAL A CA 1
ATOM 1043 C C . VAL A 1 140 ? -14.711 12.057 11.896 1.00 82.38 140 VAL A C 1
ATOM 1045 O O . VAL A 1 140 ? -13.937 12.215 10.954 1.00 82.38 140 VAL A O 1
ATOM 1048 N N . ALA A 1 141 ? -14.865 12.973 12.858 1.00 76.88 141 ALA A N 1
ATOM 1049 C CA . ALA A 1 141 ? -14.150 14.249 12.858 1.00 76.88 141 ALA A CA 1
ATOM 1050 C C . ALA A 1 141 ? -12.628 14.050 12.930 1.00 76.88 141 ALA A C 1
ATOM 1052 O O . ALA A 1 141 ? -11.889 14.584 12.106 1.00 76.88 141 ALA A O 1
ATOM 1053 N N . TRP A 1 142 ? -12.151 13.224 13.865 1.00 81.38 142 TRP A N 1
ATOM 1054 C CA . TRP A 1 142 ? -10.728 12.906 13.967 1.00 81.38 142 TRP A CA 1
ATOM 1055 C C . TRP A 1 142 ? -10.214 12.158 12.745 1.00 81.38 142 TRP A C 1
ATOM 1057 O O . TRP A 1 142 ? -9.136 12.483 12.267 1.00 81.38 142 TRP A O 1
ATOM 1067 N N . GLY A 1 143 ? -10.988 11.211 12.210 1.00 85.88 143 GLY A N 1
ATOM 1068 C CA . GLY A 1 143 ? -10.631 10.457 11.013 1.00 85.88 143 GLY A CA 1
ATOM 1069 C C . GLY A 1 143 ? -10.463 11.350 9.786 1.00 85.88 143 GLY A C 1
ATOM 1070 O O . GLY A 1 143 ? -9.482 11.209 9.059 1.00 85.88 143 GLY A O 1
ATOM 1071 N N . PHE A 1 144 ? -11.358 12.320 9.582 1.00 82.81 144 PHE A N 1
ATOM 1072 C CA . PHE A 1 144 ? -11.192 13.294 8.504 1.00 82.81 144 PHE A CA 1
ATOM 1073 C C . PHE A 1 144 ? -10.007 14.227 8.771 1.00 82.81 144 PHE A C 1
ATOM 1075 O O . PHE A 1 144 ? -9.245 14.489 7.845 1.00 82.81 144 PHE A O 1
ATOM 1082 N N . ALA A 1 145 ? -9.787 14.685 10.014 1.00 77.31 145 ALA A N 1
ATOM 1083 C CA . ALA A 1 145 ? -8.639 15.536 10.351 1.00 77.31 145 ALA A CA 1
ATOM 1084 C C . ALA A 1 145 ? -7.334 14.840 9.957 1.00 77.31 145 ALA A C 1
ATOM 1086 O O . ALA A 1 145 ? -6.474 15.417 9.296 1.00 77.31 145 ALA A O 1
ATOM 1087 N N . ALA A 1 146 ? -7.242 13.563 10.322 1.00 83.69 146 ALA A N 1
ATOM 1088 C CA . ALA A 1 146 ? -6.149 12.672 9.995 1.00 83.69 146 ALA A CA 1
ATOM 1089 C C . ALA A 1 146 ? -5.950 12.539 8.476 1.00 83.69 146 ALA A C 1
ATOM 1091 O O . ALA A 1 146 ? -4.837 12.720 7.989 1.00 83.69 146 ALA A O 1
ATOM 1092 N N . ALA A 1 147 ? -7.025 12.275 7.728 1.00 87.38 147 ALA A N 1
ATOM 1093 C CA . ALA A 1 147 ? -6.977 12.142 6.275 1.00 87.38 147 ALA A CA 1
ATOM 1094 C C . ALA A 1 147 ? -6.524 13.439 5.582 1.00 87.38 147 ALA A C 1
ATOM 1096 O O . ALA A 1 147 ? -5.682 13.401 4.689 1.00 87.38 147 ALA A O 1
ATOM 1097 N N . VAL A 1 148 ? -7.009 14.603 6.020 1.00 81.94 148 VAL A N 1
ATOM 1098 C CA . VAL A 1 148 ? -6.574 15.882 5.442 1.00 81.94 148 VAL A CA 1
ATOM 1099 C C . VAL A 1 148 ? -5.114 16.175 5.770 1.00 81.94 148 VAL A C 1
ATOM 1101 O O . VAL A 1 148 ? -4.362 16.557 4.878 1.00 81.94 148 VAL A O 1
ATOM 1104 N N . LEU A 1 149 ? -4.677 15.958 7.015 1.00 80.50 149 LEU A N 1
ATOM 1105 C CA . LEU A 1 149 ? -3.266 16.114 7.380 1.00 80.50 149 LEU A CA 1
ATOM 1106 C C . LEU A 1 149 ? -2.367 15.173 6.573 1.00 80.50 149 LEU A C 1
ATOM 1108 O O . LEU A 1 149 ? -1.298 15.585 6.131 1.00 80.50 149 LEU A O 1
ATOM 1112 N N . PHE A 1 150 ? -2.817 13.940 6.338 1.00 88.75 150 PHE A N 1
ATOM 1113 C CA . PHE A 1 150 ? -2.136 12.982 5.475 1.00 88.75 150 PHE A CA 1
ATOM 1114 C C . PHE A 1 150 ? -2.004 13.516 4.041 1.00 88.75 150 PHE A C 1
ATOM 1116 O O . PHE A 1 150 ? -0.891 13.579 3.518 1.00 88.75 150 PHE A O 1
ATOM 1123 N N . ALA A 1 151 ? -3.096 13.983 3.429 1.00 87.00 151 ALA A N 1
ATOM 1124 C CA . ALA A 1 151 ? -3.056 14.558 2.085 1.00 87.00 151 ALA A CA 1
ATOM 1125 C C . ALA A 1 151 ? -2.130 15.777 2.001 1.00 87.00 151 ALA A C 1
ATOM 1127 O O . ALA A 1 151 ? -1.311 15.849 1.092 1.00 87.00 151 ALA A O 1
ATOM 1128 N N . LEU A 1 152 ? -2.209 16.701 2.964 1.00 82.81 152 LEU A N 1
ATOM 1129 C CA . LEU A 1 152 ? -1.349 17.887 3.013 1.00 82.81 152 LEU A CA 1
ATOM 1130 C C . LEU A 1 152 ? 0.128 17.518 3.169 1.00 82.81 152 LEU A C 1
ATOM 1132 O O . LEU A 1 152 ? 0.987 18.116 2.524 1.00 82.81 152 LEU A O 1
ATOM 1136 N N . TYR A 1 153 ? 0.435 16.526 4.005 1.00 85.44 153 TYR A N 1
ATOM 1137 C CA . TYR A 1 153 ? 1.809 16.098 4.242 1.00 85.44 153 TYR A CA 1
ATOM 1138 C C . TYR A 1 153 ? 2.443 15.464 2.998 1.00 85.44 153 TYR A C 1
ATOM 1140 O O . TYR A 1 153 ? 3.610 15.736 2.701 1.00 85.44 153 TYR A O 1
ATOM 1148 N N . PHE A 1 154 ? 1.681 14.652 2.260 1.00 89.00 154 PHE A N 1
ATOM 1149 C CA . PHE A 1 154 ? 2.144 13.969 1.048 1.00 89.00 154 PHE A CA 1
ATOM 1150 C C . PHE A 1 154 ? 1.928 14.768 -0.243 1.00 89.00 154 PHE A C 1
ATOM 1152 O O . PHE A 1 154 ? 2.398 14.340 -1.299 1.00 89.00 154 PHE A O 1
ATOM 1159 N N . TRP A 1 155 ? 1.278 15.933 -0.182 1.00 88.56 155 TRP A N 1
ATOM 1160 C CA . TRP A 1 155 ? 1.010 16.743 -1.366 1.00 88.56 155 TRP A CA 1
ATOM 1161 C C . TRP A 1 155 ? 2.304 17.126 -2.096 1.00 88.56 155 TRP A C 1
ATOM 1163 O O . TRP A 1 155 ? 3.248 17.636 -1.491 1.00 88.56 155 TRP A O 1
ATOM 1173 N N . GLY A 1 156 ? 2.356 16.865 -3.405 1.00 85.75 156 GLY A N 1
ATOM 1174 C CA . GLY A 1 156 ? 3.520 17.159 -4.249 1.00 85.75 156 GLY A CA 1
ATOM 1175 C C . GLY A 1 156 ? 4.763 16.303 -3.969 1.00 85.75 156 GLY A C 1
ATOM 1176 O O . GLY A 1 156 ? 5.808 16.542 -4.572 1.00 85.75 156 GLY A O 1
ATOM 1177 N N . ARG A 1 157 ? 4.684 15.310 -3.073 1.00 88.38 157 ARG A N 1
ATOM 1178 C CA . ARG A 1 157 ? 5.784 14.374 -2.815 1.00 88.38 157 ARG A CA 1
ATOM 1179 C C . ARG A 1 157 ? 5.654 13.141 -3.708 1.00 88.38 157 ARG A C 1
ATOM 1181 O O . ARG A 1 157 ? 4.538 12.683 -3.949 1.00 88.38 157 ARG A O 1
ATOM 1188 N N . PRO A 1 158 ? 6.773 12.566 -4.175 1.00 89.94 158 PRO A N 1
ATOM 1189 C CA . PRO A 1 158 ? 6.714 11.339 -4.946 1.00 89.94 158 PRO A CA 1
ATOM 1190 C C . PRO A 1 158 ? 6.368 10.141 -4.058 1.00 89.94 158 PRO A C 1
ATOM 1192 O O . PRO A 1 158 ? 6.735 10.090 -2.881 1.00 89.94 158 PRO A O 1
ATOM 1195 N N . PHE A 1 159 ? 5.716 9.146 -4.652 1.00 94.69 159 PHE A N 1
ATOM 1196 C CA . PHE A 1 159 ? 5.528 7.852 -4.012 1.00 94.69 159 PHE A CA 1
ATOM 1197 C C . PHE A 1 159 ? 6.790 6.984 -4.093 1.00 94.69 159 PHE A C 1
ATOM 1199 O O . PHE A 1 159 ? 7.785 7.316 -4.743 1.00 94.69 159 PHE A O 1
ATOM 1206 N N . ASN A 1 160 ? 6.736 5.855 -3.391 1.00 95.06 160 ASN A N 1
ATOM 1207 C CA . ASN A 1 160 ? 7.732 4.801 -3.500 1.00 95.06 160 ASN A CA 1
ATOM 1208 C C . ASN A 1 160 ? 7.681 4.115 -4.872 1.00 95.06 160 ASN A C 1
ATOM 1210 O O . ASN A 1 160 ? 6.702 4.219 -5.611 1.00 95.06 160 ASN A O 1
ATOM 1214 N N . HIS A 1 161 ? 8.744 3.377 -5.172 1.00 95.31 161 HIS A N 1
ATOM 1215 C CA . HIS A 1 161 ? 8.968 2.754 -6.468 1.00 95.31 161 HIS A CA 1
ATOM 1216 C C . HIS A 1 161 ? 7.889 1.746 -6.891 1.00 95.31 161 HIS A C 1
ATOM 1218 O O . HIS A 1 161 ? 7.544 1.733 -8.069 1.00 95.31 161 HIS A O 1
ATOM 1224 N N . ASP A 1 162 ? 7.312 0.960 -5.972 1.00 95.44 162 ASP A N 1
ATOM 1225 C CA . ASP A 1 162 ? 6.192 0.065 -6.294 1.00 95.44 162 ASP A CA 1
ATOM 1226 C C . ASP A 1 162 ? 4.950 0.856 -6.706 1.00 95.44 162 ASP A C 1
ATOM 1228 O O . ASP A 1 162 ? 4.419 0.652 -7.794 1.00 95.44 162 ASP A O 1
ATOM 1232 N N . THR A 1 163 ? 4.493 1.786 -5.860 1.00 97.06 163 THR A N 1
ATOM 1233 C CA . THR A 1 163 ? 3.308 2.610 -6.151 1.00 97.06 163 THR A CA 1
ATOM 1234 C C . THR A 1 163 ? 3.488 3.369 -7.466 1.00 97.06 163 THR A C 1
ATOM 1236 O O . THR A 1 163 ? 2.595 3.404 -8.308 1.00 97.06 163 THR A O 1
ATOM 1239 N N . SER A 1 164 ? 4.671 3.948 -7.664 1.00 96.69 164 SER A N 1
ATOM 1240 C CA . SER A 1 164 ? 5.026 4.683 -8.871 1.00 96.69 164 SER A CA 1
ATOM 1241 C C . SER A 1 164 ? 5.025 3.818 -10.130 1.00 96.69 164 SER A C 1
ATOM 1243 O O . SER A 1 164 ? 4.518 4.275 -11.157 1.00 96.69 164 SER A O 1
ATOM 1245 N N . TRP A 1 165 ? 5.521 2.579 -10.055 1.00 97.31 165 TRP A N 1
ATOM 1246 C CA . TRP A 1 165 ? 5.410 1.626 -11.158 1.00 97.31 165 TRP A CA 1
ATOM 1247 C C . TRP A 1 165 ? 3.951 1.311 -11.478 1.00 97.31 165 TRP A C 1
ATOM 1249 O O . TRP A 1 165 ? 3.568 1.396 -12.639 1.00 97.31 165 TRP A O 1
ATOM 1259 N N . TYR A 1 166 ? 3.116 1.021 -10.474 1.00 97.56 166 TYR A N 1
ATOM 1260 C CA . TYR A 1 166 ? 1.702 0.721 -10.714 1.00 97.56 166 TYR A CA 1
ATOM 1261 C C . TYR A 1 166 ? 0.959 1.868 -11.393 1.00 97.56 166 TYR A C 1
ATOM 1263 O O . TYR A 1 166 ? 0.098 1.596 -12.224 1.00 97.56 166 TYR A O 1
ATOM 1271 N N . LEU A 1 167 ? 1.298 3.127 -11.101 1.00 97.00 167 LEU A N 1
ATOM 1272 C CA . LEU A 1 167 ? 0.719 4.268 -11.815 1.00 97.00 167 LEU A CA 1
ATOM 1273 C C . LEU A 1 167 ? 1.065 4.225 -13.310 1.00 97.00 167 LEU A C 1
ATOM 1275 O O . LEU A 1 167 ? 0.161 4.240 -14.138 1.00 97.00 167 LEU A O 1
ATOM 1279 N N . VAL A 1 168 ? 2.349 4.075 -13.648 1.00 96.94 168 VAL A N 1
ATOM 1280 C CA . VAL A 1 168 ? 2.815 4.005 -15.048 1.00 96.94 168 VAL A CA 1
ATOM 1281 C C . VAL A 1 168 ? 2.251 2.775 -15.763 1.00 96.94 168 VAL A C 1
ATOM 1283 O O . VAL A 1 168 ? 1.775 2.847 -16.891 1.00 96.94 168 VAL A O 1
ATOM 1286 N N . ALA A 1 169 ? 2.290 1.621 -15.108 1.00 97.69 169 ALA A N 1
ATOM 1287 C CA . ALA A 1 169 ? 1.869 0.353 -15.680 1.00 97.69 169 ALA A CA 1
ATOM 1288 C C . ALA A 1 169 ? 0.350 0.292 -15.899 1.00 97.69 169 ALA A C 1
ATOM 1290 O O . ALA A 1 169 ? -0.109 -0.245 -16.907 1.00 97.69 169 ALA A O 1
ATOM 1291 N N . THR A 1 170 ? -0.430 0.876 -14.985 1.00 97.75 170 THR A N 1
ATOM 1292 C CA . THR A 1 170 ? -1.889 0.961 -15.123 1.00 97.75 170 THR A CA 1
ATOM 1293 C C . THR A 1 170 ? -2.285 1.980 -16.187 1.00 97.75 170 THR A C 1
ATOM 1295 O O . THR A 1 170 ? -3.214 1.720 -16.939 1.00 97.75 170 THR A O 1
ATOM 1298 N N . GLU A 1 171 ? -1.554 3.087 -16.329 1.00 95.94 171 GLU A N 1
ATOM 1299 C CA . GLU A 1 171 ? -1.745 4.029 -17.439 1.00 95.94 171 GLU A CA 1
ATOM 1300 C C . GLU A 1 171 ? -1.485 3.353 -18.796 1.00 95.94 171 GLU A C 1
ATOM 1302 O O . GLU A 1 171 ? -2.301 3.468 -19.707 1.00 95.94 171 GLU A O 1
ATOM 1307 N N . LYS A 1 172 ? -0.421 2.544 -18.929 1.00 95.94 172 LYS A N 1
ATOM 1308 C CA . LYS A 1 172 ? -0.211 1.715 -20.134 1.00 95.94 172 LYS A CA 1
ATOM 1309 C C . LYS A 1 172 ? -1.395 0.775 -20.388 1.00 95.94 172 LYS A C 1
ATOM 1311 O O . LYS A 1 172 ? -1.859 0.673 -21.520 1.00 95.94 172 LYS A O 1
ATOM 1316 N N . PHE A 1 173 ? -1.869 0.090 -19.347 1.00 97.56 173 PHE A N 1
ATOM 1317 C CA . PHE A 1 173 ? -3.002 -0.836 -19.433 1.00 97.56 173 PHE A CA 1
ATOM 1318 C C . PHE A 1 173 ? -4.290 -0.143 -19.899 1.00 97.56 173 PHE A C 1
ATOM 1320 O O . PHE A 1 173 ? -4.953 -0.635 -20.811 1.00 97.56 173 PHE A O 1
ATOM 1327 N N . LEU A 1 174 ? -4.619 1.020 -19.333 1.00 96.69 174 LEU A N 1
ATOM 1328 C CA . LEU A 1 174 ? -5.792 1.803 -19.731 1.00 96.69 174 LEU A CA 1
ATOM 1329 C C . LEU A 1 174 ? -5.681 2.330 -21.170 1.00 96.69 174 LEU A C 1
ATOM 1331 O O . LEU A 1 174 ? -6.687 2.403 -21.868 1.00 96.69 174 LEU A O 1
ATOM 1335 N N . ASN A 1 175 ? -4.458 2.575 -21.649 1.00 95.56 175 ASN A N 1
ATOM 1336 C CA . ASN A 1 175 ? -4.161 2.939 -23.037 1.00 95.56 175 ASN A CA 1
ATOM 1337 C C . ASN A 1 175 ? -4.090 1.738 -24.006 1.00 95.56 175 ASN A C 1
ATOM 1339 O O . ASN A 1 175 ? -3.562 1.854 -25.112 1.00 95.56 175 ASN A O 1
ATOM 1343 N N . GLY A 1 176 ? -4.624 0.578 -23.614 1.00 96.50 176 GLY A N 1
ATOM 1344 C CA . GLY A 1 176 ? -4.785 -0.591 -24.483 1.00 96.50 176 GLY A CA 1
ATOM 1345 C C . GLY A 1 176 ? -3.657 -1.621 -24.417 1.00 96.50 176 GLY A C 1
ATOM 1346 O O . GLY A 1 176 ? -3.720 -2.617 -25.136 1.00 96.50 176 GLY A O 1
ATOM 1347 N N . ALA A 1 177 ? -2.648 -1.434 -23.557 1.00 96.88 177 ALA A N 1
ATOM 1348 C CA . ALA A 1 177 ? -1.625 -2.455 -23.341 1.00 96.88 177 ALA A CA 1
ATOM 1349 C C . ALA A 1 177 ? -2.223 -3.685 -22.644 1.00 96.88 177 ALA A C 1
ATOM 1351 O O . ALA A 1 177 ? -2.979 -3.573 -21.678 1.00 96.88 177 ALA A O 1
ATOM 1352 N N . ARG A 1 178 ? -1.835 -4.883 -23.076 1.00 97.25 178 ARG A N 1
ATOM 1353 C CA . ARG A 1 178 ? -2.295 -6.130 -22.468 1.00 97.25 178 ARG A CA 1
ATOM 1354 C C . ARG A 1 178 ? -1.440 -6.497 -21.252 1.00 97.25 178 ARG A C 1
ATOM 1356 O O . ARG A 1 178 ? -0.217 -6.640 -21.352 1.00 97.25 178 ARG A O 1
ATOM 1363 N N . LEU A 1 179 ? -2.082 -6.696 -20.096 1.00 97.94 179 LEU A N 1
ATOM 1364 C CA . LEU A 1 179 ? -1.400 -7.166 -18.883 1.00 97.94 179 LEU A CA 1
ATOM 1365 C C . LEU A 1 179 ? -0.729 -8.523 -19.129 1.00 97.94 179 LEU A C 1
ATOM 1367 O O . LEU A 1 179 ? -1.265 -9.379 -19.829 1.00 97.94 179 LEU A O 1
ATOM 1371 N N . TYR A 1 180 ? 0.461 -8.696 -18.556 1.00 97.62 180 TYR A N 1
ATOM 1372 C CA . TYR A 1 180 ? 1.305 -9.894 -18.654 1.00 97.62 180 TYR A CA 1
ATOM 1373 C C . TYR A 1 180 ? 1.864 -10.208 -20.047 1.00 97.62 180 TYR A C 1
ATOM 1375 O O . TYR A 1 180 ? 2.532 -11.227 -20.220 1.00 97.62 180 TYR A O 1
ATOM 1383 N N . VAL A 1 181 ? 1.665 -9.305 -21.012 1.00 96.00 181 VAL A N 1
ATOM 1384 C CA . VAL A 1 181 ? 2.279 -9.352 -22.348 1.00 96.00 181 VAL A CA 1
ATOM 1385 C C . VAL A 1 181 ? 3.061 -8.064 -22.610 1.00 96.00 181 VAL A C 1
ATOM 1387 O O . VAL A 1 181 ? 4.283 -8.103 -22.763 1.00 96.00 181 VAL A O 1
ATOM 1390 N N . ASP A 1 182 ? 2.367 -6.924 -22.570 1.00 97.00 182 ASP A N 1
ATOM 1391 C CA . ASP A 1 182 ? 2.916 -5.578 -22.805 1.00 97.00 182 ASP A CA 1
ATOM 1392 C C . ASP A 1 182 ? 3.293 -4.859 -21.497 1.00 97.00 182 ASP A C 1
ATOM 1394 O O . ASP A 1 182 ? 3.996 -3.839 -21.486 1.00 97.00 182 ASP A O 1
ATOM 1398 N N . VAL A 1 183 ? 2.807 -5.395 -20.376 1.00 97.56 183 VAL A N 1
ATOM 1399 C CA . VAL A 1 183 ? 3.104 -4.969 -19.007 1.00 97.56 183 VAL A CA 1
ATOM 1400 C C . VAL A 1 183 ? 3.369 -6.219 -18.174 1.00 97.56 183 VAL A C 1
ATOM 1402 O O . VAL A 1 183 ? 2.442 -6.924 -17.780 1.00 97.56 183 VAL A O 1
ATOM 1405 N N . ILE A 1 184 ? 4.639 -6.517 -17.921 1.00 96.94 184 ILE A N 1
ATOM 1406 C CA . ILE A 1 184 ? 5.059 -7.678 -17.138 1.00 96.94 184 ILE A CA 1
ATOM 1407 C C . ILE A 1 184 ? 5.116 -7.299 -15.665 1.00 96.94 184 ILE A C 1
ATOM 1409 O O . ILE A 1 184 ? 5.860 -6.411 -15.267 1.00 96.94 184 ILE A O 1
ATOM 1413 N N . GLU A 1 185 ? 4.375 -8.029 -14.844 1.00 95.38 185 GLU A N 1
ATOM 1414 C CA . GLU A 1 185 ? 4.300 -7.821 -13.404 1.00 95.38 185 GLU A CA 1
ATOM 1415 C C . GLU A 1 185 ? 4.189 -9.178 -12.716 1.00 95.38 185 GLU A C 1
ATOM 1417 O O . GLU A 1 185 ? 3.465 -10.047 -13.191 1.00 95.38 185 GLU A O 1
ATOM 1422 N N . ILE A 1 186 ? 4.908 -9.374 -11.609 1.00 93.75 186 ILE A N 1
ATOM 1423 C CA . ILE A 1 186 ? 4.900 -10.644 -10.870 1.00 93.75 186 ILE A CA 1
ATOM 1424 C C . ILE A 1 186 ? 3.600 -10.850 -10.080 1.00 93.75 186 ILE A C 1
ATOM 1426 O O . ILE A 1 186 ? 3.220 -11.966 -9.718 1.00 93.75 186 ILE A O 1
ATOM 1430 N N . ASN A 1 187 ? 2.902 -9.761 -9.790 1.00 94.12 187 ASN A N 1
ATOM 1431 C CA . ASN A 1 187 ? 1.742 -9.770 -8.919 1.00 94.12 187 ASN A CA 1
ATOM 1432 C C . ASN A 1 187 ? 0.412 -9.953 -9.680 1.00 94.12 187 ASN A C 1
ATOM 1434 O O . ASN A 1 187 ? 0.320 -9.602 -10.861 1.00 94.12 187 ASN A O 1
ATOM 1438 N N . PRO A 1 188 ? -0.633 -10.479 -9.007 1.00 95.50 188 PRO A N 1
ATOM 1439 C CA . PRO A 1 188 ? -1.952 -10.686 -9.608 1.00 95.50 188 PRO A CA 1
ATOM 1440 C C . PRO A 1 188 ? -2.622 -9.387 -10.092 1.00 95.50 188 PRO A C 1
ATOM 1442 O O . PRO A 1 188 ? -2.302 -8.303 -9.588 1.00 95.50 188 PRO A O 1
ATOM 1445 N N . PRO A 1 189 ? -3.610 -9.475 -11.004 1.00 97.00 189 PRO A N 1
ATOM 1446 C CA . PRO A 1 189 ? -4.051 -8.306 -11.764 1.00 97.00 189 PRO A CA 1
ATOM 1447 C C . PRO A 1 189 ? -4.863 -7.289 -10.956 1.00 97.00 189 PRO A C 1
ATOM 1449 O O . PRO A 1 189 ? -4.953 -6.128 -11.345 1.00 97.00 189 PRO A O 1
ATOM 1452 N N . LEU A 1 190 ? -5.433 -7.677 -9.811 1.00 97.38 190 LEU A N 1
ATOM 1453 C CA . LEU A 1 190 ? -6.278 -6.807 -8.982 1.00 97.38 190 LEU A CA 1
ATOM 1454 C C . LEU A 1 190 ? -5.609 -5.477 -8.613 1.00 97.38 190 LEU A C 1
ATOM 1456 O O . LEU A 1 190 ? -6.294 -4.463 -8.521 1.00 97.38 190 LEU A O 1
ATOM 1460 N N . ALA A 1 191 ? -4.286 -5.454 -8.437 1.00 95.44 191 ALA A N 1
ATOM 1461 C CA . ALA A 1 191 ? -3.570 -4.223 -8.114 1.00 95.44 191 ALA A CA 1
ATOM 1462 C C . ALA A 1 191 ? -3.669 -3.162 -9.233 1.00 95.44 191 ALA A C 1
ATOM 1464 O O . ALA A 1 191 ? -3.760 -1.975 -8.929 1.00 95.44 191 ALA A O 1
ATOM 1465 N N . PHE A 1 192 ? -3.743 -3.569 -10.505 1.00 97.50 192 PHE A N 1
ATOM 1466 C CA . PHE A 1 192 ? -4.010 -2.655 -11.624 1.00 97.50 192 PHE A CA 1
ATOM 1467 C C . PHE A 1 192 ? -5.439 -2.114 -11.566 1.00 97.50 192 PHE A C 1
ATOM 1469 O O . PHE A 1 192 ? -5.656 -0.912 -11.681 1.00 97.50 192 PHE A O 1
ATOM 1476 N N . TYR A 1 193 ? -6.417 -2.984 -11.305 1.00 97.50 193 TYR A N 1
ATOM 1477 C CA . TYR A 1 193 ? -7.826 -2.588 -11.214 1.00 97.50 193 TYR A CA 1
ATOM 1478 C C . TYR A 1 193 ? -8.118 -1.666 -10.026 1.00 97.50 193 TYR A C 1
ATOM 1480 O O . TYR A 1 193 ? -8.981 -0.802 -10.132 1.00 97.50 193 TYR A O 1
ATOM 1488 N N . VAL A 1 194 ? -7.392 -1.801 -8.914 1.00 97.31 194 VAL A N 1
ATOM 1489 C CA . VAL A 1 194 ? -7.498 -0.873 -7.776 1.00 97.31 194 VAL A CA 1
ATOM 1490 C C . VAL A 1 194 ? -6.806 0.465 -8.061 1.00 97.31 194 VAL A C 1
ATOM 1492 O O . VAL A 1 194 ? -7.255 1.499 -7.572 1.00 97.31 194 VAL A O 1
ATOM 1495 N N . THR A 1 195 ? -5.756 0.476 -8.882 1.00 97.12 195 THR A N 1
ATOM 1496 C CA . THR A 1 195 ? -5.060 1.706 -9.296 1.00 97.12 195 THR A CA 1
ATOM 1497 C C . THR A 1 195 ? -5.751 2.431 -10.462 1.00 97.12 195 THR A C 1
ATOM 1499 O O . THR A 1 195 ? -5.540 3.627 -10.644 1.00 97.12 195 THR A O 1
ATOM 1502 N N . ALA A 1 196 ? -6.610 1.760 -11.232 1.00 97.62 196 ALA A N 1
ATOM 1503 C CA . ALA A 1 196 ? -7.262 2.338 -12.410 1.00 97.62 196 ALA A CA 1
ATOM 1504 C C . ALA A 1 196 ? -8.188 3.543 -12.122 1.00 97.62 196 ALA A C 1
ATOM 1506 O O . ALA A 1 196 ? -8.077 4.539 -12.840 1.00 97.62 196 ALA A O 1
ATOM 1507 N N . PRO A 1 197 ? -9.065 3.533 -11.091 1.00 95.50 197 PRO A N 1
ATOM 1508 C CA . PRO A 1 197 ? -10.005 4.628 -10.852 1.00 95.50 197 PRO A CA 1
ATOM 1509 C C . PRO A 1 197 ? -9.368 6.026 -10.755 1.00 95.50 197 PRO A C 1
ATOM 1511 O O . PRO A 1 197 ? -9.842 6.922 -11.454 1.00 95.50 197 PRO A O 1
ATOM 1514 N N . PRO A 1 198 ? -8.304 6.265 -9.957 1.00 94.19 198 PRO A N 1
ATOM 1515 C CA . PRO A 1 198 ? -7.683 7.588 -9.906 1.00 94.19 198 PRO A CA 1
ATOM 1516 C C . PRO A 1 198 ? -7.053 8.027 -11.229 1.00 94.19 198 PRO A C 1
ATOM 1518 O O . PRO A 1 198 ? -7.032 9.225 -11.495 1.00 94.19 198 PRO A O 1
ATOM 1521 N N . ILE A 1 199 ? -6.565 7.100 -12.058 1.00 94.44 199 ILE A N 1
ATOM 1522 C CA . ILE A 1 199 ? -5.976 7.440 -13.361 1.00 94.44 199 ILE A CA 1
ATOM 1523 C C . ILE A 1 199 ? -7.074 7.882 -14.332 1.00 94.44 199 ILE A C 1
ATOM 1525 O O . ILE A 1 199 ? -6.976 8.972 -14.888 1.00 94.44 199 ILE A O 1
ATOM 1529 N N . ILE A 1 200 ? -8.171 7.124 -14.422 1.00 92.81 200 ILE A N 1
ATOM 1530 C CA . ILE A 1 200 ? -9.340 7.483 -15.243 1.00 92.81 200 ILE A CA 1
ATOM 1531 C C . ILE A 1 200 ? -9.880 8.863 -14.839 1.00 92.81 200 ILE A C 1
ATOM 1533 O O . ILE A 1 200 ? -10.143 9.716 -15.681 1.00 92.81 200 ILE A O 1
ATOM 1537 N N . VAL A 1 201 ? -10.015 9.119 -13.533 1.00 84.56 201 VAL A N 1
ATOM 1538 C CA . VAL A 1 201 ? -10.442 10.435 -13.032 1.00 84.56 201 VAL A CA 1
ATOM 1539 C C . VAL A 1 201 ? -9.435 11.521 -13.424 1.00 84.56 201 VAL A C 1
ATOM 1541 O O . VAL A 1 201 ? -9.836 12.613 -13.814 1.00 84.56 201 VAL A O 1
ATOM 1544 N N . SER A 1 202 ? -8.133 11.243 -13.350 1.00 88.38 202 SER A N 1
ATOM 1545 C CA . SER A 1 202 ? -7.103 12.218 -13.716 1.00 88.38 202 SER A CA 1
ATOM 1546 C C . SER A 1 202 ? -7.159 12.614 -15.197 1.00 88.38 202 SER A C 1
ATOM 1548 O O . SER A 1 202 ? -7.072 13.804 -15.498 1.00 88.38 202 SER A O 1
ATOM 1550 N N . GLU A 1 203 ? -7.426 11.657 -16.090 1.00 86.19 203 GLU A N 1
ATOM 1551 C CA . GLU A 1 203 ? -7.596 11.880 -17.532 1.00 86.19 203 GLU A CA 1
ATOM 1552 C C . GLU A 1 203 ? -8.850 12.711 -17.844 1.00 86.19 203 GLU A C 1
ATOM 1554 O O . GLU A 1 203 ? -8.808 13.602 -18.690 1.00 86.19 203 GLU A O 1
ATOM 1559 N N . LEU A 1 204 ? -9.953 12.480 -17.121 1.00 79.38 204 LEU A N 1
ATOM 1560 C CA . LEU A 1 204 ? -11.214 13.208 -17.316 1.00 79.38 204 LEU A CA 1
ATOM 1561 C C . LEU A 1 204 ? -11.154 14.677 -16.871 1.00 79.38 204 LEU A C 1
ATOM 1563 O O . LEU A 1 204 ? -11.824 15.521 -17.463 1.00 79.38 204 LEU A O 1
ATOM 1567 N N . PHE A 1 205 ? -10.388 14.985 -15.820 1.00 78.00 205 PHE A N 1
ATOM 1568 C CA . PHE A 1 205 ? -10.338 16.325 -15.216 1.00 78.00 205 PHE A CA 1
ATOM 1569 C C . PHE A 1 205 ? -9.015 17.071 -15.458 1.00 78.00 205 PHE A C 1
ATOM 1571 O O . PHE A 1 205 ? -8.831 18.161 -14.924 1.00 78.00 205 PHE A O 1
ATOM 1578 N N . GLY A 1 206 ? -8.095 16.511 -16.252 1.00 69.31 206 GLY A N 1
ATOM 1579 C CA . GLY A 1 206 ? -6.819 17.151 -16.595 1.00 69.31 206 GLY A CA 1
ATOM 1580 C C . GLY A 1 206 ? -5.831 17.268 -15.426 1.00 69.31 206 GLY A C 1
ATOM 1581 O O . GLY A 1 206 ? -4.997 18.173 -15.408 1.00 69.31 206 GLY A O 1
ATOM 1582 N N . GLY A 1 207 ? -5.927 16.380 -14.431 1.00 72.50 207 GLY A N 1
ATOM 1583 C CA . GLY A 1 207 ? -5.025 16.334 -13.276 1.00 72.50 207 GLY A CA 1
ATOM 1584 C C . GLY A 1 207 ? -3.872 15.340 -13.463 1.00 72.50 207 GLY A C 1
ATOM 1585 O O . GLY A 1 207 ? -3.973 14.396 -14.233 1.00 72.50 207 GLY A O 1
ATOM 1586 N N . GLY A 1 208 ? -2.774 15.500 -12.718 1.00 82.75 208 GLY A N 1
ATOM 1587 C CA . GLY A 1 208 ? -1.696 14.502 -12.703 1.00 82.75 208 GLY A CA 1
ATOM 1588 C C . GLY A 1 208 ? -2.103 13.218 -11.966 1.00 82.75 208 GLY A C 1
ATOM 1589 O O . GLY A 1 208 ? -2.614 13.286 -10.842 1.00 82.75 208 GLY A O 1
ATOM 1590 N N . SER A 1 209 ? -1.805 12.049 -12.547 1.00 87.94 209 SER A N 1
ATOM 1591 C CA . SER A 1 209 ? -2.142 10.721 -11.995 1.00 87.94 209 SER A CA 1
ATOM 1592 C C . SER A 1 209 ? -1.638 10.509 -10.560 1.00 87.94 209 SER A C 1
ATOM 1594 O O . SER A 1 209 ? -2.325 9.914 -9.731 1.00 87.94 209 SER A O 1
ATOM 1596 N N . THR A 1 210 ? -0.481 11.083 -10.215 1.00 91.19 210 THR A N 1
ATOM 1597 C CA . THR A 1 210 ? 0.088 11.036 -8.854 1.00 91.19 210 THR A CA 1
ATOM 1598 C C . THR A 1 210 ? -0.798 11.762 -7.833 1.00 91.19 210 THR A C 1
ATOM 1600 O O . THR A 1 210 ? -1.107 11.215 -6.774 1.00 91.19 210 THR A O 1
ATOM 1603 N N . SER A 1 211 ? -1.250 12.980 -8.143 1.00 90.19 211 SER A N 1
ATOM 1604 C CA . SER A 1 211 ? -2.120 13.762 -7.254 1.00 90.19 211 SER A CA 1
ATOM 1605 C C . SER A 1 211 ? -3.510 13.143 -7.137 1.00 90.19 211 SER A C 1
ATOM 1607 O O . SER A 1 211 ? -4.064 13.081 -6.040 1.00 90.19 211 SER A O 1
ATOM 1609 N N . ALA A 1 212 ? -4.058 12.637 -8.245 1.00 91.12 212 ALA A N 1
ATOM 1610 C CA . ALA A 1 212 ? -5.337 11.935 -8.237 1.00 91.12 212 ALA A CA 1
ATOM 1611 C C . ALA A 1 212 ? -5.276 10.662 -7.379 1.00 91.12 212 ALA A C 1
ATOM 1613 O O . ALA A 1 212 ? -6.169 10.416 -6.568 1.00 91.12 212 ALA A O 1
ATOM 1614 N N . PHE A 1 213 ? -4.186 9.896 -7.480 1.00 95.69 213 PHE A N 1
ATOM 1615 C CA . PHE A 1 213 ? -3.969 8.719 -6.645 1.00 95.69 213 PHE A CA 1
ATOM 1616 C C . PHE A 1 213 ? -3.829 9.076 -5.159 1.00 95.69 213 PHE A C 1
ATOM 1618 O O . PHE A 1 213 ? -4.419 8.401 -4.318 1.00 95.69 213 PHE A O 1
ATOM 1625 N N . LEU A 1 214 ? -3.128 10.164 -4.810 1.00 94.56 214 LEU A N 1
ATOM 1626 C CA . LEU A 1 214 ? -3.056 10.633 -3.420 1.00 94.56 214 LEU A CA 1
ATOM 1627 C C . LEU A 1 214 ? -4.446 10.938 -2.845 1.00 94.56 214 LEU A C 1
ATOM 1629 O O . LEU A 1 214 ? -4.756 10.523 -1.724 1.00 94.56 214 LEU A O 1
ATOM 1633 N N . LEU A 1 215 ? -5.285 11.646 -3.605 1.00 90.75 215 LEU A N 1
ATOM 1634 C CA . LEU A 1 215 ? -6.650 11.962 -3.185 1.00 90.75 215 LEU A CA 1
ATOM 1635 C C . LEU A 1 215 ? -7.498 10.700 -3.052 1.00 90.75 215 LEU A C 1
ATOM 1637 O O . LEU A 1 215 ? -8.193 10.548 -2.053 1.00 90.75 215 LEU A O 1
ATOM 1641 N N . TYR A 1 216 ? -7.373 9.762 -3.990 1.00 94.94 216 TYR A N 1
ATOM 1642 C CA . TYR A 1 216 ? -8.043 8.467 -3.921 1.00 94.94 216 TYR A CA 1
ATOM 1643 C C . TYR A 1 216 ? -7.668 7.685 -2.655 1.00 94.94 216 TYR A C 1
ATOM 1645 O O . TYR A 1 216 ? -8.552 7.290 -1.893 1.00 94.94 216 TYR A O 1
ATOM 1653 N N . VAL A 1 217 ? -6.370 7.537 -2.365 1.00 97.06 217 VAL A N 1
ATOM 1654 C CA . VAL A 1 217 ? -5.889 6.886 -1.134 1.00 97.06 217 VAL A CA 1
ATOM 1655 C C . VAL A 1 217 ? -6.397 7.617 0.107 1.00 97.06 217 VAL A C 1
ATOM 1657 O O . VAL A 1 217 ? -6.846 6.974 1.052 1.00 97.06 217 VAL A O 1
ATOM 1660 N N . THR A 1 218 ? -6.387 8.950 0.100 1.00 94.62 218 THR A N 1
ATOM 1661 C CA . THR A 1 218 ? -6.906 9.771 1.205 1.00 94.62 218 THR A CA 1
ATOM 1662 C C . THR A 1 218 ? -8.399 9.534 1.436 1.00 94.62 218 THR A C 1
ATOM 1664 O O . THR A 1 218 ? -8.832 9.377 2.578 1.00 94.62 218 THR A O 1
ATOM 1667 N N . THR A 1 219 ? -9.199 9.470 0.370 1.00 91.88 219 THR A N 1
ATOM 1668 C CA . THR A 1 219 ? -10.636 9.191 0.456 1.00 91.88 219 THR A CA 1
ATOM 1669 C C . THR A 1 219 ? -10.893 7.792 1.003 1.00 91.88 219 THR A C 1
ATOM 1671 O O . THR A 1 219 ? -11.696 7.640 1.924 1.00 91.88 219 THR A O 1
ATOM 1674 N N . LEU A 1 220 ? -10.184 6.777 0.502 1.00 97.56 220 LEU A N 1
ATOM 1675 C CA . LEU A 1 220 ? -10.284 5.413 1.024 1.00 97.56 220 LEU A CA 1
ATOM 1676 C C . LEU A 1 220 ? -9.878 5.334 2.500 1.00 97.56 220 LEU A C 1
ATOM 1678 O O . LEU A 1 220 ? -10.551 4.676 3.292 1.00 97.56 220 LEU A O 1
ATOM 1682 N N . LEU A 1 221 ? -8.813 6.039 2.884 1.00 97.81 221 LEU A N 1
ATOM 1683 C CA . LEU A 1 221 ? -8.346 6.123 4.263 1.00 97.81 221 LEU A CA 1
ATOM 1684 C C . LEU A 1 221 ? -9.405 6.766 5.165 1.00 97.81 221 LEU A C 1
ATOM 1686 O O . LEU A 1 221 ? -9.699 6.227 6.229 1.00 97.81 221 LEU A O 1
ATOM 1690 N N . PHE A 1 222 ? -10.056 7.847 4.725 1.00 95.12 222 PHE A N 1
ATOM 1691 C CA . PHE A 1 222 ? -11.173 8.437 5.464 1.00 95.12 222 PHE A CA 1
ATOM 1692 C C . PHE A 1 222 ? -12.357 7.469 5.608 1.00 95.12 222 PHE A C 1
ATOM 1694 O O . PHE A 1 222 ? -12.868 7.310 6.716 1.00 95.12 222 PHE A O 1
ATOM 1701 N N . ILE A 1 223 ? -12.764 6.787 4.530 1.00 95.88 223 ILE A N 1
ATOM 1702 C CA . ILE A 1 223 ? -13.836 5.775 4.566 1.00 95.88 223 ILE A CA 1
ATOM 1703 C C . ILE A 1 223 ? -13.493 4.677 5.582 1.00 95.88 223 ILE A C 1
ATOM 1705 O O . ILE A 1 223 ? -14.314 4.340 6.437 1.00 95.88 223 ILE A O 1
ATOM 1709 N N . SER A 1 224 ? -12.261 4.166 5.539 1.00 98.50 224 SER A N 1
ATOM 1710 C CA . SER A 1 224 ? -11.764 3.138 6.456 1.00 98.50 224 SER A CA 1
ATOM 1711 C C . SER A 1 224 ? -11.767 3.601 7.916 1.00 98.50 224 SER A C 1
ATOM 1713 O O . SER A 1 224 ? -12.258 2.891 8.798 1.00 98.50 224 SER A O 1
ATOM 1715 N N . LEU A 1 225 ? -11.292 4.822 8.189 1.00 98.00 225 LEU A N 1
ATOM 1716 C CA . LEU A 1 225 ? -11.292 5.418 9.528 1.00 98.00 225 LEU A CA 1
ATOM 1717 C C . LEU A 1 225 ? -12.711 5.665 10.047 1.00 98.00 225 LEU A C 1
ATOM 1719 O O . LEU A 1 225 ? -13.004 5.336 11.196 1.00 98.00 225 LEU A O 1
ATOM 1723 N N . ALA A 1 226 ? -13.609 6.194 9.217 1.00 94.19 226 ALA A N 1
ATOM 1724 C CA . ALA A 1 226 ? -14.999 6.414 9.596 1.00 94.19 226 ALA A CA 1
ATOM 1725 C C . ALA A 1 226 ? -15.695 5.085 9.932 1.00 94.19 226 ALA A C 1
ATOM 1727 O O . ALA A 1 226 ? -16.329 4.969 10.982 1.00 94.19 226 ALA A O 1
ATOM 1728 N N . TRP A 1 227 ? -15.527 4.051 9.102 1.00 97.44 227 TRP A N 1
ATOM 1729 C CA . TRP A 1 227 ? -16.138 2.741 9.342 1.00 97.44 227 TRP A CA 1
ATOM 1730 C C . TRP A 1 227 ? -15.550 2.047 10.576 1.00 97.44 227 TRP A C 1
ATOM 1732 O O . TRP A 1 227 ? -16.295 1.545 11.420 1.00 97.44 227 TRP A O 1
ATOM 1742 N N . SER A 1 228 ? -14.228 2.107 10.748 1.00 98.12 228 SER A N 1
ATOM 1743 C CA . SER A 1 228 ? -13.535 1.638 11.955 1.00 98.12 228 SER A CA 1
ATOM 1744 C C . SER A 1 228 ? -14.043 2.353 13.209 1.00 98.12 228 SER A C 1
ATOM 1746 O O . SER A 1 228 ? -14.331 1.716 14.221 1.00 98.12 228 SER A O 1
ATOM 1748 N N . GLY A 1 229 ? -14.229 3.673 13.129 1.00 95.75 229 GLY A N 1
ATOM 1749 C CA . GLY A 1 229 ? -14.808 4.493 14.188 1.00 95.75 229 GLY A CA 1
ATOM 1750 C C . GLY A 1 229 ? -16.235 4.084 14.540 1.00 95.75 229 GLY A C 1
ATOM 1751 O O . GLY A 1 229 ? -16.575 4.003 15.717 1.00 95.75 229 GLY A O 1
ATOM 1752 N N . ARG A 1 230 ? -17.058 3.754 13.537 1.00 93.44 230 ARG A N 1
ATOM 1753 C CA . ARG A 1 230 ? -18.419 3.229 13.735 1.00 93.44 230 ARG A CA 1
ATOM 1754 C C . ARG A 1 230 ? -18.403 1.922 14.521 1.00 93.44 230 ARG A C 1
ATOM 1756 O O . ARG A 1 230 ? -19.172 1.778 15.467 1.00 93.44 230 ARG A O 1
ATOM 1763 N N . ILE A 1 231 ? -17.521 0.997 14.143 1.00 95.56 231 ILE A N 1
ATOM 1764 C CA . ILE A 1 231 ? -17.373 -0.305 14.801 1.00 95.56 231 ILE A CA 1
ATOM 1765 C C . ILE A 1 231 ? -16.922 -0.100 16.249 1.00 95.56 231 ILE A C 1
ATOM 1767 O O . ILE A 1 231 ? -17.601 -0.553 17.164 1.00 95.56 231 ILE A O 1
ATOM 1771 N N . VAL A 1 232 ? -15.848 0.663 16.478 1.00 94.75 232 VAL A N 1
ATOM 1772 C CA . VAL A 1 232 ? -15.327 0.951 17.827 1.00 94.75 232 VAL A CA 1
ATOM 1773 C C . VAL A 1 232 ? -16.358 1.679 18.698 1.00 94.75 232 VAL A C 1
ATOM 1775 O O . VAL A 1 232 ? -16.464 1.389 19.889 1.00 94.75 232 VAL A O 1
ATOM 1778 N N . ALA A 1 233 ? -17.142 2.601 18.136 1.00 91.06 233 ALA A N 1
ATOM 1779 C CA . ALA A 1 233 ? -18.194 3.322 18.854 1.00 91.06 233 ALA A CA 1
ATOM 1780 C C . ALA A 1 233 ? -19.424 2.451 19.171 1.00 91.06 233 ALA A C 1
ATOM 1782 O O . ALA A 1 233 ? -20.092 2.694 20.174 1.00 91.06 233 ALA A O 1
ATOM 1783 N N . ALA A 1 234 ? -19.705 1.426 18.364 1.00 90.31 234 ALA A N 1
ATOM 1784 C CA . ALA A 1 234 ? -20.821 0.502 18.570 1.00 90.31 234 ALA A CA 1
ATOM 1785 C C . ALA A 1 234 ? -20.483 -0.691 19.487 1.00 90.31 234 ALA A C 1
ATOM 1787 O O . ALA A 1 234 ? -21.391 -1.351 19.976 1.00 90.31 234 ALA A O 1
ATOM 1788 N N . SER A 1 235 ? -19.202 -0.978 19.746 1.00 91.00 235 SER A N 1
ATOM 1789 C CA . SER A 1 235 ? -18.790 -2.143 20.545 1.00 91.00 235 SER A CA 1
ATOM 1790 C C . SER A 1 235 ? -19.232 -2.057 22.005 1.00 91.00 235 SER A C 1
ATOM 1792 O O . SER A 1 235 ? -18.702 -1.243 22.749 1.00 91.00 235 SER A O 1
ATOM 1794 N N . GLU A 1 236 ? -20.142 -2.907 22.466 1.00 84.94 236 GLU A N 1
ATOM 1795 C CA . GLU A 1 236 ? -20.652 -2.862 23.849 1.00 84.94 236 GLU A CA 1
ATOM 1796 C C . GLU A 1 236 ? -19.593 -3.235 24.899 1.00 84.94 236 GLU A C 1
ATOM 1798 O O . GLU A 1 236 ? -19.560 -2.659 25.982 1.00 84.94 236 GLU A O 1
ATOM 1803 N N . GLY A 1 237 ? -18.660 -4.127 24.551 1.00 83.12 237 GLY A N 1
ATOM 1804 C CA . GLY A 1 237 ? -17.609 -4.609 25.454 1.00 83.12 237 GLY A CA 1
ATOM 1805 C C . GLY A 1 237 ? -16.431 -3.654 25.692 1.00 83.12 237 GLY A C 1
ATOM 1806 O O . GLY A 1 237 ? -15.460 -4.074 26.317 1.00 83.12 237 GLY A O 1
ATOM 1807 N N . LEU A 1 238 ? -16.474 -2.419 25.171 1.00 89.50 238 LEU A N 1
ATOM 1808 C CA . LEU A 1 238 ? -15.400 -1.430 25.326 1.00 89.50 238 LEU A CA 1
ATOM 1809 C C . LEU A 1 238 ? -15.797 -0.285 26.261 1.00 89.50 238 LEU A C 1
ATOM 1811 O O . LEU A 1 238 ? -16.796 0.411 26.029 1.00 89.50 238 LEU A O 1
ATOM 1815 N N . VAL A 1 239 ? -14.946 -0.001 27.249 1.00 87.88 239 VAL A N 1
ATOM 1816 C CA . VAL A 1 239 ? -15.065 1.226 28.054 1.00 87.88 239 VAL A CA 1
ATOM 1817 C C . VAL A 1 239 ? -14.571 2.448 27.275 1.00 87.88 239 VAL A C 1
ATOM 1819 O O . VAL A 1 239 ? -13.860 2.334 26.276 1.00 87.88 239 VAL A O 1
ATOM 1822 N N . HIS A 1 240 ? -14.932 3.652 27.726 1.00 84.38 240 HIS A N 1
ATOM 1823 C CA . HIS A 1 240 ? -14.629 4.895 27.006 1.00 84.38 240 HIS A CA 1
ATOM 1824 C C . HIS A 1 240 ? -13.130 5.077 26.697 1.00 84.38 240 HIS A C 1
ATOM 1826 O O . HIS A 1 240 ? -12.765 5.392 25.565 1.00 84.38 240 HIS A O 1
ATOM 1832 N N . ALA A 1 241 ? -12.259 4.802 27.673 1.00 83.50 241 ALA A N 1
ATOM 1833 C CA . ALA A 1 241 ? -10.810 4.880 27.492 1.00 83.50 241 ALA A CA 1
ATOM 1834 C C . ALA A 1 241 ? -10.291 3.885 26.438 1.00 83.50 241 ALA A C 1
ATOM 1836 O O . ALA A 1 241 ? -9.477 4.262 25.598 1.00 83.50 241 ALA A O 1
ATOM 1837 N N . GLU A 1 242 ? -10.799 2.645 26.419 1.00 89.94 242 GLU A N 1
ATOM 1838 C CA . GLU A 1 242 ? -10.423 1.645 25.408 1.00 89.94 242 GLU A CA 1
ATOM 1839 C C . GLU A 1 242 ? -10.801 2.102 24.003 1.00 89.94 242 GLU A C 1
ATOM 1841 O O . GLU A 1 242 ? -10.007 1.958 23.080 1.00 89.94 242 GLU A O 1
ATOM 1846 N N . ARG A 1 243 ? -11.980 2.709 23.835 1.00 91.62 243 ARG A N 1
ATOM 1847 C CA . ARG A 1 243 ? -12.417 3.235 22.536 1.00 91.62 243 ARG A CA 1
ATOM 1848 C C . ARG A 1 243 ? -11.500 4.348 22.033 1.00 91.62 243 ARG A C 1
ATOM 1850 O O . ARG A 1 243 ? -11.128 4.331 20.864 1.00 91.62 243 ARG A O 1
ATOM 1857 N N . ILE A 1 244 ? -11.125 5.292 22.904 1.00 87.38 244 ILE A N 1
ATOM 1858 C CA . ILE A 1 244 ? -10.203 6.386 22.555 1.00 87.38 244 ILE A CA 1
ATOM 1859 C C . ILE A 1 244 ? -8.835 5.823 22.168 1.00 87.38 244 ILE A C 1
ATOM 1861 O O . ILE A 1 244 ? -8.322 6.149 21.100 1.00 87.38 244 ILE A O 1
ATOM 1865 N N . VAL A 1 245 ? -8.251 4.972 23.015 1.00 88.19 245 VAL A N 1
ATOM 1866 C CA . VAL A 1 245 ? -6.901 4.433 22.800 1.00 88.19 245 VAL A CA 1
ATOM 1867 C C . VAL A 1 245 ? -6.856 3.540 21.561 1.00 88.19 245 VAL A C 1
ATOM 1869 O O . VAL A 1 245 ? -5.929 3.657 20.762 1.00 88.19 245 VAL A O 1
ATOM 1872 N N . LEU A 1 246 ? -7.864 2.689 21.356 1.00 94.88 246 LEU A N 1
ATOM 1873 C CA . LEU A 1 246 ? -7.937 1.811 20.191 1.00 94.88 246 LEU A CA 1
ATOM 1874 C C . LEU A 1 246 ? -8.129 2.608 18.897 1.00 94.88 246 LEU A C 1
ATOM 1876 O O . LEU A 1 246 ? -7.417 2.361 17.927 1.00 94.88 246 LEU A O 1
ATOM 1880 N N . PHE A 1 247 ? -9.041 3.586 18.875 1.00 96.19 247 PHE A N 1
ATOM 1881 C CA . PHE A 1 247 ? -9.255 4.411 17.684 1.00 96.19 247 PHE A CA 1
ATOM 1882 C C . PHE A 1 247 ? -8.056 5.322 17.381 1.00 96.19 247 PHE A C 1
ATOM 1884 O O . PHE A 1 247 ? -7.671 5.472 16.223 1.00 96.19 247 PHE A O 1
ATOM 1891 N N . GLY A 1 248 ? -7.401 5.863 18.412 1.00 91.56 248 GLY A N 1
ATOM 1892 C CA . GLY A 1 248 ? -6.115 6.545 18.264 1.00 91.56 248 GLY A CA 1
ATOM 1893 C C . GLY A 1 248 ? -5.055 5.623 17.657 1.00 91.56 248 GLY A C 1
ATOM 1894 O O . GLY A 1 248 ? -4.390 6.003 16.699 1.00 91.56 248 GLY A O 1
ATOM 1895 N N . GLY A 1 249 ? -4.960 4.377 18.133 1.00 94.19 249 GLY A N 1
ATOM 1896 C CA . GLY A 1 249 ? -4.089 3.349 17.556 1.00 94.19 249 GLY A CA 1
ATOM 1897 C C . GLY A 1 249 ? -4.390 3.053 16.083 1.00 94.19 249 GLY A C 1
ATOM 1898 O O . GLY A 1 249 ? -3.461 2.912 15.290 1.00 94.19 249 GLY A O 1
ATOM 1899 N N . VAL A 1 250 ? -5.668 3.024 15.694 1.00 98.19 250 VAL A N 1
ATOM 1900 C CA . VAL A 1 250 ? -6.109 2.871 14.296 1.00 98.19 250 VAL A CA 1
ATOM 1901 C C . VAL A 1 250 ? -5.614 4.031 13.427 1.00 98.19 250 VAL A C 1
ATOM 1903 O O . VAL A 1 250 ? -5.030 3.790 12.371 1.00 98.19 250 VAL A O 1
ATOM 1906 N N . ILE A 1 251 ? -5.767 5.276 13.889 1.00 95.12 251 ILE A N 1
ATOM 1907 C CA . ILE A 1 251 ? -5.255 6.464 13.188 1.00 95.12 251 ILE A CA 1
ATOM 1908 C C . ILE A 1 251 ? -3.733 6.383 13.020 1.00 95.12 251 ILE A C 1
ATOM 1910 O O . ILE A 1 251 ? -3.227 6.513 11.907 1.00 95.12 251 ILE A O 1
ATOM 1914 N N . LEU A 1 252 ? -2.997 6.129 14.107 1.00 91.56 252 LEU A N 1
ATOM 1915 C CA . LEU A 1 252 ? -1.531 6.045 14.071 1.00 91.56 252 LEU A CA 1
ATOM 1916 C C . LEU A 1 252 ? -1.053 4.932 13.124 1.00 91.56 252 LEU A C 1
ATOM 1918 O O . LEU A 1 252 ? -0.080 5.115 12.393 1.00 91.56 252 LEU A O 1
ATOM 1922 N N . SER A 1 253 ? -1.772 3.808 13.094 1.00 94.94 253 SER A N 1
ATOM 1923 C CA . SER A 1 253 ? -1.467 2.657 12.242 1.00 94.94 253 SER A CA 1
ATOM 1924 C C . SER A 1 253 ? -1.635 2.944 10.752 1.00 94.94 253 SER A C 1
ATOM 1926 O O . SER A 1 253 ? -0.814 2.496 9.954 1.00 94.94 253 SER A O 1
ATOM 1928 N N . LEU A 1 254 ? -2.680 3.679 10.361 1.00 96.00 254 LEU A N 1
ATOM 1929 C CA . LEU A 1 254 ? -2.947 3.999 8.953 1.00 96.00 254 LEU A CA 1
ATOM 1930 C C . LEU A 1 254 ? -2.201 5.243 8.452 1.00 96.00 254 LEU A C 1
ATOM 1932 O O . LEU A 1 254 ? -2.146 5.461 7.250 1.00 96.00 254 LEU A O 1
ATOM 1936 N N . ILE A 1 255 ? -1.626 6.060 9.341 1.00 90.69 255 ILE A N 1
ATOM 1937 C CA . ILE A 1 255 ? -1.018 7.345 8.952 1.00 90.69 255 ILE A CA 1
ATOM 1938 C C . ILE A 1 255 ? 0.481 7.385 9.190 1.00 90.69 255 ILE A C 1
ATOM 1940 O O . ILE A 1 255 ? 1.212 7.799 8.296 1.00 90.69 255 ILE A O 1
ATOM 1944 N N . LEU A 1 256 ? 0.954 6.974 10.371 1.00 89.31 256 LEU A N 1
ATOM 1945 C CA . LEU A 1 256 ? 2.372 7.106 10.721 1.00 89.31 256 LEU A CA 1
ATOM 1946 C C . LEU A 1 256 ? 3.200 5.918 10.244 1.00 89.31 256 LEU A C 1
ATOM 1948 O O . LEU A 1 256 ? 4.250 6.093 9.636 1.00 89.31 256 LEU A O 1
ATOM 1952 N N . LEU A 1 257 ? 2.724 4.702 10.502 1.00 93.50 257 LEU A N 1
ATOM 1953 C CA . LEU A 1 257 ? 3.448 3.492 10.122 1.00 93.50 257 LEU A CA 1
ATOM 1954 C C . LEU A 1 257 ? 3.707 3.356 8.601 1.00 93.50 257 LEU A C 1
ATOM 1956 O O . LEU A 1 257 ? 4.789 2.880 8.262 1.00 93.50 257 LEU A O 1
ATOM 1960 N N . PRO A 1 258 ? 2.809 3.779 7.681 1.00 95.44 258 PRO A N 1
ATOM 1961 C CA . PRO A 1 258 ? 3.051 3.658 6.246 1.00 95.44 258 PRO A CA 1
ATOM 1962 C C . PRO A 1 258 ? 3.810 4.828 5.612 1.00 95.44 258 PRO A C 1
ATOM 1964 O O . PRO A 1 258 ? 3.916 4.859 4.387 1.00 95.44 258 PRO A O 1
ATOM 1967 N N . ILE A 1 259 ? 4.345 5.779 6.393 1.00 93.50 259 ILE A N 1
ATOM 1968 C CA . ILE A 1 259 ? 4.998 6.989 5.860 1.00 93.50 259 ILE A CA 1
ATOM 1969 C C . ILE A 1 259 ? 6.004 6.698 4.715 1.00 93.50 259 ILE A C 1
ATOM 1971 O O . ILE A 1 259 ? 5.919 7.374 3.684 1.00 93.50 259 ILE A O 1
ATOM 1975 N N . PRO A 1 260 ? 6.909 5.699 4.817 1.00 92.94 260 PRO A N 1
ATOM 1976 C CA . PRO A 1 260 ? 7.885 5.416 3.758 1.00 92.94 260 PRO A CA 1
ATOM 197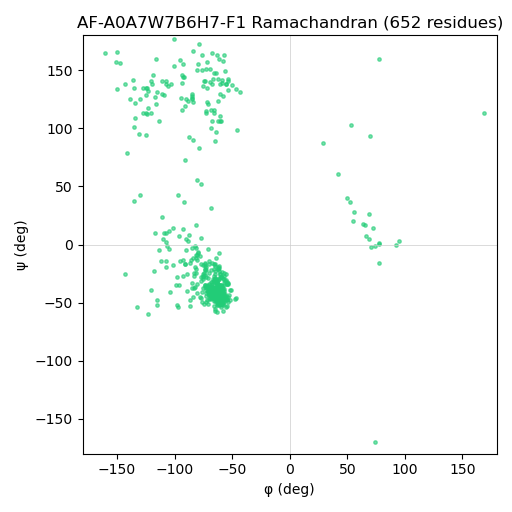7 C C . PRO A 1 260 ? 7.304 4.711 2.520 1.00 92.94 260 PRO A C 1
ATOM 1979 O O . PRO A 1 260 ? 7.922 4.722 1.459 1.00 92.94 260 PRO A O 1
ATOM 1982 N N . PHE A 1 261 ? 6.123 4.100 2.620 1.00 93.88 261 PHE A N 1
ATOM 1983 C CA . PHE A 1 261 ? 5.552 3.228 1.585 1.00 93.88 261 PHE A CA 1
ATOM 1984 C C . PHE A 1 261 ? 4.065 3.510 1.319 1.00 93.88 261 PHE A C 1
ATOM 1986 O O . PHE A 1 261 ? 3.264 2.617 1.030 1.00 93.88 261 PHE A O 1
ATOM 1993 N N . VAL A 1 262 ? 3.683 4.787 1.371 1.00 95.62 262 VAL A N 1
ATOM 1994 C CA . VAL A 1 262 ? 2.313 5.213 1.076 1.00 95.62 262 VAL A CA 1
ATOM 1995 C C . VAL A 1 262 ? 1.841 4.697 -0.282 1.00 95.62 262 VAL A C 1
ATOM 1997 O O . VAL A 1 262 ? 2.518 4.811 -1.306 1.00 95.62 262 VAL A O 1
ATOM 2000 N N . GLY A 1 263 ? 0.633 4.139 -0.270 1.00 95.06 263 GLY A N 1
ATOM 2001 C CA . GLY A 1 263 ? -0.044 3.649 -1.466 1.00 95.06 263 GLY A CA 1
ATOM 2002 C C . GLY A 1 263 ? 0.461 2.297 -1.966 1.00 95.06 263 GLY A C 1
ATOM 2003 O O . GLY A 1 263 ? -0.073 1.804 -2.953 1.00 95.06 263 GLY A O 1
ATOM 2004 N N . GLN A 1 264 ? 1.444 1.682 -1.293 1.00 95.25 264 GLN A N 1
ATOM 2005 C CA . GLN A 1 264 ? 1.810 0.298 -1.585 1.00 95.25 264 GLN A CA 1
ATOM 2006 C C . GLN A 1 264 ? 0.650 -0.649 -1.287 1.00 95.25 264 GLN A C 1
ATOM 2008 O O . GLN A 1 264 ? -0.286 -0.331 -0.550 1.00 95.25 264 GLN A O 1
ATOM 2013 N N . ARG A 1 265 ? 0.745 -1.859 -1.831 1.00 95.94 265 ARG A N 1
ATOM 2014 C CA . ARG A 1 265 ? -0.299 -2.881 -1.742 1.00 95.94 265 ARG A CA 1
ATOM 2015 C C . ARG A 1 265 ? -0.607 -3.280 -0.302 1.00 95.94 265 ARG A C 1
ATOM 2017 O O . ARG A 1 265 ? -1.770 -3.455 0.026 1.00 95.94 265 ARG A O 1
ATOM 2024 N N . GLU A 1 266 ? 0.383 -3.349 0.584 1.00 97.00 266 GLU A N 1
ATOM 2025 C CA . GLU A 1 266 ? 0.177 -3.609 2.015 1.00 97.00 266 GLU A CA 1
ATOM 2026 C C . GLU A 1 266 ? -0.562 -2.462 2.709 1.00 97.00 266 GLU A C 1
ATOM 2028 O O . GLU A 1 266 ? -1.413 -2.709 3.566 1.00 97.00 266 GLU A O 1
ATOM 2033 N N . HIS A 1 267 ? -0.276 -1.217 2.313 1.00 97.75 267 HIS A N 1
ATOM 2034 C CA . HIS A 1 267 ? -0.995 -0.045 2.803 1.00 97.75 267 HIS A CA 1
ATOM 2035 C C . HIS A 1 267 ? -2.452 -0.055 2.340 1.00 97.75 267 HIS A C 1
ATOM 2037 O O . HIS A 1 267 ? -3.359 0.000 3.169 1.00 97.75 267 HIS A O 1
ATOM 2043 N N . LEU A 1 268 ? -2.683 -0.209 1.034 1.00 98.00 268 LEU A N 1
ATOM 2044 C CA . LEU A 1 268 ? -4.026 -0.311 0.463 1.00 98.00 268 LEU A CA 1
ATOM 2045 C C . LEU A 1 268 ? -4.803 -1.486 1.059 1.00 98.00 268 LEU A C 1
ATOM 2047 O O . LEU A 1 268 ? -5.970 -1.331 1.408 1.00 98.00 268 LEU A O 1
ATOM 2051 N N . MET A 1 269 ? -4.154 -2.636 1.246 1.00 97.94 269 MET A N 1
ATOM 2052 C CA . MET A 1 269 ? -4.787 -3.804 1.846 1.00 97.94 269 MET A CA 1
ATOM 2053 C C . MET A 1 269 ? -5.328 -3.501 3.239 1.00 97.94 269 MET A C 1
ATOM 2055 O O . MET A 1 269 ? -6.475 -3.851 3.523 1.00 97.94 269 MET A O 1
ATOM 2059 N N . LEU A 1 270 ? -4.560 -2.823 4.095 1.00 98.19 270 LEU A N 1
ATOM 2060 C CA . LEU A 1 270 ? -5.052 -2.441 5.417 1.00 98.19 270 LEU A CA 1
ATOM 2061 C C . LEU A 1 270 ? -6.133 -1.368 5.346 1.00 98.19 270 LEU A C 1
ATOM 2063 O O . LEU A 1 270 ? -7.110 -1.466 6.081 1.00 98.19 270 LEU A O 1
ATOM 2067 N N . VAL A 1 271 ? -6.030 -0.399 4.436 1.00 98.44 271 VAL A N 1
ATOM 2068 C CA . VAL A 1 271 ? -7.100 0.588 4.231 1.00 98.44 271 VAL A CA 1
ATOM 2069 C C . VAL A 1 271 ? -8.424 -0.111 3.882 1.00 98.44 271 VAL A C 1
ATOM 2071 O O . VAL A 1 271 ? -9.452 0.210 4.477 1.00 98.44 271 VAL A O 1
ATOM 2074 N N . PHE A 1 272 ? -8.403 -1.120 3.009 1.00 98.62 272 PHE A N 1
ATOM 2075 C CA . PHE A 1 272 ? -9.592 -1.891 2.630 1.00 98.62 272 PHE A CA 1
ATOM 2076 C C . PHE A 1 272 ? -10.086 -2.866 3.713 1.00 98.62 272 PHE A C 1
ATOM 2078 O O . PHE A 1 272 ? -11.288 -3.076 3.854 1.00 98.62 272 PHE A O 1
ATOM 2085 N N . SER A 1 273 ? -9.192 -3.480 4.490 1.00 98.50 273 SER A N 1
ATOM 2086 C CA . SER A 1 273 ? -9.545 -4.614 5.364 1.00 98.50 273 SER A CA 1
ATOM 2087 C C . SER A 1 273 ? -9.579 -4.301 6.863 1.00 98.50 273 SER A C 1
ATOM 2089 O O . SER A 1 273 ? -10.143 -5.084 7.630 1.00 98.50 273 SER A O 1
ATOM 2091 N N . LEU A 1 274 ? -9.032 -3.168 7.320 1.00 98.50 274 LEU A N 1
ATOM 2092 C CA . LEU A 1 274 ? -8.983 -2.835 8.749 1.00 98.50 274 LEU A CA 1
ATOM 2093 C C . LEU A 1 274 ? -10.371 -2.780 9.414 1.00 98.50 274 LEU A C 1
ATOM 2095 O O . LEU A 1 274 ? -10.510 -3.366 10.492 1.00 98.50 274 LEU A O 1
ATOM 2099 N N . PRO A 1 275 ? -11.417 -2.178 8.804 1.00 98.38 275 PRO A N 1
ATOM 2100 C CA . PRO A 1 275 ? -12.756 -2.204 9.385 1.00 98.38 275 PRO A CA 1
ATOM 2101 C C . PRO A 1 275 ? -13.268 -3.640 9.557 1.00 98.38 275 PRO A C 1
ATOM 2103 O O . PRO A 1 275 ? -13.842 -3.972 10.591 1.00 98.38 275 PRO A O 1
ATOM 2106 N N . TYR A 1 276 ? -13.004 -4.521 8.589 1.00 98.25 276 TYR A N 1
ATOM 2107 C CA . TYR A 1 276 ? -13.387 -5.931 8.662 1.00 98.25 276 TYR A CA 1
ATOM 2108 C C . TYR A 1 276 ? -12.689 -6.652 9.825 1.00 98.25 276 TYR A C 1
ATOM 2110 O O . TYR A 1 276 ? -13.350 -7.310 10.629 1.00 98.25 276 TYR A O 1
ATOM 2118 N N . PHE A 1 277 ? -11.376 -6.472 9.988 1.00 98.44 277 PHE A N 1
ATOM 2119 C CA . PHE A 1 277 ? -10.652 -7.079 11.105 1.00 98.44 277 PHE A CA 1
ATOM 2120 C C . PHE A 1 277 ? -11.096 -6.535 12.465 1.00 98.44 277 PHE A C 1
ATOM 2122 O O . PHE A 1 277 ? -11.192 -7.298 13.426 1.00 98.44 277 PHE A O 1
ATOM 2129 N N . LEU A 1 278 ? -11.399 -5.237 12.572 1.00 97.75 278 LEU A N 1
ATOM 2130 C CA . LEU A 1 278 ? -11.952 -4.668 13.802 1.00 97.75 278 LEU A CA 1
ATOM 2131 C C . LEU A 1 278 ? -13.327 -5.256 14.119 1.00 97.75 278 LEU A C 1
ATOM 2133 O O . LEU A 1 278 ? -13.574 -5.596 15.274 1.00 97.75 278 LEU A O 1
ATOM 2137 N N . ALA A 1 279 ? -14.194 -5.428 13.117 1.00 96.19 279 ALA A N 1
ATOM 2138 C CA . ALA A 1 279 ? -15.486 -6.083 13.298 1.00 96.19 279 ALA A CA 1
ATOM 2139 C C . ALA A 1 279 ? -15.311 -7.519 13.810 1.00 96.19 279 ALA A C 1
ATOM 2141 O O . ALA A 1 279 ? -15.920 -7.885 14.812 1.00 96.19 279 ALA A O 1
ATOM 2142 N N . LEU A 1 280 ? -14.416 -8.296 13.196 1.00 95.06 280 LEU A N 1
ATOM 2143 C CA . LEU A 1 280 ? -14.147 -9.684 13.577 1.00 95.06 280 LEU A CA 1
ATOM 2144 C C . LEU A 1 280 ? -13.495 -9.815 14.965 1.00 95.06 280 LEU A C 1
ATOM 2146 O O . LEU A 1 280 ? -13.721 -10.795 15.672 1.00 95.06 280 LEU A O 1
ATOM 2150 N N . CYS A 1 281 ? -12.720 -8.817 15.395 1.00 95.94 281 CYS A N 1
ATOM 2151 C CA . CYS A 1 281 ? -12.113 -8.784 16.725 1.00 95.94 281 CYS A CA 1
ATOM 2152 C C . CYS A 1 281 ? -13.071 -8.285 17.819 1.00 95.94 281 CYS A C 1
ATOM 2154 O O . CYS A 1 281 ? -13.002 -8.772 18.951 1.00 95.94 281 CYS A O 1
ATOM 2156 N N . LEU A 1 282 ? -13.936 -7.311 17.533 1.00 94.69 282 LEU A N 1
ATOM 2157 C CA . LEU A 1 282 ? -14.763 -6.641 18.545 1.00 94.69 282 LEU A CA 1
ATOM 2158 C C . LEU A 1 282 ? -16.173 -7.226 18.661 1.00 94.69 282 LEU A C 1
ATOM 2160 O O . LEU A 1 282 ? -16.694 -7.307 19.769 1.00 94.69 282 LEU A O 1
ATOM 2164 N N . ASP A 1 283 ? -16.756 -7.670 17.550 1.00 91.62 283 ASP A N 1
ATOM 2165 C CA . ASP A 1 283 ? -18.058 -8.338 17.496 1.00 91.62 283 ASP A CA 1
ATOM 2166 C C . ASP A 1 283 ? -18.018 -9.483 16.460 1.00 91.62 283 ASP A C 1
ATOM 2168 O O . ASP A 1 283 ? -18.519 -9.335 15.333 1.00 91.62 283 ASP A O 1
ATOM 2172 N N . PRO A 1 284 ? -17.421 -10.636 16.837 1.00 90.00 284 PRO A N 1
ATOM 2173 C CA . PRO A 1 284 ? -17.334 -11.810 15.970 1.00 90.00 284 PRO A CA 1
ATOM 2174 C C . PRO A 1 284 ? -18.703 -12.419 15.639 1.00 90.00 284 PRO A C 1
ATOM 2176 O O . PRO A 1 284 ? -18.833 -13.128 14.648 1.00 90.00 284 PRO A O 1
ATOM 2179 N N . SER A 1 285 ? -19.718 -12.173 16.475 1.00 85.19 285 SER A N 1
ATOM 2180 C CA . SER A 1 285 ? -21.073 -12.692 16.270 1.00 85.19 285 SER A CA 1
ATOM 2181 C C . SER A 1 285 ? -21.832 -11.948 15.171 1.00 85.19 285 SER A C 1
ATOM 2183 O O . SER A 1 285 ? -22.743 -12.505 14.563 1.00 85.19 285 SER A O 1
ATOM 2185 N N . GLY A 1 286 ? -21.452 -10.691 14.920 1.00 84.25 286 GLY A N 1
ATOM 2186 C CA . GLY A 1 286 ? -22.136 -9.811 13.982 1.00 84.25 286 GLY A CA 1
ATOM 2187 C C . GLY A 1 286 ? -23.491 -9.313 14.469 1.00 84.25 286 GLY A C 1
ATOM 2188 O O . GLY A 1 286 ? -24.242 -8.765 13.664 1.00 84.25 286 GLY A O 1
ATOM 2189 N N . SER A 1 287 ? -23.809 -9.455 15.760 1.00 81.12 287 SER A N 1
ATOM 2190 C CA . SER A 1 287 ? -25.112 -9.077 16.321 1.00 81.12 287 SER A CA 1
ATOM 2191 C C . SER A 1 287 ? -25.446 -7.598 16.116 1.00 81.12 287 SER A C 1
ATOM 2193 O O . SER A 1 287 ? -26.616 -7.238 16.012 1.00 81.12 287 SER A O 1
ATOM 2195 N N . ASN A 1 288 ? -24.426 -6.741 16.015 1.00 81.94 288 ASN A N 1
ATOM 2196 C CA . ASN A 1 288 ? -24.593 -5.292 15.918 1.00 81.94 288 ASN A CA 1
ATOM 2197 C C . ASN A 1 288 ? -24.559 -4.762 14.474 1.00 81.94 288 ASN A C 1
ATOM 2199 O O . ASN A 1 288 ? -24.521 -3.544 14.265 1.00 81.94 288 ASN A O 1
ATOM 2203 N N . ARG A 1 289 ? -24.536 -5.645 13.466 1.00 90.31 289 ARG A N 1
ATOM 2204 C CA . ARG A 1 289 ? -24.442 -5.275 12.045 1.00 90.31 289 ARG A CA 1
ATOM 2205 C C . ARG A 1 289 ? -25.639 -5.787 11.257 1.00 90.31 289 ARG A C 1
ATOM 2207 O O . ARG A 1 289 ? -26.129 -6.892 11.457 1.00 90.31 289 ARG A O 1
ATOM 2214 N N . LYS A 1 290 ? -26.113 -4.963 10.320 1.00 92.81 290 LYS A N 1
ATOM 2215 C CA . LYS A 1 290 ? -27.147 -5.380 9.363 1.00 92.81 290 LYS A CA 1
ATOM 2216 C C . LYS A 1 290 ? -26.519 -6.280 8.288 1.00 92.81 290 LYS A C 1
ATOM 2218 O O . LYS A 1 290 ? -25.384 -6.008 7.901 1.00 92.81 290 LYS A O 1
ATOM 2223 N N . PRO A 1 291 ? -27.257 -7.241 7.701 1.00 94.38 291 PRO A N 1
ATOM 2224 C CA . PRO A 1 291 ? -26.730 -8.123 6.653 1.00 94.38 291 PRO A CA 1
ATOM 2225 C C . PRO A 1 291 ? -26.075 -7.384 5.479 1.00 94.38 291 PRO A C 1
ATOM 2227 O O . PRO A 1 291 ? -24.979 -7.740 5.059 1.00 94.38 291 PRO A O 1
ATOM 2230 N N . MET A 1 292 ? -26.701 -6.303 5.002 1.00 95.19 292 MET A N 1
ATOM 2231 C CA . MET A 1 292 ? -26.138 -5.466 3.935 1.00 95.19 292 MET A CA 1
ATOM 2232 C C . MET A 1 292 ? -24.831 -4.785 4.331 1.00 95.19 292 MET A C 1
ATOM 2234 O O . MET A 1 292 ? -23.955 -4.598 3.492 1.00 95.19 292 MET A O 1
ATOM 2238 N N . GLU A 1 293 ? -24.690 -4.417 5.603 1.00 95.00 293 GLU A N 1
ATOM 2239 C CA . GLU A 1 293 ? -23.444 -3.844 6.087 1.00 95.00 293 GLU A CA 1
ATOM 2240 C C . GLU A 1 293 ? -22.338 -4.901 6.137 1.00 95.00 293 GLU A C 1
ATOM 2242 O O . GLU A 1 293 ? -21.232 -4.634 5.683 1.00 95.00 293 GLU A O 1
ATOM 2247 N N . SER A 1 294 ? -22.635 -6.106 6.630 1.00 96.12 294 SER A N 1
ATOM 2248 C CA . SER A 1 294 ? -21.686 -7.223 6.622 1.00 96.12 294 SER A CA 1
ATOM 2249 C C . SER A 1 294 ? -21.265 -7.615 5.202 1.00 96.12 294 SER A C 1
ATOM 2251 O O . SER A 1 294 ? -20.083 -7.838 4.948 1.00 96.12 294 SER A O 1
ATOM 2253 N N . PHE A 1 295 ? -22.199 -7.632 4.248 1.00 97.50 295 PHE A N 1
ATOM 2254 C CA . PHE A 1 295 ? -21.871 -7.833 2.836 1.00 97.50 295 PHE A CA 1
ATOM 2255 C C . PHE A 1 295 ? -20.923 -6.740 2.323 1.00 97.50 295 PHE A C 1
ATOM 2257 O O . PHE A 1 295 ? -19.864 -7.047 1.781 1.00 97.50 295 PHE A O 1
ATOM 2264 N N . ALA A 1 296 ? -21.260 -5.465 2.547 1.00 98.00 296 ALA A N 1
ATOM 2265 C CA . ALA A 1 296 ? -20.430 -4.344 2.112 1.00 98.00 296 ALA A CA 1
ATOM 2266 C C . ALA A 1 296 ? -19.036 -4.374 2.759 1.00 98.00 296 ALA A C 1
ATOM 2268 O O . ALA A 1 296 ? -18.046 -4.077 2.097 1.00 98.00 296 ALA A O 1
ATOM 2269 N N . LEU A 1 297 ? -18.945 -4.772 4.031 1.00 97.56 297 LEU A N 1
ATOM 2270 C CA . LEU A 1 297 ? -17.690 -4.904 4.766 1.00 97.56 297 LEU A CA 1
ATOM 2271 C C . LEU A 1 297 ? -16.802 -6.011 4.177 1.00 97.56 297 LEU A C 1
ATOM 2273 O O . LEU A 1 297 ? -15.610 -5.792 3.973 1.00 97.56 297 LEU A O 1
ATOM 2277 N N . GLY A 1 298 ? -17.385 -7.174 3.863 1.00 98.00 298 GLY A N 1
ATOM 2278 C CA . GLY A 1 298 ? -16.682 -8.269 3.190 1.00 98.00 298 GLY A CA 1
ATOM 2279 C C . GLY A 1 298 ? -16.235 -7.898 1.773 1.00 98.00 298 GLY A C 1
ATOM 2280 O O . GLY A 1 298 ? -15.090 -8.149 1.401 1.00 98.00 298 GLY A O 1
ATOM 2281 N N . ALA A 1 299 ? -17.100 -7.234 1.000 1.00 98.44 299 ALA A N 1
ATOM 2282 C CA . ALA A 1 299 ? -16.780 -6.765 -0.347 1.00 98.44 299 ALA A CA 1
ATOM 2283 C C . ALA A 1 299 ? -15.680 -5.691 -0.351 1.00 98.44 299 ALA A C 1
ATOM 2285 O O . ALA A 1 299 ? -14.786 -5.721 -1.193 1.00 98.44 299 ALA A O 1
ATOM 2286 N N . PHE A 1 300 ? -15.700 -4.770 0.616 1.00 98.50 300 PHE A N 1
ATOM 2287 C CA . PHE A 1 300 ? -14.653 -3.763 0.772 1.00 98.50 300 PHE A CA 1
ATOM 2288 C C . PHE A 1 300 ? -13.315 -4.410 1.158 1.00 98.50 300 PHE A C 1
ATOM 2290 O O . PHE A 1 300 ? -12.297 -4.127 0.530 1.00 98.50 300 PHE A O 1
ATOM 2297 N N . ALA A 1 301 ? -13.321 -5.353 2.107 1.00 98.56 301 ALA A N 1
ATOM 2298 C CA . ALA A 1 301 ? -12.122 -6.078 2.526 1.00 98.56 301 ALA A CA 1
ATOM 2299 C C . ALA A 1 301 ? -11.518 -6.957 1.419 1.00 98.56 301 ALA A C 1
ATOM 2301 O O . ALA A 1 301 ? -10.294 -7.098 1.363 1.00 98.56 301 ALA A O 1
ATOM 2302 N N . PHE A 1 302 ? -12.343 -7.512 0.523 1.00 98.44 302 PHE A N 1
ATOM 2303 C CA . PHE A 1 302 ? -11.889 -8.302 -0.624 1.00 98.44 302 PHE A CA 1
ATOM 2304 C C . PHE A 1 302 ? -10.859 -7.547 -1.477 1.00 98.44 302 PHE A C 1
ATOM 2306 O O . PHE A 1 302 ? -9.809 -8.113 -1.783 1.00 98.44 302 PHE A O 1
ATOM 2313 N N . PHE A 1 303 ? -11.092 -6.263 -1.782 1.00 97.62 303 PHE A N 1
ATOM 2314 C CA . PHE A 1 303 ? -10.164 -5.466 -2.595 1.00 97.62 303 PHE A CA 1
ATOM 2315 C C . PHE A 1 303 ? -8.769 -5.343 -1.975 1.00 97.62 303 PHE A C 1
ATOM 2317 O O . PHE A 1 303 ? -7.800 -5.175 -2.707 1.00 97.62 303 PHE A O 1
ATOM 2324 N N . GLY A 1 304 ? -8.651 -5.468 -0.651 1.00 97.00 304 GLY A N 1
ATOM 2325 C CA . GLY A 1 304 ? -7.365 -5.539 0.034 1.00 97.00 304 GLY A CA 1
ATOM 2326 C C . GLY A 1 304 ? -6.803 -6.956 0.118 1.00 97.00 304 GLY A C 1
ATOM 2327 O O . GLY A 1 304 ? -5.655 -7.201 -0.253 1.00 97.00 304 GLY A O 1
ATOM 2328 N N . LEU A 1 305 ? -7.600 -7.901 0.620 1.00 97.62 305 LEU A N 1
ATOM 2329 C CA . LEU A 1 305 ? -7.146 -9.259 0.935 1.00 97.62 305 LEU A CA 1
ATOM 2330 C C . LEU A 1 305 ? -6.788 -10.073 -0.315 1.00 97.62 305 LEU A C 1
ATOM 2332 O O . LEU A 1 305 ? -5.862 -10.875 -0.267 1.00 97.62 305 LEU A O 1
ATOM 2336 N N . ALA A 1 306 ? -7.469 -9.849 -1.439 1.00 97.00 306 ALA A N 1
ATOM 2337 C CA . ALA A 1 306 ? -7.213 -10.575 -2.680 1.00 97.00 306 ALA A CA 1
ATOM 2338 C C . ALA A 1 306 ? -5.997 -10.047 -3.470 1.00 97.00 306 ALA A C 1
ATOM 2340 O O . ALA A 1 306 ? -5.578 -10.687 -4.435 1.00 97.00 306 ALA A O 1
ATOM 2341 N N . MET A 1 307 ? -5.383 -8.921 -3.063 1.00 94.56 307 MET A N 1
ATOM 2342 C CA . MET A 1 307 ? -4.174 -8.400 -3.726 1.00 94.56 307 MET A CA 1
ATOM 2343 C C . MET A 1 307 ? -2.983 -9.355 -3.606 1.00 94.56 307 MET A C 1
ATOM 2345 O O . MET A 1 307 ? -2.142 -9.412 -4.504 1.00 94.56 307 MET A O 1
ATOM 2349 N N . LYS A 1 308 ? -2.897 -10.092 -2.490 1.00 94.06 308 LYS A N 1
ATOM 2350 C CA . LYS A 1 308 ? -1.915 -11.158 -2.281 1.00 94.06 308 LYS A CA 1
ATOM 2351 C C . LYS A 1 308 ? -2.591 -12.342 -1.587 1.00 94.06 308 LYS A C 1
ATOM 2353 O O . LYS A 1 308 ? -3.090 -12.160 -0.478 1.00 94.06 308 LYS A O 1
ATOM 2358 N N . PRO A 1 309 ? -2.520 -13.563 -2.147 1.00 90.06 309 PRO A N 1
ATOM 2359 C CA . PRO A 1 309 ? -3.141 -14.743 -1.539 1.00 90.06 309 PRO A CA 1
ATOM 2360 C C . PRO A 1 309 ? -2.723 -14.982 -0.079 1.00 90.06 309 PRO A C 1
ATOM 2362 O O . PRO A 1 309 ? -3.537 -15.386 0.747 1.00 90.06 309 PRO A O 1
ATOM 2365 N N . TYR A 1 310 ? -1.472 -14.662 0.271 1.00 92.00 310 TYR A N 1
ATOM 2366 C CA . TYR A 1 310 ? -0.936 -14.827 1.626 1.00 92.00 310 TYR A CA 1
ATOM 2367 C C . TYR A 1 310 ? -1.668 -13.991 2.689 1.00 92.00 310 TYR A C 1
ATOM 2369 O O . TYR A 1 310 ? -1.639 -14.348 3.864 1.00 92.00 310 TYR A O 1
ATOM 2377 N N . PHE A 1 311 ? -2.356 -12.903 2.319 1.00 96.19 311 PHE A N 1
ATOM 2378 C CA . PHE A 1 311 ? -3.114 -12.098 3.284 1.00 96.19 311 PHE A CA 1
ATOM 2379 C C . PHE A 1 311 ? -4.284 -12.861 3.911 1.00 96.19 311 PHE A C 1
ATOM 2381 O O . PHE A 1 311 ? -4.727 -12.489 4.996 1.00 96.19 311 PHE A O 1
ATOM 2388 N N . LEU A 1 312 ? -4.736 -13.961 3.297 1.00 96.44 312 LEU A N 1
ATOM 2389 C CA . LEU A 1 312 ? -5.807 -14.803 3.830 1.00 96.44 312 LEU A CA 1
ATOM 2390 C C . LEU A 1 312 ? -5.404 -15.597 5.086 1.00 96.44 312 LEU A C 1
ATOM 2392 O O . LEU A 1 312 ? -6.289 -16.047 5.812 1.00 96.44 312 LEU A O 1
ATOM 2396 N N . PHE A 1 313 ? -4.113 -15.701 5.433 1.00 97.19 313 PHE A N 1
ATOM 2397 C CA . PHE A 1 313 ? -3.706 -16.291 6.718 1.00 97.19 313 PHE A CA 1
ATOM 2398 C C . PHE A 1 313 ? -4.290 -15.543 7.923 1.00 97.19 313 PHE A C 1
ATOM 2400 O O . PHE A 1 313 ? -4.674 -16.164 8.914 1.00 97.19 313 PHE A O 1
ATOM 2407 N N . ALA A 1 314 ? -4.393 -14.215 7.832 1.00 98.06 314 ALA A N 1
ATOM 2408 C CA . ALA A 1 314 ? -4.935 -13.371 8.889 1.00 98.06 314 ALA A CA 1
ATOM 2409 C C . ALA A 1 314 ? -6.419 -13.649 9.204 1.00 98.06 314 ALA A C 1
ATOM 2411 O O . ALA A 1 314 ? -6.696 -14.012 10.352 1.00 98.06 314 ALA A O 1
ATOM 2412 N N . PRO A 1 315 ? -7.373 -13.540 8.252 1.00 97.00 315 PRO A N 1
ATOM 2413 C CA . PRO A 1 315 ? -8.785 -13.822 8.513 1.00 97.00 315 PRO A CA 1
ATOM 2414 C C . PRO A 1 315 ? -9.030 -15.274 8.935 1.00 97.00 315 PRO A C 1
ATOM 2416 O O . PRO A 1 315 ? -9.858 -15.509 9.816 1.00 97.00 315 PRO A O 1
ATOM 2419 N N . LEU A 1 316 ? -8.289 -16.239 8.373 1.00 96.06 316 LEU A N 1
ATOM 2420 C CA . LEU A 1 316 ? -8.394 -17.649 8.761 1.00 96.06 316 LEU A CA 1
ATOM 2421 C C . LEU A 1 316 ? -8.027 -17.855 10.235 1.00 96.06 316 LEU A C 1
ATOM 2423 O O . LEU A 1 316 ? -8.795 -18.461 10.986 1.00 96.06 316 LEU A O 1
ATOM 2427 N N . LEU A 1 317 ? -6.887 -17.308 10.672 1.00 97.00 317 LEU A N 1
ATOM 2428 C CA . LEU A 1 317 ? -6.403 -17.507 12.035 1.00 97.00 317 LEU A CA 1
ATOM 2429 C C . LEU A 1 317 ? -7.287 -16.806 13.073 1.00 97.00 317 LEU A C 1
ATOM 2431 O O . LEU A 1 317 ? -7.642 -17.412 14.084 1.00 97.00 317 LEU A O 1
ATOM 2435 N N . VAL A 1 318 ? -7.692 -15.554 12.833 1.00 96.88 318 VAL A N 1
ATOM 2436 C CA . VAL A 1 318 ? -8.573 -14.854 13.782 1.00 96.88 318 VAL A CA 1
ATOM 2437 C C . VAL A 1 318 ? -9.972 -15.474 13.830 1.00 96.88 318 VAL A C 1
ATOM 2439 O O . VAL A 1 318 ? -10.546 -15.553 14.914 1.00 96.88 318 VAL A O 1
ATOM 2442 N N . SER A 1 319 ? -10.497 -15.987 12.710 1.00 95.75 319 SER A N 1
ATOM 2443 C CA . SER A 1 319 ? -11.783 -16.701 12.693 1.00 95.75 319 SER A CA 1
ATOM 2444 C C . SER A 1 319 ? -11.711 -17.998 13.498 1.00 95.75 319 SER A C 1
ATOM 2446 O O . SER A 1 319 ? -12.632 -18.294 14.256 1.00 95.75 319 SER A O 1
ATOM 2448 N N . ALA A 1 320 ? -10.600 -18.738 13.404 1.00 95.12 320 ALA A N 1
ATOM 2449 C CA . ALA A 1 320 ? -10.365 -19.928 14.220 1.00 95.12 320 ALA A CA 1
ATOM 2450 C C . ALA A 1 320 ? -10.297 -19.585 15.718 1.00 95.12 320 ALA A C 1
ATOM 2452 O O . ALA A 1 320 ? -10.979 -20.211 16.529 1.00 95.12 320 ALA A O 1
ATOM 2453 N N . VAL A 1 321 ? -9.544 -18.544 16.095 1.00 95.44 321 VAL A N 1
ATOM 2454 C CA . VAL A 1 321 ? -9.471 -18.076 17.492 1.00 95.44 321 VAL A CA 1
ATOM 2455 C C . VAL A 1 321 ? -10.840 -17.618 17.996 1.00 95.44 321 VAL A C 1
ATOM 2457 O O . VAL A 1 321 ? -11.243 -17.982 19.101 1.00 95.44 321 VAL A O 1
ATOM 2460 N N . ALA A 1 322 ? -11.592 -16.874 17.186 1.00 94.06 322 ALA A N 1
ATOM 2461 C CA . ALA A 1 322 ? -12.929 -16.425 17.543 1.00 94.06 322 ALA A CA 1
ATOM 2462 C C . ALA A 1 322 ? -13.910 -17.601 17.693 1.00 94.06 322 ALA A C 1
ATOM 2464 O O . ALA A 1 322 ? -14.706 -17.604 18.632 1.00 94.06 322 ALA A O 1
ATOM 2465 N N . ALA A 1 323 ? -13.831 -18.620 16.834 1.00 94.19 323 ALA A N 1
ATOM 2466 C CA . ALA A 1 323 ? -14.647 -19.827 16.943 1.00 94.19 323 ALA A CA 1
ATOM 2467 C C . ALA A 1 323 ? -14.343 -20.621 18.223 1.00 94.19 323 ALA A C 1
ATOM 2469 O O . ALA A 1 323 ? -15.270 -21.081 18.893 1.00 94.19 323 ALA A O 1
ATOM 2470 N N . LEU A 1 324 ? -13.064 -20.728 18.602 1.00 93.31 324 LEU A N 1
ATOM 2471 C CA . LEU A 1 324 ? -12.636 -21.378 19.844 1.00 93.31 324 LEU A CA 1
ATOM 2472 C C . LEU A 1 324 ? -13.132 -20.625 21.087 1.00 93.31 324 LEU A C 1
ATOM 2474 O O . LEU A 1 324 ? -13.649 -21.251 22.011 1.00 93.31 324 LEU A O 1
ATOM 2478 N N . GLN A 1 325 ? -13.024 -19.293 21.103 1.00 91.69 325 GLN A N 1
ATOM 2479 C CA . GLN A 1 325 ? -13.487 -18.461 22.222 1.00 91.69 325 GLN A CA 1
ATOM 2480 C C . GLN A 1 325 ? -15.014 -18.488 22.375 1.00 91.69 325 GLN A C 1
ATOM 2482 O O . GLN A 1 325 ? -15.524 -18.625 23.483 1.00 91.69 325 GLN A O 1
ATOM 2487 N N . ASN A 1 326 ? -15.754 -18.404 21.264 1.00 88.88 326 ASN A N 1
ATOM 2488 C CA . ASN A 1 326 ? -17.221 -18.413 21.277 1.00 88.88 326 ASN A CA 1
ATOM 2489 C C . ASN A 1 326 ? -17.817 -19.832 21.301 1.00 88.88 326 ASN A C 1
ATOM 2491 O O . ASN A 1 326 ? -19.037 -19.979 21.351 1.00 88.88 326 ASN A O 1
ATOM 2495 N N . LYS A 1 327 ? -16.976 -20.877 21.244 1.00 91.00 327 LYS A N 1
ATOM 2496 C CA . LYS A 1 327 ? -17.373 -22.295 21.189 1.00 91.00 327 LYS A CA 1
ATOM 2497 C C . LYS A 1 327 ? -18.385 -22.596 20.074 1.00 91.00 327 LYS A C 1
ATOM 2499 O O . LYS A 1 327 ? -19.293 -23.406 20.244 1.00 91.00 327 LYS A O 1
ATOM 2504 N N . THR A 1 328 ? -18.247 -21.931 18.927 1.00 91.88 328 THR A N 1
ATOM 2505 C CA . THR A 1 328 ? -19.148 -22.102 17.780 1.00 91.88 328 THR A CA 1
ATOM 2506 C C . THR A 1 328 ? -18.431 -21.849 16.461 1.00 91.88 328 THR A C 1
ATOM 2508 O O . THR A 1 328 ? -17.744 -20.845 16.288 1.00 91.88 328 THR A O 1
ATOM 2511 N N . LEU A 1 329 ? -18.636 -22.744 15.491 1.00 92.12 329 LEU A N 1
ATOM 2512 C CA . LEU A 1 329 ? -18.094 -22.597 14.136 1.00 92.12 329 LEU A CA 1
ATOM 2513 C C . LEU A 1 329 ? -18.891 -21.599 13.284 1.00 92.12 329 LEU A C 1
ATOM 2515 O O . LEU A 1 329 ? -18.430 -21.208 12.215 1.00 92.12 329 LEU A O 1
ATOM 2519 N N . ARG A 1 330 ? -20.060 -21.135 13.755 1.00 89.44 330 ARG A N 1
ATOM 2520 C CA . ARG A 1 330 ? -20.891 -20.166 13.017 1.00 89.44 330 ARG A CA 1
ATOM 2521 C C . ARG A 1 330 ? -20.168 -18.846 12.746 1.00 89.44 330 ARG A C 1
ATOM 2523 O O . ARG A 1 330 ? -20.436 -18.225 11.729 1.00 89.44 330 ARG A O 1
ATOM 2530 N N . VAL A 1 331 ? -19.220 -18.461 13.605 1.00 88.19 331 VAL A N 1
ATOM 2531 C CA . VAL A 1 331 ? -18.383 -17.259 13.424 1.00 88.19 331 VAL A CA 1
ATOM 2532 C C . VAL A 1 331 ? -17.530 -17.343 12.152 1.00 88.19 331 VAL A C 1
ATOM 2534 O O . VAL A 1 331 ? -17.258 -16.328 11.524 1.00 88.19 331 VAL A O 1
ATOM 2537 N N . ILE A 1 332 ? -17.138 -18.549 11.730 1.00 92.50 332 ILE A N 1
ATOM 2538 C CA . ILE A 1 332 ? -16.375 -18.747 10.490 1.00 92.50 332 ILE A CA 1
ATOM 2539 C C . ILE A 1 332 ? -17.271 -18.500 9.269 1.00 92.50 332 ILE A C 1
ATOM 2541 O O . ILE A 1 332 ? -16.819 -17.924 8.285 1.00 92.50 332 ILE A O 1
ATOM 2545 N N . ILE A 1 333 ? -18.549 -18.877 9.359 1.00 92.50 333 ILE A N 1
ATOM 2546 C CA . ILE A 1 333 ? -19.553 -18.814 8.283 1.00 92.50 333 ILE A CA 1
ATOM 2547 C C . ILE A 1 333 ? -20.319 -17.474 8.346 1.00 92.50 333 ILE A C 1
ATOM 2549 O O . ILE A 1 333 ? -21.525 -17.400 8.117 1.00 92.50 333 ILE A O 1
ATOM 2553 N N . SER A 1 334 ? -19.628 -16.389 8.703 1.00 92.19 334 SER A N 1
ATOM 2554 C CA . SER A 1 334 ? -20.222 -15.050 8.731 1.00 92.19 334 SER A CA 1
ATOM 2555 C C . SER A 1 334 ? -20.464 -14.521 7.310 1.00 92.19 334 SER A C 1
ATOM 2557 O O . SER A 1 334 ? -19.805 -14.944 6.356 1.00 92.19 334 SER A O 1
ATOM 2559 N N . ILE A 1 335 ? -21.389 -13.566 7.156 1.00 95.00 335 ILE A N 1
ATOM 2560 C CA . ILE A 1 335 ? -21.693 -12.946 5.853 1.00 95.00 335 ILE A CA 1
ATOM 2561 C C . ILE A 1 335 ? -20.432 -12.309 5.258 1.00 95.00 335 ILE A C 1
ATOM 2563 O O . ILE A 1 335 ? -20.179 -12.454 4.064 1.00 95.00 335 ILE A O 1
ATOM 2567 N N . GLU A 1 336 ? -19.623 -11.642 6.085 1.00 95.62 336 GLU A N 1
ATOM 2568 C CA . GLU A 1 336 ? -18.360 -11.029 5.675 1.00 95.62 336 GLU A CA 1
ATOM 2569 C C . GLU A 1 336 ? -17.399 -12.083 5.093 1.00 95.62 336 GLU A C 1
ATOM 2571 O O . GLU A 1 336 ? -16.889 -11.911 3.986 1.00 95.62 336 GLU A O 1
ATOM 2576 N N . ASN A 1 337 ? -17.199 -13.197 5.808 1.00 95.38 337 ASN A N 1
ATOM 2577 C CA . ASN A 1 337 ? -16.289 -14.274 5.411 1.00 95.38 337 ASN A CA 1
ATOM 2578 C C . ASN A 1 337 ? -16.766 -15.011 4.155 1.00 95.38 337 ASN A C 1
ATOM 2580 O O . ASN A 1 337 ? -15.960 -15.278 3.264 1.00 95.38 337 ASN A O 1
ATOM 2584 N N . ILE A 1 338 ? -18.069 -15.299 4.053 1.00 96.50 338 ILE A N 1
ATOM 2585 C CA . ILE A 1 338 ? -18.667 -15.890 2.848 1.00 96.50 338 ILE A CA 1
ATOM 2586 C C . ILE A 1 338 ? -18.479 -14.947 1.659 1.00 96.50 338 ILE A C 1
ATOM 2588 O O . ILE A 1 338 ? -18.079 -15.391 0.587 1.00 96.50 338 ILE A O 1
ATOM 2592 N N . THR A 1 339 ? -18.724 -13.648 1.847 1.00 98.00 339 THR A N 1
ATOM 2593 C CA . THR A 1 339 ? -18.563 -12.647 0.783 1.00 98.00 339 THR A CA 1
ATOM 2594 C C . THR A 1 339 ? -17.120 -12.618 0.282 1.00 98.00 339 THR A C 1
ATOM 2596 O O . THR A 1 339 ? -16.897 -12.694 -0.923 1.00 98.00 339 THR A O 1
ATOM 2599 N N . ILE A 1 340 ? -16.136 -12.587 1.189 1.00 98.06 340 ILE A N 1
ATOM 2600 C CA . ILE A 1 340 ? -14.712 -12.636 0.826 1.00 98.06 340 ILE A CA 1
ATOM 2601 C C . ILE A 1 340 ? -14.388 -13.936 0.080 1.00 98.06 340 ILE A C 1
ATOM 2603 O O . ILE A 1 340 ? -13.754 -13.886 -0.970 1.00 98.06 340 ILE A O 1
ATOM 2607 N N . ALA A 1 341 ? -14.838 -15.092 0.578 1.00 97.38 341 ALA A N 1
ATOM 2608 C CA . ALA A 1 341 ? -14.570 -16.385 -0.050 1.00 97.38 341 ALA A CA 1
ATOM 2609 C C . ALA A 1 341 ? -15.155 -16.475 -1.470 1.00 97.38 341 ALA A C 1
ATOM 2611 O O . ALA A 1 341 ? -14.453 -16.878 -2.399 1.00 97.38 341 ALA A O 1
ATOM 2612 N N . LEU A 1 342 ? -16.409 -16.049 -1.654 1.00 98.31 342 LEU A N 1
ATOM 2613 C CA . LEU A 1 342 ? -17.073 -16.025 -2.957 1.00 98.31 342 LEU A CA 1
ATOM 2614 C C . LEU A 1 342 ? -16.371 -15.073 -3.928 1.00 98.31 342 LEU A C 1
ATOM 2616 O O . LEU A 1 342 ? -16.085 -15.464 -5.056 1.00 98.31 342 LEU A O 1
ATOM 2620 N N . LEU A 1 343 ? -16.041 -13.852 -3.497 1.00 98.50 343 LEU A N 1
ATOM 2621 C CA . LEU A 1 343 ? -15.348 -12.882 -4.348 1.00 98.50 343 LEU A CA 1
ATOM 2622 C C . LEU A 1 343 ? -13.924 -13.330 -4.695 1.00 98.50 343 LEU A C 1
ATOM 2624 O O . LEU A 1 343 ? -13.506 -13.158 -5.835 1.00 98.50 343 LEU A O 1
ATOM 2628 N N . CYS A 1 344 ? -13.198 -13.968 -3.773 1.00 98.00 344 CYS A N 1
ATOM 2629 C CA . CYS A 1 344 ? -11.906 -14.591 -4.070 1.00 98.00 344 CYS A CA 1
ATOM 2630 C C . CYS A 1 344 ? -12.040 -15.718 -5.106 1.00 98.00 344 CYS A C 1
ATOM 2632 O O . CYS A 1 344 ? -11.220 -15.797 -6.018 1.00 98.00 344 CYS A O 1
ATOM 2634 N N . GLY A 1 345 ? -13.077 -16.558 -5.007 1.00 97.88 345 GLY A N 1
ATOM 2635 C CA . GLY A 1 345 ? -13.363 -17.599 -5.998 1.00 97.88 345 GLY A CA 1
ATOM 2636 C C . GLY A 1 345 ? -13.701 -17.025 -7.378 1.00 97.88 345 GLY A C 1
ATOM 2637 O O . GLY A 1 345 ? -13.144 -17.459 -8.385 1.00 97.88 345 GLY A O 1
ATOM 2638 N N . LEU A 1 346 ? -14.551 -15.995 -7.423 1.00 98.31 346 LEU A N 1
ATOM 2639 C CA . LEU A 1 346 ? -14.882 -15.272 -8.654 1.00 98.31 346 LEU A CA 1
ATOM 2640 C C . LEU A 1 346 ? -13.661 -14.569 -9.251 1.00 98.31 346 LEU A C 1
ATOM 2642 O O . LEU A 1 346 ? -13.484 -14.572 -10.464 1.00 98.31 346 LEU A O 1
ATOM 2646 N N . TYR A 1 347 ? -12.795 -14.002 -8.414 1.00 98.06 347 TYR A N 1
ATOM 2647 C CA . TYR A 1 347 ? -11.560 -13.369 -8.858 1.00 98.06 347 TYR A CA 1
ATOM 2648 C C . TYR A 1 347 ? -10.558 -14.384 -9.410 1.00 98.06 347 TYR A C 1
ATOM 2650 O O . TYR A 1 347 ? -9.943 -14.133 -10.441 1.00 98.06 347 TYR A O 1
ATOM 2658 N N . PHE A 1 348 ? -10.428 -15.556 -8.787 1.00 96.94 348 PHE A N 1
ATOM 2659 C CA . PHE A 1 348 ? -9.615 -16.632 -9.345 1.00 96.94 348 PHE A CA 1
ATOM 2660 C C . PHE A 1 348 ? -10.126 -17.055 -10.729 1.00 96.94 348 PHE A C 1
ATOM 2662 O O . PHE A 1 348 ? -9.341 -17.132 -11.673 1.00 96.94 348 PHE A O 1
ATOM 2669 N N . LEU A 1 349 ? -11.444 -17.235 -10.883 1.00 98.00 349 LEU A N 1
ATOM 2670 C CA . LEU A 1 349 ? -12.052 -17.505 -12.187 1.00 98.00 349 LEU A CA 1
ATOM 2671 C C . LEU A 1 349 ? -11.791 -16.365 -13.183 1.00 98.00 349 LEU A C 1
ATOM 2673 O O . LEU A 1 349 ? -11.456 -16.621 -14.336 1.00 98.00 349 LEU A O 1
ATOM 2677 N N . PHE A 1 350 ? -11.883 -15.111 -12.739 1.00 97.94 350 PHE A N 1
ATOM 2678 C CA . PHE A 1 350 ? -11.568 -13.942 -13.554 1.00 97.94 350 PHE A CA 1
ATOM 2679 C C . PHE A 1 350 ? -10.117 -13.960 -14.056 1.00 97.94 350 PHE A C 1
ATOM 2681 O O . PHE A 1 350 ? -9.883 -13.669 -15.226 1.00 97.94 350 PHE A O 1
ATOM 2688 N N . ILE A 1 351 ? -9.147 -14.356 -13.224 1.00 97.62 351 ILE A N 1
ATOM 2689 C CA . ILE A 1 351 ? -7.754 -14.526 -13.662 1.00 97.62 351 ILE A CA 1
ATOM 2690 C C . ILE A 1 351 ? -7.662 -15.622 -14.728 1.00 97.62 351 ILE A C 1
ATOM 2692 O O . ILE A 1 351 ? -7.070 -15.392 -15.776 1.00 97.62 351 ILE A O 1
ATOM 2696 N N . VAL A 1 352 ? -8.267 -16.790 -14.493 1.00 96.81 352 VAL A N 1
ATOM 2697 C CA . VAL A 1 352 ? -8.212 -17.927 -15.431 1.00 96.81 352 VAL A CA 1
ATOM 2698 C C . VAL A 1 352 ? -8.821 -17.574 -16.793 1.00 96.81 352 VAL A C 1
ATOM 2700 O O . VAL A 1 352 ? -8.297 -17.994 -17.823 1.00 96.81 352 VAL A O 1
ATOM 2703 N N . VAL A 1 353 ? -9.911 -16.803 -16.807 1.00 97.50 353 VAL A N 1
ATOM 2704 C CA . VAL A 1 353 ? -10.645 -16.457 -18.034 1.00 97.50 353 VAL A CA 1
ATOM 2705 C C . VAL A 1 353 ? -10.029 -15.262 -18.765 1.00 97.50 353 VAL A C 1
ATOM 2707 O O . VAL A 1 353 ? -9.887 -15.312 -19.983 1.00 97.50 353 VAL A O 1
ATOM 2710 N N . PHE A 1 354 ? -9.667 -14.191 -18.051 1.00 97.00 354 PHE A N 1
ATOM 2711 C CA . PHE A 1 354 ? -9.280 -12.912 -18.666 1.00 97.00 354 PHE A CA 1
ATOM 2712 C C . PHE A 1 354 ? -7.781 -12.602 -18.599 1.00 97.00 354 PHE A C 1
ATOM 2714 O O . PHE A 1 354 ? -7.304 -11.779 -19.374 1.00 97.00 354 PHE A O 1
ATOM 2721 N N . HIS A 1 355 ? -7.032 -13.254 -17.705 1.00 97.25 355 HIS A N 1
ATOM 2722 C CA . HIS A 1 355 ? -5.596 -13.021 -17.481 1.00 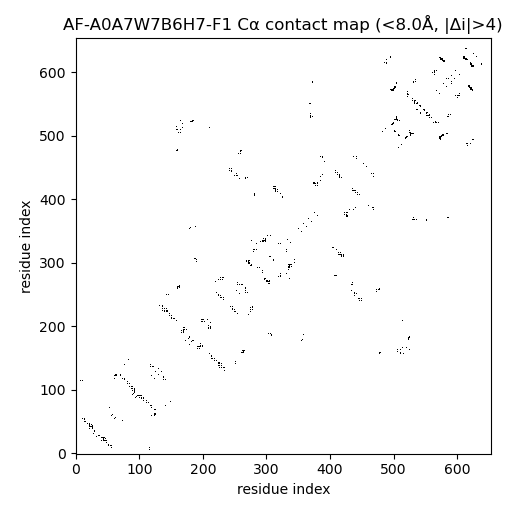97.25 355 HIS A CA 1
ATOM 2723 C C . HIS A 1 355 ? -4.808 -14.332 -17.485 1.00 97.25 355 HIS A C 1
ATOM 2725 O O . HIS A 1 355 ? -3.930 -14.546 -16.648 1.00 97.25 355 HIS A O 1
ATOM 2731 N N . LYS A 1 356 ? -5.129 -15.229 -18.423 1.00 96.69 356 LYS A N 1
ATOM 2732 C CA . LYS A 1 356 ? -4.529 -16.567 -18.526 1.00 96.69 356 LYS A CA 1
ATOM 2733 C C . LYS A 1 356 ? -2.997 -16.523 -18.587 1.00 96.69 356 LYS A C 1
ATOM 2735 O O . LYS A 1 356 ? -2.336 -17.357 -17.976 1.00 96.69 356 LYS A O 1
ATOM 2740 N N . GLU A 1 357 ? -2.428 -15.494 -19.215 1.00 96.81 357 GLU A N 1
ATOM 2741 C CA . GLU A 1 357 ? -0.980 -15.255 -19.284 1.00 96.81 357 GLU A CA 1
ATOM 2742 C C . GLU A 1 357 ? -0.312 -15.135 -17.906 1.00 96.81 357 GLU A C 1
ATOM 2744 O O . GLU A 1 357 ? 0.855 -15.500 -17.750 1.00 96.81 357 GLU A O 1
ATOM 2749 N N . TYR A 1 358 ? -1.038 -14.663 -16.887 1.00 97.31 358 TYR A N 1
ATOM 2750 C CA . TYR A 1 358 ? -0.527 -14.628 -15.520 1.00 97.31 358 TYR A CA 1
ATOM 2751 C C . TYR A 1 358 ? -0.203 -16.037 -15.014 1.00 97.31 358 TYR A C 1
ATOM 2753 O O . TYR A 1 358 ? 0.874 -16.278 -14.470 1.00 97.31 358 TYR A O 1
ATOM 2761 N N . ILE A 1 359 ? -1.128 -16.976 -15.218 1.00 96.56 359 ILE A N 1
ATOM 2762 C CA . ILE A 1 359 ? -0.999 -18.357 -14.743 1.00 96.56 359 ILE A CA 1
ATOM 2763 C C . ILE A 1 359 ? -0.026 -19.139 -15.623 1.00 96.56 359 ILE A C 1
ATOM 2765 O O . ILE A 1 359 ? 0.785 -19.895 -15.101 1.00 96.56 359 ILE A O 1
ATOM 2769 N N . ASP A 1 360 ? -0.080 -18.944 -16.937 1.00 95.88 360 ASP A N 1
ATOM 2770 C CA . ASP A 1 360 ? 0.699 -19.752 -17.874 1.00 95.88 360 ASP A CA 1
ATOM 2771 C C . ASP A 1 360 ? 2.154 -19.306 -17.999 1.00 95.88 360 ASP A C 1
ATOM 2773 O O . ASP A 1 360 ? 3.034 -20.134 -18.229 1.00 95.88 360 ASP A O 1
ATOM 2777 N N . HIS A 1 361 ? 2.423 -18.002 -17.889 1.00 94.62 361 HIS A N 1
ATOM 2778 C CA . HIS A 1 361 ? 3.751 -17.448 -18.149 1.00 94.62 361 HIS A CA 1
ATOM 2779 C C . HIS A 1 361 ? 4.372 -16.854 -16.886 1.00 94.62 361 HIS A C 1
ATOM 2781 O O . HIS A 1 361 ? 5.496 -17.203 -16.528 1.00 94.62 361 HIS A O 1
ATOM 2787 N N . ILE A 1 362 ? 3.662 -15.968 -16.185 1.00 96.94 362 ILE A N 1
ATOM 2788 C CA . ILE A 1 362 ? 4.259 -15.216 -15.072 1.00 96.94 362 ILE A CA 1
ATOM 2789 C C . ILE A 1 362 ? 4.530 -16.105 -13.865 1.00 96.94 362 ILE A C 1
ATOM 2791 O O . ILE A 1 362 ? 5.649 -16.092 -13.354 1.00 96.94 362 ILE A O 1
ATOM 2795 N N . VAL A 1 363 ? 3.533 -16.870 -13.412 1.00 96.12 363 VAL A N 1
ATOM 2796 C CA . VAL A 1 363 ? 3.669 -17.735 -12.233 1.00 96.12 363 VAL A CA 1
ATOM 2797 C C . VAL A 1 363 ? 4.808 -18.751 -12.419 1.00 96.12 363 VAL A C 1
ATOM 2799 O O . VAL A 1 363 ? 5.693 -18.763 -11.564 1.00 96.12 363 VAL A O 1
ATOM 2802 N N . PRO A 1 364 ? 4.896 -19.518 -13.528 1.00 96.25 364 PRO A N 1
ATOM 2803 C CA . PRO A 1 364 ? 5.999 -20.451 -13.746 1.00 96.25 364 PRO A CA 1
ATOM 2804 C C . PRO A 1 364 ? 7.365 -19.768 -13.776 1.00 96.25 364 PRO A C 1
ATOM 2806 O O . PRO A 1 364 ? 8.283 -20.221 -13.098 1.00 96.25 364 PRO A O 1
ATOM 2809 N N . MET A 1 365 ? 7.507 -18.645 -14.491 1.00 96.50 365 MET A N 1
ATOM 2810 C CA . MET A 1 365 ? 8.776 -17.912 -14.514 1.00 96.50 365 MET A CA 1
ATOM 2811 C C . MET A 1 365 ? 9.173 -17.420 -13.117 1.00 96.50 365 MET A C 1
ATOM 2813 O O . MET A 1 365 ? 10.322 -17.571 -12.706 1.00 96.50 365 MET A O 1
ATOM 2817 N N . ALA A 1 366 ? 8.226 -16.857 -12.366 1.00 95.12 366 ALA A N 1
ATOM 2818 C CA . ALA A 1 366 ? 8.466 -16.358 -11.020 1.00 95.12 366 ALA A CA 1
ATOM 2819 C C . ALA A 1 366 ? 8.867 -17.471 -10.043 1.00 95.12 366 ALA A C 1
ATOM 2821 O O . ALA A 1 366 ? 9.798 -17.275 -9.261 1.00 95.12 366 ALA A O 1
ATOM 2822 N N . THR A 1 367 ? 8.209 -18.632 -10.103 1.00 94.12 367 THR A N 1
ATOM 2823 C CA . THR A 1 367 ? 8.547 -19.796 -9.274 1.00 94.12 367 THR A CA 1
ATOM 2824 C C . THR A 1 367 ? 9.989 -20.247 -9.493 1.00 94.12 367 THR A C 1
ATOM 2826 O O . THR A 1 367 ? 10.670 -20.567 -8.523 1.00 94.12 367 THR A O 1
ATOM 2829 N N . GLU A 1 368 ? 10.472 -20.212 -10.734 1.00 94.06 368 GLU A N 1
ATOM 2830 C CA . GLU A 1 368 ? 11.828 -20.648 -11.073 1.00 94.06 368 GLU A CA 1
ATOM 2831 C C . GLU A 1 368 ? 12.893 -19.628 -10.632 1.00 94.06 368 GLU A C 1
ATOM 2833 O O . GLU A 1 368 ? 13.845 -19.980 -9.938 1.00 94.06 368 GLU A O 1
ATOM 2838 N N . VAL A 1 369 ? 12.750 -18.341 -10.983 1.00 94.62 369 VAL A N 1
ATOM 2839 C CA . VAL A 1 369 ? 13.877 -17.383 -10.871 1.00 94.62 369 VAL A CA 1
ATOM 2840 C C . VAL A 1 369 ? 13.709 -16.299 -9.805 1.00 94.62 369 VAL A C 1
ATOM 2842 O O . VAL A 1 369 ? 14.685 -15.650 -9.429 1.00 94.62 369 VAL A O 1
ATOM 2845 N N . TYR A 1 370 ? 12.507 -16.081 -9.264 1.00 93.44 370 TYR A N 1
ATOM 2846 C CA . TYR A 1 370 ? 12.274 -14.955 -8.347 1.00 93.44 370 TYR A CA 1
ATOM 2847 C C . TYR A 1 370 ? 12.756 -15.201 -6.907 1.00 93.44 370 TYR A C 1
ATOM 2849 O O . TYR A 1 370 ? 12.751 -14.284 -6.073 1.00 93.44 370 TYR A O 1
ATOM 2857 N N . HIS A 1 371 ? 13.205 -16.417 -6.593 1.00 90.44 371 HIS A N 1
ATOM 2858 C CA . HIS A 1 371 ? 13.825 -16.742 -5.307 1.00 90.44 371 HIS A CA 1
ATOM 2859 C C . HIS A 1 371 ? 15.089 -15.893 -5.048 1.00 90.44 371 HIS A C 1
ATOM 2861 O O . HIS A 1 371 ? 15.348 -15.544 -3.900 1.00 90.44 371 HIS A O 1
ATOM 2867 N N . ALA A 1 372 ? 15.794 -15.441 -6.097 1.00 90.56 372 ALA A N 1
ATOM 2868 C CA . ALA A 1 372 ? 16.982 -14.578 -6.001 1.00 90.56 372 ALA A CA 1
ATOM 2869 C C . ALA A 1 372 ? 16.730 -13.205 -5.343 1.00 90.56 372 ALA A C 1
ATOM 2871 O O . ALA A 1 372 ? 17.661 -12.545 -4.887 1.00 90.56 372 ALA A O 1
ATOM 2872 N N . TYR A 1 373 ? 15.467 -12.778 -5.274 1.00 90.88 373 TYR A N 1
ATOM 2873 C CA . TYR A 1 373 ? 15.035 -11.563 -4.573 1.00 90.88 373 TYR A CA 1
ATOM 2874 C C . TYR A 1 373 ? 14.672 -11.817 -3.099 1.00 90.88 373 TYR A C 1
ATOM 2876 O O . TYR A 1 373 ? 14.098 -10.949 -2.447 1.00 90.88 373 TYR A O 1
ATOM 2884 N N . GLY A 1 374 ? 14.870 -13.038 -2.602 1.00 88.06 374 GLY A N 1
ATOM 2885 C CA . GLY A 1 374 ? 14.595 -13.433 -1.224 1.00 88.06 374 GLY A CA 1
ATOM 2886 C C . GLY A 1 374 ? 15.842 -13.478 -0.344 1.00 88.06 374 GLY A C 1
ATOM 2887 O O . GLY A 1 374 ? 16.967 -13.265 -0.789 1.00 88.06 374 GLY A O 1
ATOM 2888 N N . TYR A 1 375 ? 15.613 -13.777 0.927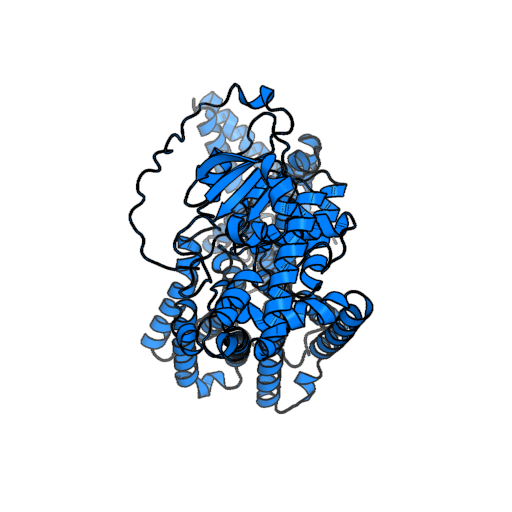 1.00 85.75 375 TYR A N 1
ATOM 2889 C CA . TYR A 1 375 ? 16.630 -14.123 1.906 1.00 85.75 375 TYR A CA 1
ATOM 2890 C C . TYR A 1 375 ? 16.418 -15.556 2.389 1.00 85.75 375 TYR A C 1
ATOM 2892 O O . TYR A 1 375 ? 15.304 -16.079 2.359 1.00 85.75 375 TYR A O 1
ATOM 2900 N N . GLU A 1 376 ? 17.479 -16.134 2.944 1.00 85.94 376 GLU A N 1
ATOM 2901 C CA . GLU A 1 376 ? 17.394 -17.349 3.750 1.00 85.94 376 GLU A CA 1
ATOM 2902 C C . GLU A 1 376 ? 16.373 -17.203 4.883 1.00 85.94 376 GLU A C 1
ATOM 2904 O O . GLU A 1 376 ? 16.290 -16.152 5.529 1.00 85.94 376 GLU A O 1
ATOM 2909 N N . PHE A 1 377 ? 15.635 -18.279 5.168 1.00 84.75 377 PHE A N 1
ATOM 2910 C CA . PHE A 1 377 ? 14.515 -18.266 6.115 1.00 84.75 377 PHE A CA 1
ATOM 2911 C C . PHE A 1 377 ? 14.890 -17.669 7.479 1.00 84.75 377 PHE A C 1
ATOM 2913 O O . PHE A 1 377 ? 14.207 -16.776 7.978 1.00 84.75 377 PHE A O 1
ATOM 2920 N N . PHE A 1 378 ? 16.017 -18.089 8.060 1.00 87.19 378 PHE A N 1
ATOM 2921 C CA . PHE A 1 378 ? 16.461 -17.598 9.369 1.00 87.19 378 PHE A CA 1
ATOM 2922 C C . PHE A 1 378 ? 16.829 -16.109 9.369 1.00 87.19 378 PHE A C 1
ATOM 2924 O O . PHE A 1 378 ? 16.624 -15.427 10.372 1.00 87.19 378 PHE A O 1
ATOM 2931 N N . LEU A 1 379 ? 17.308 -15.574 8.243 1.00 87.69 379 LEU A N 1
ATOM 2932 C CA . LEU A 1 379 ? 17.693 -14.166 8.122 1.00 87.69 379 LEU A CA 1
ATOM 2933 C C . LEU A 1 379 ? 16.472 -13.230 8.067 1.00 87.69 379 LEU A C 1
ATOM 2935 O O . LEU A 1 379 ? 16.583 -12.030 8.320 1.00 87.69 379 LEU A O 1
ATOM 2939 N N . VAL A 1 380 ? 15.288 -13.765 7.763 1.00 88.56 380 VAL A N 1
ATOM 2940 C CA . VAL A 1 380 ? 14.029 -13.009 7.811 1.00 88.56 380 VAL A CA 1
ATOM 2941 C C . VAL A 1 380 ? 13.653 -12.671 9.262 1.00 88.56 380 VAL A C 1
ATOM 2943 O O . VAL A 1 380 ? 13.205 -11.557 9.532 1.00 88.56 380 VAL A O 1
ATOM 2946 N N . PHE A 1 381 ? 13.918 -13.571 10.217 1.00 86.94 381 PHE A N 1
ATOM 2947 C CA . PHE A 1 381 ? 13.644 -13.347 11.646 1.00 86.94 381 PHE A CA 1
ATOM 2948 C C . PHE A 1 381 ? 14.562 -12.310 12.290 1.00 86.94 381 PHE A C 1
ATOM 2950 O O . PHE A 1 381 ? 14.191 -11.690 13.285 1.00 86.94 381 PHE A O 1
ATOM 2957 N N . THR A 1 382 ? 15.756 -12.097 11.735 1.00 86.81 382 THR A N 1
ATOM 2958 C CA . THR A 1 382 ? 16.719 -11.135 12.286 1.00 86.81 382 THR A CA 1
ATOM 2959 C C . THR A 1 382 ? 16.432 -9.698 11.853 1.00 86.81 382 THR A C 1
ATOM 2961 O O . THR A 1 382 ? 17.180 -8.788 12.211 1.00 86.81 382 THR A O 1
ATOM 2964 N N . LYS A 1 383 ? 15.398 -9.462 11.036 1.00 88.00 383 LYS A N 1
ATOM 2965 C CA . LYS A 1 383 ? 15.085 -8.118 10.552 1.00 88.00 383 LYS A CA 1
ATOM 2966 C C . LYS A 1 383 ? 14.468 -7.254 11.670 1.00 88.00 383 LYS A C 1
ATOM 2968 O O . LYS A 1 383 ? 13.629 -7.749 12.424 1.00 88.00 383 LYS A O 1
ATOM 2973 N N . PRO A 1 384 ? 14.814 -5.953 11.770 1.00 85.56 384 PRO A N 1
ATOM 2974 C CA . PRO A 1 384 ? 14.386 -5.101 12.887 1.00 85.56 384 PRO A CA 1
ATOM 2975 C C . PRO A 1 384 ? 12.870 -4.998 13.083 1.00 85.56 384 PRO A C 1
ATOM 2977 O O . PRO A 1 384 ? 12.391 -4.921 14.211 1.00 85.56 384 PRO A O 1
ATOM 2980 N N . HIS A 1 385 ? 12.090 -5.040 12.003 1.00 84.25 385 HIS A N 1
ATOM 2981 C CA . HIS A 1 385 ? 10.627 -4.974 12.070 1.00 84.25 385 HIS A CA 1
ATOM 2982 C C . HIS A 1 385 ? 9.969 -6.236 12.654 1.00 84.25 385 HIS A C 1
ATOM 2984 O O . HIS A 1 385 ? 8.759 -6.231 12.848 1.00 84.25 385 HIS A O 1
ATOM 2990 N N . PHE A 1 386 ? 10.731 -7.291 12.970 1.00 88.00 386 PHE A N 1
ATOM 2991 C CA . PHE A 1 386 ? 10.248 -8.452 13.725 1.00 88.00 386 PHE A CA 1
ATOM 2992 C C . PHE A 1 386 ? 10.437 -8.304 15.250 1.00 88.00 386 PHE A C 1
ATOM 2994 O O . PHE A 1 386 ? 9.777 -9.001 16.017 1.00 88.00 386 PHE A O 1
ATOM 3001 N N . LEU A 1 387 ? 11.284 -7.376 15.721 1.00 89.12 387 LEU A N 1
ATOM 3002 C CA . LEU A 1 387 ? 11.723 -7.286 17.128 1.00 89.12 387 LEU A CA 1
ATOM 3003 C C . LEU A 1 387 ? 10.582 -7.136 18.145 1.00 89.12 387 LEU A C 1
ATOM 3005 O O . LEU A 1 387 ? 10.703 -7.583 19.284 1.00 89.12 387 LEU A O 1
ATOM 3009 N N . VAL A 1 388 ? 9.470 -6.515 17.749 1.00 92.81 388 VAL A N 1
ATOM 3010 C CA . VAL A 1 388 ? 8.337 -6.258 18.650 1.00 92.81 388 VAL A CA 1
ATOM 3011 C C . VAL A 1 388 ? 7.426 -7.478 18.806 1.00 92.81 388 VAL A C 1
ATOM 3013 O O . VAL A 1 388 ? 6.790 -7.635 19.848 1.00 92.81 388 VAL A O 1
ATOM 3016 N N . PHE A 1 389 ? 7.407 -8.388 17.829 1.00 95.19 389 PHE A N 1
ATOM 3017 C CA . PHE A 1 389 ? 6.585 -9.596 17.878 1.00 95.19 389 PHE A CA 1
ATOM 3018 C C . PHE A 1 389 ? 6.834 -10.453 19.140 1.00 95.19 389 PHE A C 1
ATOM 3020 O O . PHE A 1 389 ? 5.870 -10.703 19.872 1.00 95.19 389 PHE A O 1
ATOM 3027 N N . PRO A 1 390 ? 8.080 -10.863 19.479 1.00 94.75 390 PRO A N 1
ATOM 3028 C CA . PRO A 1 390 ? 8.335 -11.660 20.681 1.00 94.75 390 PRO A CA 1
ATOM 3029 C C . PRO A 1 390 ? 8.017 -10.907 21.979 1.00 94.75 390 PRO A C 1
ATOM 3031 O O . PRO A 1 390 ? 7.592 -11.528 22.953 1.00 94.75 390 PRO A O 1
ATOM 3034 N N . VAL A 1 391 ? 8.160 -9.575 22.001 1.00 94.06 391 VAL A N 1
ATOM 3035 C CA . VAL A 1 391 ? 7.800 -8.753 23.169 1.00 94.06 391 VAL A CA 1
ATOM 3036 C C . VAL A 1 391 ? 6.293 -8.801 23.407 1.00 94.06 391 VAL A C 1
ATOM 3038 O O . VAL A 1 391 ? 5.859 -9.077 24.524 1.00 94.06 391 VAL A O 1
ATOM 3041 N N . VAL A 1 392 ? 5.484 -8.588 22.365 1.00 94.50 392 VAL A N 1
ATOM 3042 C CA . VAL A 1 392 ? 4.020 -8.668 22.476 1.00 94.50 392 VAL A CA 1
ATOM 3043 C C . VAL A 1 392 ? 3.584 -10.085 22.842 1.00 94.50 392 VAL A C 1
ATOM 3045 O O . VAL A 1 392 ? 2.763 -10.239 23.742 1.00 94.50 392 VAL A O 1
ATOM 3048 N N . LEU A 1 393 ? 4.179 -11.118 22.235 1.00 94.62 393 LEU A N 1
ATOM 3049 C CA . LEU A 1 393 ? 3.914 -12.515 22.590 1.00 94.62 393 LEU A CA 1
ATOM 3050 C C . LEU A 1 393 ? 4.174 -12.781 24.081 1.00 94.62 393 LEU A C 1
ATOM 3052 O O . LEU A 1 393 ? 3.322 -13.345 24.766 1.00 94.62 393 LEU A O 1
ATOM 3056 N N . TYR A 1 394 ? 5.313 -12.329 24.607 1.00 93.00 394 TYR A N 1
ATOM 3057 C CA . TYR A 1 394 ? 5.636 -12.454 26.028 1.00 93.00 394 TYR A CA 1
ATOM 3058 C C . TYR A 1 394 ? 4.618 -11.728 26.919 1.00 93.00 394 TYR A C 1
ATOM 3060 O O . TYR A 1 394 ? 4.141 -12.288 27.907 1.00 93.00 394 TYR A O 1
ATOM 3068 N N . LEU A 1 395 ? 4.227 -10.502 26.556 1.00 91.38 395 LEU A N 1
ATOM 3069 C CA . LEU A 1 395 ? 3.218 -9.745 27.300 1.00 91.38 395 LEU A CA 1
ATOM 3070 C C . LEU A 1 395 ? 1.844 -10.435 27.273 1.00 91.38 395 LEU A C 1
ATOM 3072 O O . LEU A 1 395 ? 1.152 -10.430 28.293 1.00 91.38 395 LEU A O 1
ATOM 3076 N N . ILE A 1 396 ? 1.461 -11.050 26.147 1.00 90.94 396 ILE A N 1
ATOM 3077 C CA . ILE A 1 396 ? 0.247 -11.868 26.040 1.00 90.94 396 ILE A CA 1
ATOM 3078 C C . ILE A 1 396 ? 0.341 -13.062 26.989 1.00 90.94 396 ILE A C 1
ATOM 3080 O O . ILE A 1 396 ? -0.585 -13.262 27.772 1.00 90.94 396 ILE A O 1
ATOM 3084 N N . ILE A 1 397 ? 1.457 -13.803 26.988 1.00 89.56 397 ILE A N 1
ATOM 3085 C CA . ILE A 1 397 ? 1.683 -14.964 27.869 1.00 89.56 397 ILE A CA 1
ATOM 3086 C C . ILE A 1 397 ? 1.493 -14.579 29.343 1.00 89.56 397 ILE A C 1
ATOM 3088 O O . ILE A 1 397 ? 0.730 -15.237 30.055 1.00 89.56 397 ILE A O 1
ATOM 3092 N N . LEU A 1 398 ? 2.092 -13.464 29.777 1.00 85.62 398 LEU A N 1
ATOM 3093 C CA . LEU A 1 398 ? 1.961 -12.943 31.145 1.00 85.62 398 LEU A CA 1
ATOM 3094 C C . LEU A 1 398 ? 0.525 -12.554 31.536 1.00 85.62 398 LEU A C 1
ATOM 3096 O O . LEU A 1 398 ? 0.221 -12.439 32.724 1.00 85.62 398 LEU A O 1
ATOM 3100 N N . GLN A 1 399 ? -0.349 -12.312 30.559 1.00 81.56 399 GLN A N 1
ATOM 3101 C CA . GLN A 1 399 ? -1.729 -11.873 30.767 1.00 81.56 399 GLN A CA 1
ATOM 3102 C C . GLN A 1 399 ? -2.770 -12.876 30.262 1.00 81.56 399 GLN A C 1
ATOM 3104 O O . GLN A 1 399 ? -3.958 -12.554 30.244 1.00 81.56 399 GLN A O 1
ATOM 3109 N N . THR A 1 400 ? -2.357 -14.089 29.888 1.00 75.56 400 THR A N 1
ATOM 3110 C CA . THR A 1 400 ? -3.208 -15.123 29.271 1.00 75.56 400 THR A CA 1
ATOM 3111 C C . THR A 1 400 ? -4.527 -15.326 30.008 1.00 75.56 400 THR A C 1
ATOM 3113 O O . THR A 1 400 ? -5.581 -15.276 29.380 1.00 75.56 400 THR A O 1
ATOM 3116 N N . GLY A 1 401 ? -4.502 -15.447 31.339 1.00 75.44 401 GLY A N 1
ATOM 3117 C CA . GLY A 1 401 ? -5.721 -15.595 32.145 1.00 75.44 401 GLY A CA 1
ATOM 3118 C C . GLY A 1 401 ? -6.706 -14.422 32.026 1.00 75.44 401 GLY A C 1
ATOM 3119 O O . GLY A 1 401 ? -7.911 -14.638 32.007 1.00 75.44 401 GLY A O 1
ATOM 3120 N N . ARG A 1 402 ? -6.214 -13.182 31.882 1.00 75.25 402 ARG A N 1
ATOM 3121 C CA . ARG A 1 402 ? -7.045 -11.970 31.720 1.00 75.25 402 ARG A CA 1
ATOM 3122 C C . ARG A 1 402 ? -7.498 -11.737 30.277 1.00 75.25 402 ARG A C 1
ATOM 3124 O O . ARG A 1 402 ? -8.479 -11.034 30.048 1.00 75.25 402 ARG A O 1
ATOM 3131 N N . LEU A 1 403 ? -6.753 -12.260 29.304 1.00 79.88 403 LEU A N 1
ATOM 3132 C CA . LEU A 1 403 ? -6.958 -11.991 27.879 1.00 79.88 403 LEU A CA 1
ATOM 3133 C C . LEU A 1 403 ? -7.610 -13.145 27.117 1.00 79.88 403 LEU A C 1
ATOM 3135 O O . LEU A 1 403 ? -7.912 -12.969 25.939 1.00 79.88 403 LEU A O 1
ATOM 3139 N N . ARG A 1 404 ? -7.851 -14.288 27.770 1.00 75.44 404 ARG A N 1
ATOM 3140 C CA . ARG A 1 404 ? -8.348 -15.514 27.133 1.00 75.44 404 ARG A CA 1
ATOM 3141 C C . ARG A 1 404 ? -9.585 -15.294 26.264 1.00 75.44 404 ARG A C 1
ATOM 3143 O O . ARG A 1 404 ? -9.621 -15.834 25.167 1.00 75.44 404 ARG A O 1
ATOM 3150 N N . ASP A 1 405 ? -10.511 -14.439 26.695 1.00 70.69 405 ASP A N 1
ATOM 3151 C CA . ASP A 1 405 ? -11.749 -14.123 25.959 1.00 70.69 405 ASP A CA 1
ATOM 3152 C C . ASP A 1 405 ? -11.750 -12.700 25.358 1.00 70.69 405 ASP A C 1
ATOM 3154 O O . ASP A 1 405 ? -12.757 -12.197 24.855 1.00 70.69 405 ASP A O 1
ATOM 3158 N N . SER A 1 406 ? -10.599 -12.023 25.390 1.00 85.06 406 SER A N 1
ATOM 3159 C CA . SER A 1 406 ? -10.452 -10.627 24.977 1.00 85.06 406 SER A CA 1
ATOM 3160 C C . SER A 1 406 ? -10.341 -10.447 23.463 1.00 85.06 406 SER A C 1
ATOM 3162 O O . SER A 1 406 ? -9.737 -11.258 22.756 1.00 85.06 406 SER A O 1
ATOM 3164 N N . TYR A 1 407 ? -10.808 -9.290 22.983 1.00 92.81 407 TYR A N 1
ATOM 3165 C CA . TYR A 1 407 ? -10.519 -8.792 21.638 1.00 92.81 407 TYR A CA 1
ATOM 3166 C C . TYR A 1 407 ? -9.018 -8.568 21.395 1.00 92.81 407 TYR A C 1
ATOM 3168 O O . TYR A 1 407 ? -8.571 -8.675 20.259 1.00 92.81 407 TYR A O 1
ATOM 3176 N N . ALA A 1 408 ? -8.222 -8.324 22.443 1.00 93.56 408 ALA A N 1
ATOM 3177 C CA . ALA A 1 408 ? -6.770 -8.179 22.332 1.00 93.56 408 ALA A CA 1
ATOM 3178 C C . ALA A 1 408 ? -6.096 -9.465 21.825 1.00 93.56 408 ALA A C 1
ATOM 3180 O O . ALA A 1 408 ? -5.182 -9.397 21.009 1.00 93.56 408 ALA A O 1
ATOM 3181 N N . LEU A 1 409 ? -6.578 -10.642 22.251 1.00 94.38 409 LEU A N 1
ATOM 3182 C CA . LEU A 1 409 ? -6.060 -11.919 21.755 1.00 94.38 409 LEU A CA 1
ATOM 3183 C C . LEU A 1 409 ? -6.427 -12.135 20.280 1.00 94.38 409 LEU A C 1
ATOM 3185 O O . LEU A 1 409 ? -5.618 -12.657 19.520 1.00 94.38 409 LEU A O 1
ATOM 3189 N N . ARG A 1 410 ? -7.615 -11.686 19.856 1.00 96.12 410 ARG A N 1
ATOM 3190 C CA . ARG A 1 410 ? -8.029 -11.721 18.445 1.00 96.12 410 ARG A CA 1
ATOM 3191 C C . ARG A 1 410 ? -7.197 -10.763 17.586 1.00 96.12 410 ARG A C 1
ATOM 3193 O O . ARG A 1 410 ? -6.735 -11.174 16.530 1.00 96.12 410 ARG A O 1
ATOM 3200 N N . LEU A 1 411 ? -6.903 -9.551 18.066 1.00 97.56 411 LEU A N 1
ATOM 3201 C CA . LEU A 1 411 ? -5.968 -8.631 17.398 1.00 97.56 411 LEU A CA 1
ATOM 3202 C C . LEU A 1 411 ? -4.574 -9.260 17.249 1.00 97.56 411 LEU A C 1
ATOM 3204 O O . LEU A 1 411 ? -3.990 -9.215 16.167 1.00 97.56 411 LEU A O 1
ATOM 3208 N N . PHE A 1 412 ? -4.074 -9.922 18.294 1.00 97.44 412 PHE A N 1
ATOM 3209 C CA . PHE A 1 412 ? -2.802 -10.640 18.229 1.00 97.44 412 PHE A CA 1
ATOM 3210 C C . PHE A 1 412 ? -2.846 -11.840 17.267 1.00 97.44 412 PHE A C 1
ATOM 3212 O O . PHE A 1 412 ? -1.866 -12.116 16.573 1.00 97.44 412 PHE A O 1
ATOM 3219 N N . ALA A 1 413 ? -3.984 -12.532 17.164 1.00 97.62 413 ALA A N 1
ATOM 3220 C CA . ALA A 1 413 ? -4.186 -13.592 16.178 1.00 97.62 413 ALA A CA 1
ATOM 3221 C C . ALA A 1 413 ? -4.107 -13.047 14.743 1.00 97.62 413 ALA A C 1
ATOM 3223 O O . ALA A 1 413 ? -3.443 -13.647 13.902 1.00 97.62 413 ALA A O 1
ATOM 3224 N N . VAL A 1 414 ? -4.687 -11.872 14.472 1.00 98.50 414 VAL A N 1
ATOM 3225 C CA . VAL A 1 414 ? -4.524 -11.194 13.175 1.00 98.50 414 VAL A CA 1
ATOM 3226 C C . VAL A 1 414 ? -3.049 -10.863 12.915 1.00 98.50 414 VAL A C 1
ATOM 3228 O O . VAL A 1 414 ? -2.532 -11.188 11.845 1.00 98.50 414 VAL A O 1
ATOM 3231 N N . ALA A 1 415 ? -2.340 -10.299 13.902 1.00 98.31 415 ALA A N 1
ATOM 3232 C CA . ALA A 1 415 ? -0.902 -10.028 13.793 1.00 98.31 415 ALA A CA 1
ATOM 3233 C C . ALA A 1 415 ? -0.094 -11.300 13.489 1.00 98.31 415 ALA A C 1
ATOM 3235 O O . ALA A 1 415 ? 0.815 -11.277 12.664 1.00 98.31 415 ALA A O 1
ATOM 3236 N N . THR A 1 416 ? -0.454 -12.423 14.113 1.00 98.06 416 THR A N 1
ATOM 3237 C CA . THR A 1 416 ? 0.184 -13.729 13.901 1.00 98.06 416 THR A CA 1
ATOM 3238 C C . THR A 1 416 ? -0.090 -14.277 12.500 1.00 98.06 416 THR A C 1
ATOM 3240 O O . THR A 1 416 ? 0.814 -14.813 11.863 1.00 98.06 416 THR A O 1
ATOM 3243 N N . GLY A 1 417 ? -1.298 -14.093 11.965 1.00 98.12 417 GLY A N 1
ATOM 3244 C CA . GLY A 1 417 ? -1.608 -14.491 10.593 1.00 98.12 417 GLY A CA 1
ATOM 3245 C C . GLY A 1 417 ? -0.841 -13.656 9.564 1.00 98.12 417 GLY A C 1
ATOM 3246 O O . GLY A 1 417 ? -0.304 -14.203 8.603 1.00 98.12 417 GLY A O 1
ATOM 3247 N N . PHE A 1 418 ? -0.684 -12.350 9.799 1.00 98.00 418 PHE A N 1
ATOM 3248 C CA . PHE A 1 418 ? 0.189 -11.516 8.968 1.00 98.00 418 PHE A CA 1
ATOM 3249 C C . PHE A 1 418 ? 1.679 -11.806 9.165 1.00 98.00 418 PHE A C 1
ATOM 3251 O O . PHE A 1 418 ? 2.446 -11.665 8.219 1.00 98.00 418 PHE A O 1
ATOM 3258 N N . CYS A 1 419 ? 2.096 -12.263 10.345 1.00 96.69 419 CYS A N 1
ATOM 3259 C CA . CYS A 1 419 ? 3.441 -12.784 10.571 1.00 96.69 419 CYS A CA 1
ATOM 3260 C C . CYS A 1 419 ? 3.695 -14.032 9.706 1.00 96.69 419 CYS A C 1
ATOM 3262 O O . CYS A 1 419 ? 4.697 -14.091 8.998 1.00 96.69 419 CYS A O 1
ATOM 3264 N N . ALA A 1 420 ? 2.751 -14.978 9.653 1.00 96.06 420 ALA A N 1
ATOM 3265 C CA . ALA A 1 420 ? 2.841 -16.123 8.743 1.00 96.06 420 ALA A CA 1
ATOM 3266 C C . ALA A 1 420 ? 2.915 -15.679 7.269 1.00 96.06 420 ALA A C 1
ATOM 3268 O O . ALA A 1 420 ? 3.773 -16.152 6.522 1.00 96.06 420 ALA A O 1
ATOM 3269 N N . ALA A 1 421 ? 2.084 -14.708 6.870 1.00 95.31 421 ALA A N 1
ATOM 3270 C CA . ALA A 1 421 ? 2.121 -14.117 5.531 1.00 95.31 421 ALA A CA 1
ATOM 3271 C C . ALA A 1 421 ? 3.459 -13.423 5.218 1.00 95.31 421 ALA A C 1
ATOM 3273 O O . ALA A 1 421 ? 3.924 -13.451 4.082 1.00 95.31 421 ALA A O 1
ATOM 3274 N N . TYR A 1 422 ? 4.091 -12.795 6.207 1.00 94.81 422 TYR A N 1
ATOM 3275 C CA . TYR A 1 422 ? 5.400 -12.165 6.071 1.00 94.81 422 TYR A CA 1
ATOM 3276 C C . TYR A 1 422 ? 6.518 -13.206 5.886 1.00 94.81 422 TYR A C 1
ATOM 3278 O O . TYR A 1 422 ? 7.346 -13.074 4.982 1.00 94.81 422 TYR A O 1
ATOM 3286 N N . LEU A 1 423 ? 6.510 -14.265 6.700 1.00 93.38 423 LEU A N 1
ATOM 3287 C CA . LEU A 1 423 ? 7.548 -15.297 6.708 1.00 93.38 423 LEU A CA 1
ATOM 3288 C C . LEU A 1 423 ? 7.521 -16.178 5.454 1.00 93.38 423 LEU A C 1
ATOM 3290 O O . LEU A 1 423 ? 8.575 -16.431 4.877 1.00 93.38 423 LEU A O 1
ATOM 3294 N N . VAL A 1 424 ? 6.336 -16.579 4.980 1.00 92.88 424 VAL A N 1
ATOM 3295 C CA . VAL A 1 424 ? 6.189 -17.442 3.787 1.00 92.88 424 VAL A CA 1
ATOM 3296 C C . VAL A 1 424 ? 6.667 -16.776 2.492 1.00 92.88 424 VAL A C 1
ATOM 3298 O O . VAL A 1 424 ? 6.871 -17.442 1.484 1.00 92.88 424 VAL A O 1
ATOM 3301 N N . GLN A 1 425 ? 6.821 -15.449 2.490 1.00 90.88 425 GLN A N 1
ATOM 3302 C CA . GLN A 1 425 ? 7.303 -14.712 1.323 1.00 90.88 425 GLN A CA 1
ATOM 3303 C C . GLN A 1 425 ? 8.833 -14.751 1.196 1.00 90.88 425 GLN A C 1
ATOM 3305 O O . GLN A 1 425 ? 9.350 -14.484 0.114 1.00 90.88 425 GLN A O 1
ATOM 3310 N N . PHE A 1 426 ? 9.566 -15.032 2.282 1.00 90.44 426 PHE A N 1
ATOM 3311 C CA . PHE A 1 426 ? 11.036 -15.054 2.326 1.00 90.44 426 PHE A CA 1
ATOM 3312 C C . PHE A 1 426 ? 11.720 -13.757 1.840 1.00 90.44 426 PHE A C 1
ATOM 3314 O O . PHE A 1 426 ? 12.886 -13.771 1.464 1.00 90.44 426 PHE A O 1
ATOM 3321 N N . LYS A 1 427 ? 11.022 -12.610 1.820 1.00 89.69 427 LYS A N 1
ATOM 3322 C CA . LYS A 1 427 ? 11.550 -11.361 1.224 1.00 89.69 427 LYS A CA 1
ATOM 3323 C C . LYS A 1 427 ? 12.265 -10.434 2.186 1.00 89.69 427 LYS A C 1
ATOM 3325 O O . LYS A 1 427 ? 13.120 -9.668 1.766 1.00 89.69 427 LYS A O 1
ATOM 3330 N N . GLY A 1 428 ? 11.939 -10.455 3.474 1.00 88.81 428 GLY A N 1
ATOM 3331 C CA . GLY A 1 428 ? 12.631 -9.576 4.414 1.00 88.81 428 GLY A CA 1
ATOM 3332 C C . GLY A 1 428 ? 12.239 -8.089 4.349 1.00 88.81 428 GLY A C 1
ATOM 3333 O O . GLY A 1 428 ? 12.780 -7.331 5.146 1.00 88.81 428 GLY A O 1
ATOM 3334 N N . TRP A 1 429 ? 11.335 -7.663 3.456 1.00 91.19 429 TRP A N 1
ATOM 3335 C CA . TRP A 1 429 ? 11.042 -6.240 3.217 1.00 91.19 429 TRP A CA 1
ATOM 3336 C C . TRP A 1 429 ? 10.207 -5.583 4.331 1.00 91.19 429 TRP A C 1
ATOM 3338 O O . TRP A 1 429 ? 9.257 -6.210 4.814 1.00 91.19 429 TRP A O 1
ATOM 3348 N N . PRO A 1 430 ? 10.501 -4.323 4.715 1.00 92.25 430 PRO A N 1
ATOM 3349 C CA . PRO A 1 430 ? 9.764 -3.618 5.769 1.00 92.25 430 PRO A CA 1
ATOM 3350 C C . PRO A 1 430 ? 8.271 -3.447 5.467 1.00 92.25 430 PRO A C 1
ATOM 3352 O O . PRO A 1 430 ? 7.439 -3.627 6.357 1.00 92.25 430 PRO A O 1
ATOM 3355 N N . SER A 1 431 ? 7.914 -3.166 4.209 1.00 93.00 431 SER A N 1
ATOM 3356 C CA . SER A 1 431 ? 6.516 -3.011 3.791 1.00 93.00 431 SER A CA 1
ATOM 3357 C C . SER A 1 431 ? 5.706 -4.288 4.002 1.00 93.00 431 SER A C 1
ATOM 3359 O O . SER A 1 431 ? 4.586 -4.230 4.494 1.00 93.00 431 SER A O 1
ATOM 3361 N N . HIS A 1 432 ? 6.285 -5.465 3.754 1.00 94.25 432 HIS A N 1
ATOM 3362 C CA . HIS A 1 432 ? 5.609 -6.744 3.985 1.00 94.25 432 HIS A CA 1
ATOM 3363 C C . HIS A 1 432 ? 5.310 -7.007 5.471 1.00 94.25 432 HIS A C 1
ATOM 3365 O O . HIS A 1 432 ? 4.379 -7.747 5.785 1.00 94.25 432 HIS A O 1
ATOM 3371 N N . ALA A 1 433 ? 6.079 -6.412 6.388 1.00 95.12 433 ALA A N 1
ATOM 3372 C CA . ALA A 1 433 ? 5.851 -6.512 7.830 1.00 95.12 433 ALA A CA 1
ATOM 3373 C C . ALA A 1 433 ? 4.821 -5.492 8.350 1.00 95.12 433 ALA A C 1
ATOM 3375 O O . ALA A 1 433 ? 4.354 -5.613 9.485 1.00 95.12 433 ALA A O 1
ATOM 3376 N N . TYR A 1 434 ? 4.435 -4.503 7.538 1.00 96.12 434 TYR A N 1
ATOM 3377 C CA . TYR A 1 434 ? 3.502 -3.446 7.927 1.00 96.12 434 TYR A CA 1
ATOM 3378 C C . TYR A 1 434 ? 2.162 -3.977 8.473 1.00 96.12 434 TYR A C 1
ATOM 3380 O O . TYR A 1 434 ? 1.782 -3.551 9.566 1.00 96.12 434 TYR A O 1
ATOM 3388 N N . PRO A 1 435 ? 1.477 -4.951 7.835 1.00 97.69 435 PRO A N 1
ATOM 3389 C CA . PRO A 1 435 ? 0.234 -5.505 8.374 1.00 97.69 435 PRO A CA 1
ATOM 3390 C C . PRO A 1 435 ? 0.379 -6.146 9.752 1.00 97.69 435 PRO A C 1
ATOM 3392 O O . PRO A 1 435 ? -0.428 -5.891 10.644 1.00 97.69 435 PRO A O 1
ATOM 3395 N N . MET A 1 436 ? 1.439 -6.932 9.955 1.00 97.50 436 MET A N 1
ATOM 3396 C CA . MET A 1 436 ? 1.758 -7.507 11.263 1.00 97.50 436 MET A CA 1
ATOM 3397 C C . MET A 1 436 ? 1.933 -6.390 12.298 1.00 97.50 436 MET A C 1
ATOM 3399 O O . MET A 1 436 ? 1.334 -6.443 13.371 1.00 97.50 436 MET A O 1
ATOM 3403 N N . ASN A 1 437 ? 2.694 -5.351 11.956 1.00 96.88 437 ASN A N 1
ATOM 3404 C CA . ASN A 1 437 ? 2.982 -4.235 12.849 1.00 96.88 437 ASN A CA 1
ATOM 3405 C C . ASN A 1 437 ? 1.736 -3.418 13.216 1.00 96.88 437 ASN A C 1
ATOM 3407 O O . ASN A 1 437 ? 1.580 -3.040 14.374 1.00 96.88 437 ASN A O 1
ATOM 3411 N N . VAL A 1 438 ? 0.798 -3.207 12.294 1.00 97.94 438 VAL A N 1
ATOM 3412 C CA . VAL A 1 438 ? -0.483 -2.566 12.631 1.00 97.94 438 VAL A CA 1
ATOM 3413 C C . VAL A 1 438 ? -1.210 -3.343 13.726 1.00 97.94 438 VAL A C 1
ATOM 3415 O O . VAL A 1 438 ? -1.587 -2.771 14.747 1.00 97.94 438 VAL A O 1
ATOM 3418 N N . PHE A 1 439 ? -1.354 -4.659 13.582 1.00 98.50 439 PHE A N 1
ATOM 3419 C CA . PHE A 1 439 ? -2.092 -5.447 14.569 1.00 98.50 439 PHE A CA 1
ATOM 3420 C C . PHE A 1 439 ? -1.317 -5.687 15.871 1.00 98.50 439 PHE A C 1
ATOM 3422 O O . PHE A 1 439 ? -1.943 -5.785 16.928 1.00 98.50 439 PHE A O 1
ATOM 3429 N N . LEU A 1 440 ? 0.020 -5.693 15.848 1.00 98.12 440 LEU A N 1
ATOM 3430 C CA . LEU A 1 440 ? 0.832 -5.641 17.068 1.00 98.12 440 LEU A CA 1
ATOM 3431 C C . LEU A 1 440 ? 0.618 -4.319 17.822 1.00 98.12 440 LEU A C 1
ATOM 3433 O O . LEU A 1 440 ? 0.400 -4.345 19.034 1.00 98.12 440 LEU A O 1
ATOM 3437 N N . LEU A 1 441 ? 0.598 -3.179 17.123 1.00 97.25 441 LEU A N 1
ATOM 3438 C CA . LEU A 1 441 ? 0.334 -1.875 17.734 1.00 97.25 441 LEU A CA 1
ATOM 3439 C C . LEU A 1 441 ? -1.084 -1.805 18.318 1.00 97.25 441 LEU A C 1
ATOM 3441 O O . LEU A 1 441 ? -1.252 -1.387 19.460 1.00 97.25 441 LEU A O 1
ATOM 3445 N N . LEU A 1 442 ? -2.099 -2.279 17.591 1.00 97.75 442 LEU A N 1
ATOM 3446 C CA . LEU A 1 442 ? -3.474 -2.335 18.104 1.00 97.75 442 LEU A CA 1
ATOM 3447 C C . LEU A 1 442 ? -3.606 -3.272 19.312 1.00 97.75 442 LEU A C 1
ATOM 3449 O O . LEU A 1 442 ? -4.341 -2.966 20.253 1.00 97.75 442 LEU A O 1
ATOM 3453 N N . THR A 1 443 ? -2.863 -4.382 19.324 1.00 96.88 443 THR A N 1
ATOM 3454 C CA . THR A 1 443 ? -2.777 -5.277 20.487 1.00 96.88 443 THR A CA 1
ATOM 3455 C C . THR A 1 443 ? -2.174 -4.544 21.687 1.00 96.88 443 THR A C 1
ATOM 3457 O O . THR A 1 443 ? -2.749 -4.576 22.774 1.00 96.88 443 THR A O 1
ATOM 3460 N N . LEU A 1 444 ? -1.067 -3.817 21.498 1.00 93.56 444 LEU A N 1
ATOM 3461 C CA . LEU A 1 444 ? -0.451 -2.998 22.546 1.00 93.56 444 LEU A CA 1
ATOM 3462 C C . LEU A 1 444 ? -1.410 -1.918 23.063 1.00 93.56 444 LEU A C 1
ATOM 3464 O O . LEU A 1 444 ? -1.556 -1.777 24.275 1.00 93.56 444 LEU A O 1
ATOM 3468 N N . CYS A 1 445 ? -2.115 -1.209 22.177 1.00 92.25 445 CYS A N 1
ATOM 3469 C CA . CYS A 1 445 ? -3.145 -0.233 22.543 1.00 92.25 445 CYS A CA 1
ATOM 3470 C C . CYS A 1 445 ? -4.229 -0.857 23.435 1.00 92.25 445 CYS A C 1
ATOM 3472 O O . CYS A 1 445 ? -4.564 -0.295 24.478 1.00 92.25 445 CYS A O 1
ATOM 3474 N N . ALA A 1 446 ? -4.731 -2.041 23.071 1.00 92.56 446 ALA A N 1
ATOM 3475 C CA . ALA A 1 446 ? -5.721 -2.769 23.860 1.00 92.56 446 ALA A CA 1
ATOM 3476 C C . ALA A 1 446 ? -5.193 -3.146 25.256 1.00 92.56 446 ALA A C 1
ATOM 3478 O O . ALA A 1 446 ? -5.884 -2.979 26.261 1.00 92.56 446 ALA A O 1
ATOM 3479 N N . MET A 1 447 ? -3.951 -3.630 25.337 1.00 89.88 447 MET A N 1
ATOM 3480 C CA . MET A 1 447 ? -3.322 -4.019 26.604 1.00 89.88 447 MET A CA 1
ATOM 3481 C C . MET A 1 447 ? -3.024 -2.811 27.500 1.00 89.88 447 MET A C 1
ATOM 3483 O O . MET A 1 447 ? -3.259 -2.872 28.704 1.00 89.88 447 MET A O 1
ATOM 3487 N N . ILE A 1 448 ? -2.556 -1.700 26.923 1.00 86.56 448 ILE A N 1
ATOM 3488 C CA . ILE A 1 448 ? -2.313 -0.439 27.639 1.00 86.56 448 ILE A CA 1
ATOM 3489 C C . ILE A 1 448 ? -3.622 0.113 28.200 1.00 86.56 448 ILE A C 1
ATOM 3491 O O . ILE A 1 448 ? -3.669 0.458 29.379 1.00 86.56 448 ILE A O 1
ATOM 3495 N N . ALA A 1 449 ? -4.691 0.138 27.401 1.00 87.00 449 ALA A N 1
ATOM 3496 C CA . ALA A 1 449 ? -5.992 0.633 27.844 1.00 87.00 449 ALA A CA 1
ATOM 3497 C C . ALA A 1 449 ? -6.594 -0.201 28.987 1.00 87.00 449 ALA A C 1
ATOM 3499 O O . ALA A 1 449 ? -7.237 0.346 29.880 1.00 87.00 449 ALA A O 1
ATOM 3500 N N . ARG A 1 450 ? -6.355 -1.518 28.986 1.00 85.00 450 ARG A N 1
ATOM 3501 C CA . ARG A 1 450 ? -6.784 -2.438 30.054 1.00 85.00 450 ARG A CA 1
ATOM 3502 C C . ARG A 1 450 ? -5.875 -2.432 31.280 1.00 85.00 450 ARG A C 1
ATOM 3504 O O . ARG A 1 450 ? -6.252 -2.955 32.328 1.00 85.00 450 ARG A O 1
ATOM 3511 N N . GLY A 1 451 ? -4.696 -1.836 31.153 1.00 82.88 451 GLY A N 1
ATOM 3512 C CA . GLY A 1 451 ? -3.704 -1.745 32.206 1.00 82.88 451 GLY A CA 1
ATOM 3513 C C . GLY A 1 451 ? -2.918 -3.038 32.429 1.00 82.88 451 GLY A C 1
ATOM 3514 O O . GLY A 1 451 ? -3.318 -4.154 32.091 1.00 82.88 451 GLY A O 1
ATOM 3515 N N . PHE A 1 452 ? -1.759 -2.877 33.060 1.00 82.81 452 PHE A N 1
ATOM 3516 C CA . PHE A 1 452 ? -0.859 -3.970 33.405 1.00 82.81 452 PHE A CA 1
ATOM 3517 C C . PHE A 1 452 ? -0.823 -4.162 34.919 1.00 82.81 452 PHE A C 1
ATOM 3519 O O . PHE A 1 452 ? -0.758 -3.197 35.673 1.00 82.81 452 PHE A O 1
ATOM 3526 N N . GLY A 1 453 ? -0.786 -5.418 35.377 1.00 76.19 453 GLY A N 1
ATOM 3527 C CA . GLY A 1 453 ? -0.582 -5.711 36.802 1.00 76.19 453 GLY A CA 1
ATOM 3528 C C . GLY A 1 453 ? 0.826 -5.362 37.305 1.00 76.19 453 GLY A C 1
ATOM 3529 O O . GLY A 1 453 ? 1.017 -5.164 38.498 1.00 76.19 453 GLY A O 1
ATOM 3530 N N . ARG A 1 454 ? 1.817 -5.279 36.406 1.00 80.75 454 ARG A N 1
ATOM 3531 C CA . ARG A 1 454 ? 3.218 -4.962 36.722 1.00 80.75 454 ARG A CA 1
ATOM 3532 C C . ARG A 1 454 ? 3.674 -3.732 35.935 1.00 80.75 454 ARG A C 1
ATOM 3534 O O . ARG A 1 454 ? 3.515 -3.701 34.715 1.00 80.75 454 ARG A O 1
ATOM 3541 N N . LYS A 1 455 ? 4.321 -2.768 36.607 1.00 84.31 455 LYS A N 1
ATOM 3542 C CA . LYS A 1 455 ? 4.857 -1.540 35.977 1.00 84.31 455 LYS A CA 1
ATOM 3543 C C . LYS A 1 455 ? 5.837 -1.835 34.836 1.00 84.31 455 LYS A C 1
ATOM 3545 O O . LYS A 1 455 ? 5.789 -1.166 33.811 1.00 84.31 455 LYS A O 1
ATOM 3550 N N . ILE A 1 456 ? 6.673 -2.867 34.979 1.00 83.44 456 ILE A N 1
ATOM 3551 C CA . ILE A 1 456 ? 7.643 -3.258 33.943 1.00 83.44 456 ILE A CA 1
ATOM 3552 C C . ILE A 1 456 ? 6.967 -3.688 32.636 1.00 83.44 456 ILE A C 1
ATOM 3554 O O . ILE A 1 456 ? 7.461 -3.383 31.558 1.00 83.44 456 ILE A O 1
ATOM 3558 N N . SER A 1 457 ? 5.803 -4.337 32.717 1.00 86.81 457 SER A N 1
ATOM 3559 C CA . SER A 1 457 ? 5.041 -4.748 31.539 1.00 86.81 457 SER A CA 1
ATOM 3560 C C . SER A 1 457 ? 4.401 -3.548 30.834 1.00 86.81 457 SER A C 1
ATOM 3562 O O . SER A 1 457 ? 4.377 -3.515 29.609 1.00 86.81 457 SER A O 1
ATOM 3564 N N . ALA A 1 458 ? 3.957 -2.535 31.591 1.00 85.88 458 ALA A N 1
ATOM 3565 C CA . ALA A 1 458 ? 3.496 -1.270 31.018 1.00 85.88 458 ALA A CA 1
ATOM 3566 C C . ALA A 1 458 ? 4.638 -0.518 30.319 1.00 85.88 458 ALA A C 1
ATOM 3568 O O . ALA A 1 458 ? 4.473 -0.079 29.184 1.00 85.88 458 ALA A O 1
ATOM 3569 N N . LEU A 1 459 ? 5.810 -0.423 30.959 1.00 87.25 459 LEU A N 1
ATOM 3570 C CA . LEU A 1 459 ? 6.992 0.195 30.355 1.00 87.25 459 LEU A CA 1
ATOM 3571 C C . LEU A 1 459 ? 7.410 -0.535 29.071 1.00 87.25 459 LEU A C 1
ATOM 3573 O O . LEU A 1 459 ? 7.635 0.112 28.054 1.00 87.25 459 LEU A O 1
ATOM 3577 N N . ALA A 1 460 ? 7.449 -1.870 29.089 1.00 89.62 460 ALA A N 1
ATOM 3578 C CA . ALA A 1 460 ? 7.761 -2.675 27.910 1.00 89.62 460 ALA A CA 1
ATOM 3579 C C . ALA A 1 460 ? 6.765 -2.436 26.763 1.00 89.62 460 ALA A C 1
ATOM 3581 O O . ALA A 1 460 ? 7.186 -2.297 25.620 1.00 89.62 460 ALA A O 1
ATOM 3582 N N . ALA A 1 461 ? 5.465 -2.330 27.057 1.00 88.81 461 ALA A N 1
ATOM 3583 C CA . ALA A 1 461 ? 4.444 -2.035 26.053 1.00 88.81 461 ALA A CA 1
ATOM 3584 C C . ALA A 1 461 ? 4.611 -0.636 25.432 1.00 88.81 461 ALA A C 1
ATOM 3586 O O . ALA A 1 461 ? 4.503 -0.484 24.217 1.00 88.81 461 ALA A O 1
ATOM 3587 N N . VAL A 1 462 ? 4.920 0.376 26.251 1.00 87.56 462 VAL A N 1
ATOM 3588 C CA . VAL A 1 462 ? 5.172 1.749 25.781 1.00 87.56 462 VAL A CA 1
ATOM 3589 C C . VAL A 1 462 ? 6.443 1.820 24.933 1.00 87.56 462 VAL A C 1
ATOM 3591 O O . VAL A 1 462 ? 6.425 2.408 23.853 1.00 87.56 462 VAL A O 1
ATOM 3594 N N . LEU A 1 463 ? 7.532 1.185 25.376 1.00 88.56 463 LEU A N 1
ATOM 3595 C CA . LEU A 1 463 ? 8.784 1.120 24.616 1.00 88.56 463 LEU A CA 1
ATOM 3596 C C . LEU A 1 463 ? 8.605 0.364 23.296 1.00 88.56 463 LEU A C 1
ATOM 3598 O O . LEU A 1 463 ? 9.106 0.812 22.269 1.00 88.56 463 LEU A O 1
ATOM 3602 N N . ALA A 1 464 ? 7.849 -0.737 23.301 1.00 92.50 464 ALA A N 1
ATOM 3603 C CA . ALA A 1 464 ? 7.510 -1.472 22.090 1.00 92.50 464 ALA A CA 1
ATOM 3604 C C . ALA A 1 464 ? 6.747 -0.585 21.095 1.00 92.50 464 ALA A C 1
ATOM 3606 O O . ALA A 1 464 ? 7.140 -0.503 19.936 1.00 92.50 464 ALA A O 1
ATOM 3607 N N . ALA A 1 465 ? 5.725 0.151 21.547 1.00 89.88 465 ALA A N 1
ATOM 3608 C CA . ALA A 1 465 ? 5.000 1.091 20.692 1.00 89.88 465 ALA A CA 1
ATOM 3609 C C . ALA A 1 465 ? 5.916 2.203 20.141 1.00 89.88 465 ALA A C 1
ATOM 3611 O O . ALA A 1 465 ? 5.830 2.542 18.961 1.00 89.88 465 ALA A O 1
ATOM 3612 N N . ALA A 1 466 ? 6.836 2.733 20.955 1.00 87.19 466 ALA A N 1
ATOM 3613 C CA . ALA A 1 466 ? 7.800 3.744 20.518 1.00 87.19 466 ALA A CA 1
ATOM 3614 C C . ALA A 1 466 ? 8.765 3.212 19.442 1.00 87.19 466 ALA A C 1
ATOM 3616 O O . ALA A 1 466 ? 8.998 3.894 18.446 1.00 87.19 466 ALA A O 1
ATOM 3617 N N . VAL A 1 467 ? 9.269 1.981 19.592 1.00 90.44 467 VAL A N 1
ATOM 3618 C CA . VAL A 1 467 ? 10.129 1.315 18.592 1.00 90.44 467 VAL A CA 1
ATOM 3619 C C . VAL A 1 467 ? 9.409 1.129 17.255 1.00 90.44 467 VAL A C 1
ATOM 3621 O O . VAL A 1 467 ? 10.055 1.157 16.214 1.00 90.44 467 VAL A O 1
ATOM 3624 N N . MET A 1 468 ? 8.083 0.983 17.256 1.00 91.56 468 MET A N 1
ATOM 3625 C CA . MET A 1 468 ? 7.297 0.879 16.022 1.00 91.56 468 MET A CA 1
ATOM 3626 C C . MET A 1 468 ? 7.017 2.240 15.383 1.00 91.56 468 MET A C 1
ATOM 3628 O O . MET A 1 468 ? 7.075 2.366 14.163 1.00 91.56 468 MET A O 1
ATOM 3632 N N . LEU A 1 469 ? 6.688 3.251 16.192 1.00 87.69 469 LEU A N 1
ATOM 3633 C CA . LEU A 1 469 ? 6.206 4.546 15.705 1.00 87.69 469 LEU A CA 1
ATOM 3634 C C . LEU A 1 469 ? 7.329 5.522 15.337 1.00 87.69 469 LEU A C 1
ATOM 3636 O O . LEU A 1 469 ? 7.152 6.324 14.424 1.00 87.69 469 LEU A O 1
ATOM 3640 N N . LEU A 1 470 ? 8.471 5.481 16.029 1.00 86.38 470 LEU A N 1
ATOM 3641 C CA . LEU A 1 470 ? 9.557 6.440 15.803 1.00 86.38 470 LEU A CA 1
ATOM 3642 C C . LEU A 1 470 ? 10.274 6.252 14.455 1.00 86.38 470 LEU A C 1
ATOM 3644 O O . LEU A 1 470 ? 10.463 7.258 13.772 1.00 86.38 470 LEU A O 1
ATOM 3648 N N . PRO A 1 471 ? 10.668 5.034 14.025 1.00 89.50 471 PRO A N 1
ATOM 3649 C CA . PRO A 1 471 ? 11.464 4.885 12.807 1.00 89.50 471 PRO A CA 1
ATOM 3650 C C . PRO A 1 471 ? 10.783 5.426 11.539 1.00 89.50 471 PRO A C 1
ATOM 3652 O O . PRO A 1 471 ? 11.425 6.231 10.868 1.00 89.50 471 PRO A O 1
ATOM 3655 N N . PRO A 1 472 ? 9.498 5.125 11.238 1.00 87.31 472 PRO A N 1
ATOM 3656 C CA . PRO A 1 472 ? 8.828 5.679 10.055 1.00 87.31 472 PRO A CA 1
ATOM 3657 C C . PRO A 1 472 ? 8.754 7.213 10.057 1.00 87.31 472 PRO A C 1
ATOM 3659 O O . PRO A 1 472 ? 8.876 7.848 9.011 1.00 87.31 472 PRO A O 1
ATOM 3662 N N . VAL A 1 473 ? 8.593 7.825 11.238 1.00 84.94 473 VAL A N 1
ATOM 3663 C CA . VAL A 1 473 ? 8.556 9.289 11.401 1.00 84.94 473 VAL A CA 1
ATOM 3664 C C . VAL A 1 473 ? 9.934 9.912 11.163 1.00 84.94 473 VAL A C 1
ATOM 3666 O O . VAL A 1 473 ? 10.027 10.961 10.528 1.00 84.94 473 VAL A O 1
ATOM 3669 N N . LEU A 1 474 ? 11.000 9.271 11.653 1.00 84.88 474 LEU A N 1
ATOM 3670 C CA . LEU A 1 474 ? 12.380 9.733 11.474 1.00 84.88 474 LEU A CA 1
ATOM 3671 C C . LEU A 1 474 ? 12.882 9.533 10.038 1.00 84.88 474 LEU A C 1
ATOM 3673 O O . LEU A 1 474 ? 13.576 10.394 9.499 1.00 84.88 474 LEU A O 1
ATOM 3677 N N . GLU A 1 475 ? 12.531 8.409 9.415 1.00 89.06 475 GLU A N 1
ATOM 3678 C CA . GLU A 1 475 ? 12.862 8.106 8.022 1.00 89.06 475 GLU A CA 1
ATOM 3679 C C . GLU A 1 475 ? 12.172 9.096 7.071 1.00 89.06 475 GLU A C 1
ATOM 3681 O O . GLU A 1 475 ? 12.805 9.678 6.172 1.00 89.06 475 GLU A O 1
ATOM 3686 N N . GLY A 1 476 ? 10.893 9.366 7.348 1.00 89.25 476 GLY A N 1
ATOM 3687 C CA . GLY A 1 476 ? 10.038 10.221 6.545 1.00 89.25 476 GLY A CA 1
ATOM 3688 C C . GLY A 1 476 ? 9.598 9.550 5.237 1.00 89.25 476 GLY A C 1
ATOM 3689 O O . GLY A 1 476 ? 9.781 8.348 5.050 1.00 89.25 476 GLY A O 1
ATOM 3690 N N . PRO A 1 477 ? 8.980 10.317 4.321 1.00 91.06 477 PRO A N 1
ATOM 3691 C CA . PRO A 1 477 ? 8.523 9.806 3.036 1.00 91.06 477 PRO A CA 1
ATOM 3692 C C . PRO A 1 477 ? 9.655 9.206 2.214 1.00 91.06 477 PRO A C 1
ATOM 3694 O O . PRO A 1 477 ? 10.817 9.587 2.378 1.00 91.06 477 PRO A O 1
ATOM 3697 N N . TYR A 1 478 ? 9.281 8.331 1.283 1.00 91.94 478 TYR A N 1
ATOM 3698 C CA . TYR A 1 478 ? 10.204 7.642 0.391 1.00 91.94 478 TYR A CA 1
ATOM 3699 C C . TYR A 1 478 ? 11.243 8.576 -0.250 1.00 91.94 478 TYR A C 1
ATOM 3701 O O . TYR A 1 478 ? 10.917 9.638 -0.788 1.00 91.94 478 TYR A O 1
ATOM 3709 N N . LYS A 1 479 ? 12.508 8.142 -0.243 1.00 88.81 479 LYS A N 1
ATOM 3710 C CA . LYS A 1 479 ? 13.639 8.851 -0.856 1.00 88.81 479 LYS A CA 1
ATOM 3711 C C . LYS A 1 479 ? 14.381 7.907 -1.799 1.00 88.81 479 LYS A C 1
ATOM 3713 O O . LYS A 1 479 ? 15.041 6.975 -1.351 1.00 88.81 479 LYS A O 1
ATOM 3718 N N . SER A 1 480 ? 14.338 8.180 -3.104 1.00 90.00 480 SER A N 1
ATOM 3719 C CA . SER A 1 480 ? 15.199 7.482 -4.069 1.00 90.00 480 SER A CA 1
ATOM 3720 C C . SER A 1 480 ? 16.570 8.154 -4.148 1.00 90.00 480 SER A C 1
ATOM 3722 O O . SER A 1 480 ? 16.678 9.354 -4.415 1.00 90.00 480 SER A O 1
ATOM 3724 N N . ARG A 1 481 ? 17.632 7.361 -3.958 1.00 89.69 481 ARG A N 1
ATOM 3725 C CA . ARG A 1 481 ? 19.027 7.824 -4.068 1.00 89.69 481 ARG A CA 1
ATOM 3726 C C . ARG A 1 481 ? 19.402 8.240 -5.494 1.00 89.69 481 ARG A C 1
ATOM 3728 O O . ARG A 1 481 ? 20.277 9.082 -5.666 1.00 89.69 481 ARG A O 1
ATOM 3735 N N . LEU A 1 482 ? 18.743 7.666 -6.504 1.00 93.06 482 LEU A N 1
ATOM 3736 C CA . LEU A 1 482 ? 19.031 7.929 -7.918 1.00 93.06 482 LEU A CA 1
ATOM 3737 C C . LEU A 1 482 ? 18.189 9.048 -8.517 1.00 93.06 482 LEU A C 1
ATOM 3739 O O . LEU A 1 482 ? 18.561 9.571 -9.562 1.00 93.06 482 LEU A O 1
ATOM 3743 N N . LEU A 1 483 ? 17.125 9.484 -7.837 1.00 92.50 483 LEU A N 1
ATOM 3744 C CA . LEU A 1 483 ? 16.221 10.495 -8.374 1.00 92.50 483 LEU A CA 1
ATOM 3745 C C . LEU A 1 483 ? 16.934 11.808 -8.729 1.00 92.50 483 LEU A C 1
ATOM 3747 O O . LEU A 1 483 ? 16.878 12.239 -9.876 1.00 92.50 483 LEU A O 1
ATOM 3751 N N . ARG A 1 484 ? 17.626 12.443 -7.771 1.00 93.25 484 ARG A N 1
ATOM 3752 C CA . ARG A 1 484 ? 18.335 13.711 -8.036 1.00 93.25 484 ARG A CA 1
ATOM 3753 C C . ARG A 1 484 ? 19.454 13.546 -9.074 1.00 93.25 484 ARG A C 1
ATOM 3755 O O . ARG A 1 484 ? 19.509 14.365 -9.986 1.00 93.25 484 ARG A O 1
ATOM 3762 N N . PRO A 1 485 ? 20.323 12.519 -8.983 1.00 93.94 485 PRO A N 1
ATOM 3763 C CA . PRO A 1 485 ? 21.342 12.296 -10.002 1.00 93.94 485 PRO A CA 1
ATOM 3764 C C . PRO A 1 485 ? 20.771 12.070 -11.411 1.00 93.94 485 PRO A C 1
ATOM 3766 O O . PRO A 1 485 ? 21.316 12.611 -12.367 1.00 93.94 485 PRO A O 1
ATOM 3769 N N . PHE A 1 486 ? 19.679 11.312 -11.557 1.00 95.44 486 PHE A N 1
ATOM 3770 C CA . PHE A 1 486 ? 19.059 11.073 -12.866 1.00 95.44 486 PHE A CA 1
ATOM 3771 C C . PHE A 1 486 ? 18.420 12.346 -13.425 1.00 95.44 486 PHE A C 1
ATOM 3773 O O . PHE A 1 486 ? 18.644 12.662 -14.589 1.00 95.44 486 PHE A O 1
ATOM 3780 N N . LEU A 1 487 ? 17.717 13.127 -12.593 1.00 94.38 487 LEU A N 1
ATOM 3781 C CA . LEU A 1 487 ? 17.175 14.436 -12.983 1.00 94.38 487 LEU A CA 1
ATOM 3782 C C . LEU A 1 487 ? 18.263 15.438 -13.396 1.00 94.38 487 LEU A C 1
ATOM 3784 O O . LEU A 1 487 ? 18.011 16.303 -14.219 1.00 94.38 487 LEU A O 1
ATOM 3788 N N . ALA A 1 488 ? 19.477 15.334 -12.853 1.00 93.88 488 ALA A N 1
ATOM 3789 C CA . ALA A 1 488 ? 20.586 16.195 -13.267 1.00 93.88 488 ALA A CA 1
ATOM 3790 C C . ALA A 1 488 ? 21.148 15.832 -14.655 1.00 93.88 488 ALA A C 1
ATOM 3792 O O . ALA A 1 488 ? 21.804 16.659 -15.281 1.00 93.88 488 ALA A O 1
ATOM 3793 N N . ALA A 1 489 ? 20.914 14.603 -15.127 1.00 92.75 489 ALA A N 1
ATOM 3794 C CA . ALA A 1 489 ? 21.397 14.101 -16.414 1.00 92.75 489 ALA A CA 1
ATOM 3795 C C . ALA A 1 489 ? 20.290 13.977 -17.481 1.00 92.75 489 ALA A C 1
ATOM 3797 O O . ALA A 1 489 ? 20.575 13.573 -18.608 1.00 92.75 489 ALA A O 1
ATOM 3798 N N . TYR A 1 490 ? 19.040 14.305 -17.140 1.00 93.75 490 TYR A N 1
ATOM 3799 C CA . TYR A 1 490 ? 17.864 14.186 -18.003 1.00 93.75 490 TYR A CA 1
ATOM 3800 C C . TYR A 1 490 ? 16.981 15.446 -17.908 1.00 93.75 490 TYR A C 1
ATOM 3802 O O . TYR A 1 490 ? 16.763 15.934 -16.802 1.00 93.75 490 TYR A O 1
ATOM 3810 N N . PRO A 1 491 ? 16.376 15.924 -19.012 1.00 91.00 491 PRO A N 1
ATOM 3811 C CA . PRO A 1 491 ? 16.504 15.409 -20.373 1.00 91.00 491 PRO A CA 1
ATOM 3812 C C . PRO A 1 491 ? 17.791 15.892 -21.045 1.00 91.00 491 PRO A C 1
ATOM 3814 O O . PRO A 1 491 ? 18.330 16.949 -20.724 1.00 91.00 491 PRO A O 1
ATOM 3817 N N . VAL A 1 492 ? 18.261 15.126 -22.026 1.00 89.00 492 VAL A N 1
ATOM 3818 C CA . VAL A 1 492 ? 19.292 15.607 -22.957 1.00 89.00 492 VAL A CA 1
ATOM 3819 C C . VAL A 1 492 ? 18.585 16.398 -24.063 1.00 89.00 492 VAL A C 1
ATOM 3821 O O . VAL A 1 492 ? 17.689 15.833 -24.697 1.00 89.00 492 VAL A O 1
ATOM 3824 N N . PRO A 1 493 ? 18.930 17.680 -24.294 1.00 88.25 493 PRO A N 1
ATOM 3825 C CA . PRO A 1 493 ? 18.284 18.494 -25.320 1.00 88.25 493 PRO A CA 1
ATOM 3826 C C . PRO A 1 493 ? 18.340 17.837 -26.703 1.00 88.25 493 PRO A C 1
ATOM 3828 O O . PRO A 1 493 ? 19.363 17.273 -27.083 1.00 88.25 493 PRO A O 1
ATOM 3831 N N . GLY A 1 494 ? 17.237 17.908 -27.451 1.00 84.81 494 GLY A N 1
ATOM 3832 C CA . GLY A 1 494 ? 17.131 17.312 -28.789 1.00 84.81 494 GLY A CA 1
ATOM 3833 C C . GLY A 1 494 ? 16.924 15.792 -28.814 1.00 84.81 494 GLY A C 1
ATOM 3834 O O . GLY A 1 494 ? 16.812 15.223 -29.894 1.00 84.81 494 GLY A O 1
ATOM 3835 N N . VAL A 1 495 ? 16.836 15.130 -27.656 1.00 89.00 495 VAL A N 1
ATOM 3836 C CA . VAL A 1 495 ? 16.585 13.685 -27.550 1.00 89.00 495 VAL A CA 1
ATOM 3837 C C . VAL A 1 495 ? 15.144 13.438 -27.100 1.00 89.00 495 VAL A C 1
ATOM 3839 O O . VAL A 1 495 ? 14.650 14.106 -26.192 1.00 89.00 495 VAL A O 1
ATOM 3842 N N . ALA A 1 496 ? 14.469 12.468 -27.725 1.00 88.94 496 ALA A N 1
ATOM 3843 C CA . ALA A 1 496 ? 13.088 12.114 -27.398 1.00 88.94 496 ALA A CA 1
ATOM 3844 C C . ALA A 1 496 ? 12.921 11.770 -25.898 1.00 88.94 496 ALA A C 1
ATOM 3846 O O . ALA A 1 496 ? 13.768 11.061 -25.353 1.00 88.94 496 ALA A O 1
ATOM 3847 N N . PRO A 1 497 ? 11.840 12.220 -25.227 1.00 92.69 497 PRO A N 1
ATOM 3848 C CA . PRO A 1 497 ? 11.636 12.044 -23.787 1.00 92.69 497 PRO A CA 1
ATOM 3849 C C . PRO A 1 497 ? 11.105 10.640 -23.440 1.00 92.69 497 PRO A C 1
ATOM 3851 O O . PRO A 1 497 ? 10.049 10.478 -22.826 1.00 92.69 497 PRO A O 1
ATOM 3854 N N . SER A 1 498 ? 11.820 9.602 -23.869 1.00 96.19 498 SER A N 1
ATOM 3855 C CA . SER A 1 498 ? 11.507 8.200 -23.592 1.00 96.19 498 SER A CA 1
ATOM 3856 C C . SER A 1 498 ? 12.686 7.511 -22.918 1.00 96.19 498 SER A C 1
ATOM 3858 O O . SER A 1 498 ? 13.839 7.675 -23.318 1.00 96.19 498 SER A O 1
ATOM 3860 N N . VAL A 1 499 ? 12.394 6.748 -21.866 1.00 97.62 499 VAL A N 1
ATOM 3861 C CA . VAL A 1 499 ? 13.398 6.210 -20.946 1.00 97.62 499 VAL A CA 1
ATOM 3862 C C . VAL A 1 499 ? 13.277 4.697 -20.842 1.00 97.62 499 VAL A C 1
ATOM 3864 O O . VAL A 1 499 ? 12.195 4.157 -20.612 1.00 97.62 499 VAL A O 1
ATOM 3867 N N . LEU A 1 500 ? 14.425 4.029 -20.911 1.00 97.94 500 LEU A N 1
ATOM 3868 C CA . LEU A 1 500 ? 14.632 2.660 -20.455 1.00 97.94 500 LEU A CA 1
ATOM 3869 C C . LEU A 1 500 ? 15.709 2.647 -19.366 1.00 97.94 500 LEU A C 1
ATOM 3871 O O . LEU A 1 500 ? 16.745 3.297 -19.497 1.00 97.94 500 LEU A O 1
ATOM 3875 N N . VAL A 1 501 ? 15.504 1.866 -18.308 1.00 98.00 501 VAL A N 1
ATOM 3876 C CA . VAL A 1 501 ? 16.540 1.610 -17.298 1.00 98.00 501 VAL A CA 1
ATOM 3877 C C . VAL A 1 501 ? 16.820 0.111 -17.238 1.00 98.00 501 VAL A C 1
ATOM 3879 O O . VAL A 1 501 ? 15.975 -0.681 -16.823 1.00 98.00 501 VAL A O 1
ATOM 3882 N N . LEU A 1 502 ? 18.026 -0.287 -17.637 1.00 98.12 502 LEU A N 1
ATOM 3883 C CA . LEU A 1 502 ? 18.524 -1.656 -17.530 1.00 98.12 502 LEU A CA 1
ATOM 3884 C C . LEU A 1 502 ? 19.089 -1.878 -16.121 1.00 98.12 502 LEU A C 1
ATOM 3886 O O . LEU A 1 502 ? 20.263 -1.616 -15.848 1.00 98.12 502 LEU A O 1
ATOM 3890 N N . SER A 1 503 ? 18.221 -2.323 -15.212 1.00 97.00 503 SER A N 1
ATOM 3891 C CA . SER A 1 503 ? 18.542 -2.625 -13.814 1.00 97.00 503 SER A CA 1
ATOM 3892 C C . SER A 1 503 ? 17.694 -3.777 -13.288 1.00 97.00 503 SER A C 1
ATOM 3894 O O . SER A 1 503 ? 16.578 -3.997 -13.752 1.00 97.00 503 SER A O 1
ATOM 3896 N N . SER A 1 504 ? 18.192 -4.463 -12.259 1.00 95.50 504 SER A N 1
ATOM 3897 C CA . SER A 1 504 ? 17.434 -5.459 -11.493 1.00 95.50 504 SER A CA 1
ATOM 3898 C C . SER A 1 504 ? 16.532 -4.824 -10.425 1.00 95.50 504 SER A C 1
ATOM 3900 O O . SER A 1 504 ? 15.804 -5.539 -9.741 1.00 95.50 504 SER A O 1
ATOM 3902 N N . ASN A 1 505 ? 16.571 -3.497 -10.263 1.00 94.31 505 ASN A N 1
ATOM 3903 C CA . ASN A 1 505 ? 15.913 -2.780 -9.175 1.00 94.31 505 ASN A CA 1
ATOM 3904 C C . ASN A 1 505 ? 14.837 -1.811 -9.679 1.00 94.31 505 ASN A C 1
ATOM 3906 O O . ASN A 1 505 ? 15.143 -0.910 -10.458 1.00 94.31 505 ASN A O 1
ATOM 3910 N N . LEU A 1 506 ? 13.617 -1.914 -9.141 1.00 93.88 506 LEU A N 1
ATOM 3911 C CA . LEU A 1 506 ? 12.521 -0.980 -9.443 1.00 93.88 506 LEU A CA 1
ATOM 3912 C C . LEU A 1 506 ? 12.839 0.459 -9.009 1.00 93.88 506 LEU A C 1
ATOM 3914 O O . LEU A 1 506 ? 12.525 1.413 -9.721 1.00 93.88 506 LEU A O 1
ATOM 3918 N N . TRP A 1 507 ? 13.505 0.623 -7.861 1.00 94.00 507 TRP A N 1
ATOM 3919 C CA . TRP A 1 507 ? 13.865 1.932 -7.302 1.00 94.00 507 TRP A CA 1
ATOM 3920 C C . TRP A 1 507 ? 14.836 2.745 -8.167 1.00 94.00 507 TRP A C 1
ATOM 3922 O O . TRP A 1 507 ? 15.043 3.933 -7.902 1.00 94.00 507 TRP A O 1
ATOM 3932 N N . ALA A 1 508 ? 15.434 2.128 -9.194 1.00 94.94 508 ALA A N 1
ATOM 3933 C CA . ALA A 1 508 ? 16.264 2.836 -10.158 1.00 94.94 508 ALA A CA 1
ATOM 3934 C C . ALA A 1 508 ? 15.442 3.697 -11.123 1.00 94.94 508 ALA A C 1
ATOM 3936 O O . ALA A 1 508 ? 15.877 4.786 -11.487 1.00 94.94 508 ALA A O 1
ATOM 3937 N N . SER A 1 509 ? 14.250 3.235 -11.497 1.00 94.94 509 SER A N 1
ATOM 3938 C CA . SER A 1 509 ? 13.399 3.881 -12.503 1.00 94.94 509 SER A CA 1
ATOM 3939 C C . SER A 1 509 ? 12.308 4.743 -11.873 1.00 94.94 509 SER A C 1
ATOM 3941 O O . SER A 1 509 ? 11.938 5.791 -12.399 1.00 94.94 509 SER A O 1
ATOM 3943 N N . PHE A 1 510 ? 11.780 4.313 -10.730 1.00 96.00 510 PHE A N 1
ATOM 3944 C CA . PHE A 1 510 ? 10.591 4.899 -10.118 1.00 96.00 510 PHE A CA 1
ATOM 3945 C C . PHE A 1 510 ? 10.965 5.540 -8.777 1.00 96.00 510 PHE A C 1
ATOM 3947 O O . PHE A 1 510 ? 11.676 4.914 -7.986 1.00 96.00 510 PHE A O 1
ATOM 3954 N N . PRO A 1 511 ? 10.559 6.794 -8.496 1.00 95.38 511 PRO A N 1
ATOM 3955 C CA . PRO A 1 511 ? 9.542 7.626 -9.163 1.00 95.38 511 PRO A CA 1
ATOM 3956 C C . PRO A 1 511 ? 10.074 8.551 -10.280 1.00 95.38 511 PRO A C 1
ATOM 3958 O O . PRO A 1 511 ? 9.384 9.490 -10.672 1.00 95.38 511 PRO A O 1
ATOM 3961 N N . PHE A 1 512 ? 11.308 8.358 -10.763 1.00 95.81 512 PHE A N 1
ATOM 3962 C CA . PHE A 1 512 ? 11.927 9.253 -11.756 1.00 95.81 512 PHE A CA 1
ATOM 3963 C C . PHE A 1 512 ? 11.081 9.394 -13.034 1.00 95.81 512 PHE A C 1
ATOM 3965 O O . PHE A 1 512 ? 10.869 10.512 -13.505 1.00 95.81 512 PHE A O 1
ATOM 3972 N N . VAL A 1 513 ? 10.523 8.292 -13.539 1.00 95.81 513 VAL A N 1
ATOM 3973 C CA . VAL A 1 513 ? 9.615 8.300 -14.700 1.00 95.81 513 VAL A CA 1
ATOM 3974 C C . VAL A 1 513 ? 8.357 9.142 -14.434 1.00 95.81 513 VAL A C 1
ATOM 3976 O O . VAL A 1 513 ? 8.020 10.006 -15.237 1.00 95.81 513 VAL A O 1
ATOM 3979 N N . ASN A 1 514 ? 7.705 8.970 -13.278 1.00 94.31 514 ASN A N 1
ATOM 3980 C CA . ASN A 1 514 ? 6.485 9.713 -12.926 1.00 94.31 514 ASN A CA 1
ATOM 3981 C C . ASN A 1 514 ? 6.724 11.225 -12.830 1.00 94.31 514 ASN A C 1
ATOM 3983 O O . ASN A 1 514 ? 5.862 12.010 -13.203 1.00 94.31 514 ASN A O 1
ATOM 3987 N N . LEU A 1 515 ? 7.883 11.634 -12.305 1.00 92.44 515 LEU A N 1
ATOM 3988 C CA . LEU A 1 515 ? 8.218 13.046 -12.103 1.00 92.44 515 LEU A CA 1
ATOM 3989 C C . LEU A 1 515 ? 8.632 13.759 -13.392 1.00 92.44 515 LEU A C 1
ATOM 3991 O O . LEU A 1 515 ? 8.468 14.970 -13.497 1.00 92.44 515 LEU A O 1
ATOM 3995 N N . THR A 1 516 ? 9.194 13.025 -14.350 1.00 93.25 516 THR A N 1
ATOM 3996 C CA . THR A 1 516 ? 9.652 13.585 -15.627 1.00 93.25 516 THR A CA 1
ATOM 3997 C C . THR A 1 516 ? 8.589 13.551 -16.718 1.00 93.25 516 THR A C 1
ATOM 3999 O O . THR A 1 516 ? 8.754 14.230 -17.729 1.00 93.25 516 THR A O 1
ATOM 4002 N N . GLY A 1 517 ? 7.533 12.748 -16.547 1.00 91.75 517 GLY A N 1
ATOM 4003 C CA . GLY A 1 517 ? 6.559 12.473 -17.607 1.00 91.75 517 GLY A CA 1
ATOM 4004 C C . GLY A 1 517 ? 7.164 11.710 -18.791 1.00 91.75 517 GLY A C 1
ATOM 4005 O O . GLY A 1 517 ? 6.595 11.716 -19.879 1.00 91.75 517 GLY A O 1
ATOM 4006 N N . ALA A 1 518 ? 8.338 11.091 -18.611 1.00 94.81 518 ALA A N 1
ATOM 4007 C CA . ALA A 1 518 ? 9.005 10.349 -19.670 1.00 94.81 518 ALA A CA 1
ATOM 4008 C C . ALA A 1 518 ? 8.200 9.103 -20.058 1.00 94.81 518 ALA A C 1
ATOM 4010 O O . ALA A 1 518 ? 7.675 8.393 -19.199 1.00 94.81 518 ALA A O 1
ATOM 4011 N N . THR A 1 519 ? 8.164 8.776 -21.349 1.00 95.81 519 THR A N 1
ATOM 4012 C CA . THR A 1 519 ? 7.538 7.528 -21.807 1.00 95.81 519 THR A CA 1
ATOM 4013 C C . THR A 1 519 ? 8.398 6.332 -21.394 1.00 95.81 519 THR A C 1
ATOM 4015 O O . THR A 1 519 ? 9.559 6.234 -21.797 1.00 95.81 519 THR A O 1
ATOM 4018 N N . TRP A 1 520 ? 7.841 5.407 -20.606 1.00 97.56 520 TRP A N 1
ATOM 4019 C CA . TRP A 1 520 ? 8.535 4.178 -20.209 1.00 97.56 520 TRP A CA 1
ATOM 4020 C C . TRP A 1 520 ? 8.645 3.197 -21.381 1.00 97.56 520 TRP A C 1
ATOM 4022 O O . TRP A 1 520 ? 7.643 2.667 -21.861 1.00 97.56 520 TRP A O 1
ATOM 4032 N N . ALA A 1 521 ? 9.872 2.926 -21.819 1.00 97.06 521 ALA A N 1
ATOM 4033 C CA . ALA A 1 521 ? 10.178 2.154 -23.022 1.00 97.06 521 ALA A CA 1
ATOM 4034 C C . ALA A 1 521 ? 10.489 0.675 -22.72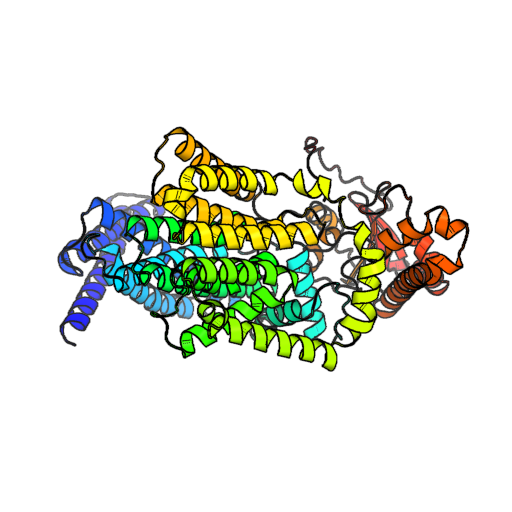9 1.00 97.06 521 ALA A C 1
ATOM 4036 O O . ALA A 1 521 ? 11.438 0.108 -23.271 1.00 97.06 521 ALA A O 1
ATOM 4037 N N . SER A 1 522 ? 9.714 0.048 -21.841 1.00 97.31 522 SER A N 1
ATOM 4038 C CA . SER A 1 522 ? 9.754 -1.403 -21.639 1.00 97.31 522 SER A CA 1
ATOM 4039 C C . SER A 1 522 ? 8.413 -1.959 -21.172 1.00 97.31 522 SER A C 1
ATOM 4041 O O . SER A 1 522 ? 7.585 -1.259 -20.576 1.00 97.31 522 SER A O 1
ATOM 4043 N N . ARG A 1 523 ? 8.203 -3.253 -21.409 1.00 97.50 523 ARG A N 1
ATOM 4044 C CA . ARG A 1 523 ? 7.176 -4.048 -20.733 1.00 97.50 523 ARG A CA 1
ATOM 4045 C C . ARG A 1 523 ? 7.541 -4.390 -19.293 1.00 97.50 523 ARG A C 1
ATOM 4047 O O . ARG A 1 523 ? 6.642 -4.627 -18.497 1.00 97.50 523 ARG A O 1
ATOM 4054 N N . PHE A 1 524 ? 8.826 -4.411 -18.944 1.00 97.31 524 PHE A N 1
ATOM 4055 C CA . PHE A 1 524 ? 9.286 -4.779 -17.608 1.00 97.31 524 PHE A CA 1
ATOM 4056 C C . PHE A 1 524 ? 9.433 -3.545 -16.703 1.00 97.31 524 PHE A C 1
ATOM 4058 O O . PHE A 1 524 ? 9.899 -2.510 -17.178 1.00 97.31 524 PHE A O 1
ATOM 4065 N N . PRO A 1 525 ? 9.124 -3.639 -15.398 1.00 96.38 525 PRO A N 1
ATOM 4066 C CA . PRO A 1 525 ? 9.474 -2.606 -14.417 1.00 96.38 525 PRO A CA 1
ATOM 4067 C C . PRO A 1 525 ? 10.977 -2.560 -14.125 1.00 96.38 525 PRO A C 1
ATOM 4069 O O . PRO A 1 525 ? 11.554 -1.509 -13.852 1.00 96.38 525 PRO A O 1
ATOM 4072 N N . ALA A 1 526 ? 11.588 -3.741 -14.140 1.00 96.62 526 ALA A N 1
ATOM 4073 C CA . ALA A 1 526 ? 13.000 -4.017 -13.942 1.00 96.62 526 ALA A CA 1
ATOM 4074 C C . ALA A 1 526 ? 13.299 -5.401 -14.532 1.00 96.62 526 ALA A C 1
ATOM 4076 O O . ALA A 1 526 ? 12.390 -6.204 -14.745 1.00 96.62 526 ALA A O 1
ATOM 4077 N N . GLN A 1 527 ? 14.573 -5.711 -14.739 1.00 96.69 527 GLN A N 1
ATOM 4078 C CA . GLN A 1 527 ? 15.053 -6.958 -15.338 1.00 96.69 527 GLN A CA 1
ATOM 4079 C C . GLN A 1 527 ? 15.015 -8.132 -14.342 1.00 96.69 527 GLN A C 1
ATOM 4081 O O . GLN A 1 527 ? 16.018 -8.800 -14.120 1.00 96.69 527 GLN A O 1
ATOM 4086 N N . TRP A 1 528 ? 13.868 -8.367 -13.695 1.00 95.56 528 TRP A N 1
ATOM 4087 C CA . TRP A 1 528 ? 13.738 -9.277 -12.549 1.00 95.56 528 TRP A CA 1
ATOM 4088 C C . TRP A 1 528 ? 13.886 -10.764 -12.881 1.00 95.56 528 TRP A C 1
ATOM 4090 O O . TRP A 1 528 ? 14.158 -11.564 -11.988 1.00 95.56 528 TRP A O 1
ATOM 4100 N N . LEU A 1 529 ? 13.767 -11.134 -14.157 1.00 96.75 529 LEU A N 1
ATOM 4101 C CA . LEU A 1 529 ? 14.016 -12.498 -14.627 1.00 96.75 529 LEU A CA 1
ATOM 4102 C C . LEU A 1 529 ? 15.513 -12.848 -14.660 1.00 96.75 529 LEU A C 1
ATOM 4104 O O . LEU A 1 529 ? 15.885 -14.015 -14.564 1.00 96.75 529 LEU A O 1
ATOM 4108 N N . VAL A 1 530 ? 16.377 -11.841 -14.800 1.00 96.75 530 VAL A N 1
ATOM 4109 C CA . VAL A 1 530 ? 17.795 -12.035 -15.123 1.00 96.75 530 VAL A CA 1
ATOM 4110 C C . VAL A 1 530 ? 18.625 -12.525 -13.927 1.00 96.75 530 VAL A C 1
ATOM 4112 O O . VAL A 1 530 ? 19.336 -13.514 -14.100 1.00 96.75 530 VAL A O 1
ATOM 4115 N N . PRO A 1 531 ? 18.566 -11.917 -12.720 1.00 96.25 531 PRO A N 1
ATOM 4116 C CA . PRO A 1 531 ? 19.489 -12.266 -11.640 1.00 96.25 531 PRO A CA 1
ATOM 4117 C C . PRO A 1 531 ? 19.387 -13.728 -11.204 1.00 96.25 531 PRO A C 1
ATOM 4119 O O . PRO A 1 531 ? 20.407 -14.403 -11.095 1.00 96.25 531 PRO A O 1
ATOM 4122 N N . GLY A 1 532 ? 18.162 -14.232 -11.013 1.00 94.44 532 GLY A N 1
ATOM 4123 C CA . GLY A 1 532 ? 17.948 -15.620 -10.607 1.00 94.44 532 GLY A CA 1
ATOM 4124 C C . GLY A 1 532 ? 18.324 -16.623 -11.687 1.00 94.44 532 GLY A C 1
ATOM 4125 O O . GLY A 1 532 ? 18.951 -17.631 -11.382 1.00 94.44 532 GLY A O 1
ATOM 4126 N N . ALA A 1 533 ? 18.031 -16.326 -12.957 1.00 95.12 533 ALA A N 1
ATOM 4127 C CA . ALA A 1 533 ? 18.423 -17.208 -14.048 1.00 95.12 533 ALA A CA 1
ATOM 4128 C C . ALA A 1 533 ? 19.950 -17.288 -14.210 1.00 95.12 533 ALA A C 1
ATOM 4130 O O . ALA A 1 533 ? 20.493 -18.373 -14.401 1.00 95.12 533 ALA A O 1
ATOM 4131 N N . VAL A 1 534 ? 20.648 -16.152 -14.101 1.00 94.75 534 VAL A N 1
ATOM 4132 C CA . VAL A 1 534 ? 22.117 -16.099 -14.152 1.00 94.75 534 VAL A CA 1
ATOM 4133 C C . VAL A 1 534 ? 22.735 -16.847 -12.972 1.00 94.75 534 VAL A C 1
ATOM 4135 O O . VAL A 1 534 ? 23.662 -17.624 -13.183 1.00 94.75 534 VAL A O 1
ATOM 4138 N N . GLY A 1 535 ? 22.209 -16.648 -11.759 1.00 92.56 535 GLY A N 1
ATOM 4139 C CA . GLY A 1 535 ? 22.678 -17.343 -10.559 1.00 92.56 535 GLY A CA 1
ATOM 4140 C C . GLY A 1 535 ? 22.545 -18.861 -10.678 1.00 92.56 535 GLY A C 1
ATOM 4141 O O . GLY A 1 535 ? 23.538 -19.566 -10.530 1.00 92.56 535 GLY A O 1
ATOM 4142 N N . LEU A 1 536 ? 21.355 -19.353 -11.042 1.00 91.69 536 LEU A N 1
ATOM 4143 C CA . LEU A 1 536 ? 21.106 -20.786 -11.221 1.00 91.69 536 LEU A CA 1
ATOM 4144 C C . LEU A 1 536 ? 22.010 -21.397 -12.300 1.00 91.69 536 LEU A C 1
ATOM 4146 O O . LEU A 1 536 ? 22.645 -22.418 -12.069 1.00 91.69 536 LEU A O 1
ATOM 4150 N N . LEU A 1 537 ? 22.134 -20.758 -13.470 1.00 91.88 537 LEU A N 1
ATOM 4151 C CA . LEU A 1 537 ? 22.978 -21.271 -14.559 1.00 91.88 537 LEU A CA 1
ATOM 4152 C C . LEU A 1 537 ? 24.475 -21.281 -14.215 1.00 91.88 537 LEU A C 1
ATOM 4154 O O . LEU A 1 537 ? 25.241 -22.020 -14.838 1.00 91.88 537 LEU A O 1
ATOM 4158 N N . ALA A 1 538 ? 24.903 -20.475 -13.241 1.00 90.31 538 ALA A N 1
ATOM 4159 C CA . ALA A 1 538 ? 26.273 -20.483 -12.756 1.00 90.31 538 ALA A CA 1
ATOM 4160 C C . ALA A 1 538 ? 26.570 -21.675 -11.830 1.00 90.31 538 ALA A C 1
ATOM 4162 O O . ALA A 1 538 ? 27.752 -21.996 -11.653 1.00 90.31 538 ALA A O 1
ATOM 4163 N N . GLU A 1 539 ? 25.552 -22.350 -11.286 1.00 89.31 539 GLU A N 1
ATOM 4164 C CA . GLU A 1 539 ? 25.728 -23.462 -10.355 1.00 89.31 539 GLU A CA 1
ATOM 4165 C C . GLU A 1 539 ? 26.388 -24.695 -11.006 1.00 89.31 539 GLU A C 1
ATOM 4167 O O . GLU A 1 539 ? 26.172 -24.980 -12.189 1.00 89.31 539 GLU A O 1
ATOM 4172 N N . PRO A 1 540 ? 27.181 -25.482 -10.247 1.00 87.62 540 PRO A N 1
ATOM 4173 C CA . PRO A 1 540 ? 27.917 -26.624 -10.795 1.00 87.62 540 PRO A CA 1
ATOM 4174 C C . PRO A 1 540 ? 27.035 -27.666 -11.493 1.00 87.62 540 PRO A C 1
ATOM 4176 O O . PRO A 1 540 ? 27.451 -28.246 -12.493 1.00 87.62 540 PRO A O 1
ATOM 4179 N N . HIS A 1 541 ? 25.815 -27.885 -10.995 1.00 86.50 541 HIS A N 1
ATOM 4180 C CA . HIS A 1 541 ? 24.903 -28.891 -11.534 1.00 86.50 541 HIS A CA 1
ATOM 4181 C C . HIS A 1 541 ? 24.401 -28.521 -12.943 1.00 86.50 541 HIS A C 1
ATOM 4183 O O . HIS A 1 541 ? 24.439 -29.365 -13.835 1.00 86.50 541 HIS A O 1
ATOM 4189 N N . CYS A 1 542 ? 24.071 -27.246 -13.194 1.00 85.94 542 CYS A N 1
ATOM 4190 C CA . CYS A 1 542 ? 23.708 -26.765 -14.532 1.00 85.94 542 CYS A CA 1
ATOM 4191 C C . CYS A 1 542 ? 24.873 -26.845 -15.530 1.00 85.94 542 CYS A C 1
ATOM 4193 O O . CYS A 1 542 ? 24.651 -26.994 -16.731 1.00 85.94 542 CYS A O 1
ATOM 4195 N N . ARG A 1 543 ? 26.123 -26.736 -15.054 1.00 79.62 543 ARG A N 1
ATOM 4196 C CA . ARG A 1 543 ? 27.313 -26.905 -15.908 1.00 79.62 543 ARG A CA 1
ATOM 4197 C C . ARG A 1 543 ? 27.553 -28.368 -16.270 1.00 79.62 543 ARG A C 1
ATOM 4199 O O . ARG A 1 543 ? 28.008 -28.641 -17.377 1.00 79.62 543 ARG A O 1
ATOM 4206 N N . ALA A 1 544 ? 27.275 -29.280 -15.339 1.00 82.69 544 ALA A N 1
ATOM 4207 C CA . ALA A 1 544 ? 27.455 -30.715 -15.524 1.00 82.69 544 ALA A CA 1
ATOM 4208 C C . ALA A 1 544 ? 26.366 -31.335 -16.417 1.00 82.69 544 ALA A C 1
ATOM 4210 O O . ALA A 1 544 ? 26.679 -32.190 -17.240 1.00 82.69 544 ALA A O 1
ATOM 4211 N N . ASP A 1 545 ? 25.117 -30.876 -16.294 1.00 82.88 545 ASP A N 1
ATOM 4212 C CA . ASP A 1 545 ? 24.003 -31.278 -17.156 1.00 82.88 545 ASP A CA 1
ATOM 4213 C C . ASP A 1 545 ? 23.241 -30.046 -17.680 1.00 82.88 545 ASP A C 1
ATOM 4215 O O . ASP A 1 545 ? 22.318 -29.550 -17.026 1.00 82.88 545 ASP A O 1
ATOM 4219 N N . PRO A 1 546 ? 23.569 -29.556 -18.889 1.00 76.88 546 PRO A N 1
ATOM 4220 C CA . PRO A 1 546 ? 22.875 -28.422 -19.492 1.00 76.88 546 PRO A CA 1
ATOM 4221 C C . PRO A 1 546 ? 21.378 -28.649 -19.751 1.00 76.88 546 PRO A C 1
ATOM 4223 O O . PRO A 1 546 ? 20.645 -27.669 -19.915 1.00 76.88 546 PRO A O 1
ATOM 4226 N N . GLN A 1 547 ? 20.902 -29.901 -19.817 1.00 82.44 547 GLN A N 1
ATOM 4227 C CA . GLN A 1 547 ? 19.474 -30.177 -19.985 1.00 82.44 547 GLN A CA 1
ATOM 4228 C C . GLN A 1 547 ? 18.694 -29.978 -18.685 1.00 82.44 547 GLN A C 1
ATOM 4230 O O . GLN A 1 547 ? 17.550 -29.516 -18.748 1.00 82.44 547 GLN A O 1
ATOM 4235 N N . SER A 1 548 ? 19.323 -30.222 -17.528 1.00 83.38 548 SER A N 1
ATOM 4236 C CA . SER A 1 548 ? 18.705 -30.023 -16.208 1.00 83.38 548 SER A CA 1
ATOM 4237 C C . SER A 1 548 ? 18.190 -28.592 -15.995 1.00 83.38 548 SER A C 1
ATOM 4239 O O . SER A 1 548 ? 17.144 -28.396 -15.380 1.00 83.38 548 SER A O 1
ATOM 4241 N N . CYS A 1 549 ? 18.848 -27.595 -16.599 1.00 90.06 549 CYS A N 1
ATOM 4242 C CA . CYS A 1 549 ? 18.517 -26.173 -16.456 1.00 90.06 549 CYS A CA 1
ATOM 4243 C C . CYS A 1 549 ? 17.941 -25.551 -17.742 1.00 90.06 549 CYS A C 1
ATOM 4245 O O . CYS A 1 549 ? 18.000 -24.332 -17.942 1.00 90.06 549 CYS A O 1
ATOM 4247 N N . SER A 1 550 ? 17.364 -26.369 -18.635 1.00 91.75 550 SER A N 1
ATOM 4248 C CA . SER A 1 550 ? 16.852 -25.901 -19.934 1.00 91.75 550 SER A CA 1
ATOM 4249 C C . SER A 1 550 ? 15.735 -24.859 -19.792 1.00 91.75 550 SER A C 1
ATOM 4251 O O . SER A 1 550 ? 15.744 -23.857 -20.508 1.00 91.75 550 SER A O 1
ATOM 4253 N N . LYS A 1 551 ? 14.836 -25.031 -18.812 1.00 92.44 551 LYS A N 1
ATOM 4254 C CA . LYS A 1 551 ? 13.778 -24.062 -18.479 1.00 92.44 551 LYS A CA 1
ATOM 4255 C C . LYS A 1 551 ? 14.359 -22.710 -18.070 1.00 92.44 551 LYS A C 1
ATOM 4257 O O . LYS A 1 551 ? 13.962 -21.679 -18.603 1.00 92.44 551 LYS A O 1
ATOM 4262 N N . VAL A 1 552 ? 15.352 -22.709 -17.182 1.00 94.25 552 VAL A N 1
ATOM 4263 C CA . VAL A 1 552 ? 16.028 -21.485 -16.720 1.00 94.25 552 VAL A CA 1
ATOM 4264 C C . VAL A 1 552 ? 16.694 -20.762 -17.894 1.00 94.25 552 VAL A C 1
ATOM 4266 O O . VAL A 1 552 ? 16.574 -19.545 -18.040 1.00 94.25 552 VAL A O 1
ATOM 4269 N N . LYS A 1 553 ? 17.334 -21.517 -18.795 1.00 94.56 553 LYS A N 1
ATOM 4270 C CA . LYS A 1 553 ? 17.914 -20.975 -20.029 1.00 94.56 553 LYS A CA 1
ATOM 4271 C C . LYS A 1 553 ? 16.854 -20.375 -20.958 1.00 94.56 553 LYS A C 1
ATOM 4273 O O . LYS A 1 553 ? 17.099 -19.323 -21.546 1.00 94.56 553 LYS A O 1
ATOM 4278 N N . GLN A 1 554 ? 15.682 -21.000 -21.083 1.00 95.75 554 GLN A N 1
ATOM 4279 C CA . GLN A 1 554 ? 14.556 -20.447 -21.846 1.00 95.75 554 GLN A CA 1
ATOM 4280 C C . GLN A 1 554 ? 14.057 -19.130 -21.241 1.00 95.75 554 GLN A C 1
ATOM 4282 O O . GLN A 1 554 ? 13.859 -18.176 -21.987 1.00 95.75 554 GLN A O 1
ATOM 4287 N N . ILE A 1 555 ? 13.943 -19.038 -19.912 1.00 97.00 555 ILE A N 1
ATOM 4288 C CA . ILE A 1 555 ? 13.561 -17.801 -19.211 1.00 97.00 555 ILE A CA 1
ATOM 4289 C C . ILE A 1 555 ? 14.572 -16.683 -19.487 1.00 97.00 555 ILE A C 1
ATOM 4291 O O . ILE A 1 555 ? 14.188 -15.565 -19.839 1.00 97.00 555 ILE A O 1
ATOM 4295 N N . LEU A 1 556 ? 15.871 -16.981 -19.382 1.00 96.75 556 LEU A N 1
ATOM 4296 C CA . LEU A 1 556 ? 16.921 -16.001 -19.655 1.00 96.75 556 LEU A CA 1
ATOM 4297 C C . LEU A 1 556 ? 16.921 -15.554 -21.125 1.00 96.75 556 LEU A C 1
ATOM 4299 O O . LEU A 1 556 ? 17.106 -14.372 -21.408 1.00 96.75 556 LEU A O 1
ATOM 4303 N N . ASN A 1 557 ? 16.690 -16.473 -22.064 1.00 97.00 557 ASN A N 1
ATOM 4304 C CA . ASN A 1 557 ? 16.576 -16.143 -23.485 1.00 97.00 557 ASN A CA 1
ATOM 4305 C C . ASN A 1 557 ? 15.327 -15.303 -23.781 1.00 97.00 557 ASN A C 1
ATOM 4307 O O . ASN A 1 557 ? 15.430 -14.326 -24.518 1.00 97.00 557 ASN A O 1
ATOM 4311 N N . TYR A 1 558 ? 14.184 -15.630 -23.173 1.00 97.12 558 TYR A N 1
ATOM 4312 C CA . TYR A 1 558 ? 12.958 -14.838 -23.272 1.00 97.12 558 TYR A CA 1
ATOM 4313 C C . TYR A 1 558 ? 13.178 -13.412 -22.757 1.00 97.12 558 TYR A C 1
ATOM 4315 O O . TYR A 1 558 ? 12.858 -12.456 -23.457 1.00 97.12 558 TYR A O 1
ATOM 4323 N N . SER A 1 559 ? 13.799 -13.251 -21.581 1.00 97.62 559 SER A N 1
ATOM 4324 C CA . SER A 1 559 ? 14.118 -11.927 -21.030 1.00 97.62 559 SER A CA 1
ATOM 4325 C C . SER A 1 559 ? 14.997 -11.106 -21.982 1.00 97.62 559 SER A C 1
ATOM 4327 O O . SER A 1 559 ? 14.780 -9.899 -22.122 1.00 97.62 559 SER A O 1
ATOM 4329 N N . ARG A 1 560 ? 15.959 -11.751 -22.663 1.00 98.25 560 ARG A N 1
ATOM 4330 C CA . ARG A 1 560 ? 16.830 -11.104 -23.657 1.00 98.25 560 ARG A CA 1
ATOM 4331 C C . ARG A 1 560 ? 16.000 -10.644 -24.846 1.00 98.25 560 ARG A C 1
ATOM 4333 O O . ARG A 1 560 ? 15.990 -9.459 -25.156 1.00 98.25 560 ARG A O 1
ATOM 4340 N N . GLN A 1 561 ? 15.291 -11.579 -25.474 1.00 98.06 561 GLN A N 1
ATOM 4341 C CA . GLN A 1 561 ? 14.511 -11.335 -26.684 1.00 98.06 561 GLN A CA 1
ATOM 4342 C C . GLN A 1 561 ? 13.457 -10.256 -26.450 1.00 98.06 561 GLN A C 1
ATOM 4344 O O . GLN A 1 561 ? 13.438 -9.281 -27.189 1.00 98.06 561 GLN A O 1
ATOM 4349 N N . ALA A 1 562 ? 12.683 -10.349 -25.367 1.00 97.94 562 ALA A N 1
ATOM 4350 C CA . ALA A 1 562 ? 11.663 -9.362 -25.031 1.00 97.94 562 ALA A CA 1
ATOM 4351 C C . ALA A 1 562 ? 12.250 -7.961 -24.779 1.00 97.94 562 ALA A C 1
ATOM 4353 O O . ALA A 1 562 ? 11.663 -6.965 -25.195 1.00 97.94 562 ALA A O 1
ATOM 4354 N N . THR A 1 563 ? 13.425 -7.862 -24.145 1.00 98.31 563 THR A N 1
ATOM 4355 C CA . THR A 1 563 ? 14.106 -6.568 -23.944 1.00 98.31 563 THR A CA 1
ATOM 4356 C C . THR A 1 563 ? 14.624 -5.987 -25.261 1.00 98.31 563 THR A C 1
ATOM 4358 O O . THR A 1 563 ? 14.536 -4.780 -25.481 1.00 98.31 563 THR A O 1
ATOM 4361 N N . VAL A 1 564 ? 15.155 -6.828 -26.153 1.00 98.50 564 VAL A N 1
ATOM 4362 C CA . VAL A 1 564 ? 15.599 -6.406 -27.491 1.00 98.50 564 VAL A CA 1
ATOM 4363 C C . VAL A 1 564 ? 14.409 -5.988 -28.356 1.00 98.50 564 VAL A C 1
ATOM 4365 O O . VAL A 1 564 ? 14.487 -4.964 -29.031 1.00 98.50 564 VAL A O 1
ATOM 4368 N N . ASP A 1 565 ? 13.295 -6.715 -28.291 1.00 98.31 565 ASP A N 1
ATOM 4369 C CA . ASP A 1 565 ? 12.059 -6.379 -28.998 1.00 98.31 565 ASP A CA 1
ATOM 4370 C C . ASP A 1 565 ? 11.504 -5.027 -28.521 1.00 98.31 565 ASP A C 1
ATOM 4372 O O . ASP A 1 565 ? 11.165 -4.182 -29.348 1.00 98.31 565 ASP A O 1
ATOM 4376 N N . ASP A 1 566 ? 11.498 -4.770 -27.208 1.00 98.06 566 ASP A N 1
ATOM 4377 C CA . ASP A 1 566 ? 11.120 -3.471 -26.636 1.00 98.06 566 ASP A CA 1
ATOM 4378 C C . ASP A 1 566 ? 12.044 -2.342 -27.127 1.00 98.06 566 ASP A C 1
ATOM 4380 O O . ASP A 1 566 ? 11.578 -1.283 -27.547 1.00 98.06 566 ASP A O 1
ATOM 4384 N N . LEU A 1 567 ? 13.361 -2.564 -27.121 1.00 97.56 567 LEU A N 1
ATOM 4385 C CA . LEU A 1 567 ? 14.343 -1.600 -27.621 1.00 97.56 567 LEU A CA 1
ATOM 4386 C C . LEU A 1 567 ? 14.127 -1.267 -29.107 1.00 97.56 567 LEU A C 1
ATOM 4388 O O . LEU A 1 567 ? 14.254 -0.107 -29.497 1.00 97.56 567 LEU A O 1
ATOM 4392 N N . ILE A 1 568 ? 13.783 -2.257 -29.932 1.00 97.06 568 ILE A N 1
ATOM 4393 C CA . ILE A 1 568 ? 13.505 -2.073 -31.364 1.00 97.06 568 ILE A CA 1
ATOM 4394 C C . ILE A 1 568 ? 12.167 -1.359 -31.585 1.00 97.06 568 ILE A C 1
ATOM 4396 O O . ILE A 1 568 ? 12.082 -0.491 -32.458 1.00 97.06 568 ILE A O 1
ATOM 4400 N N . ALA A 1 569 ? 11.138 -1.721 -30.817 1.00 96.00 569 ALA A N 1
ATOM 4401 C CA . ALA A 1 569 ? 9.791 -1.180 -30.955 1.00 96.00 569 ALA A CA 1
ATOM 4402 C C . ALA A 1 569 ? 9.699 0.266 -30.451 1.00 96.00 569 ALA A C 1
ATOM 4404 O O . ALA A 1 569 ? 9.211 1.141 -31.164 1.00 96.00 569 ALA A O 1
ATOM 4405 N N . PHE A 1 570 ? 10.202 0.532 -29.243 1.00 95.38 570 PHE A N 1
ATOM 4406 C CA . PHE A 1 570 ? 10.083 1.838 -28.592 1.00 95.38 570 PHE A CA 1
ATOM 4407 C C . PHE A 1 570 ? 11.229 2.792 -28.929 1.00 95.38 570 PHE A C 1
ATOM 4409 O O . PHE A 1 570 ? 11.049 4.005 -28.843 1.00 95.38 570 PHE A O 1
ATOM 4416 N N . LYS A 1 571 ? 12.406 2.260 -29.293 1.00 95.69 571 LYS A N 1
ATOM 4417 C CA . LYS A 1 571 ? 13.630 3.013 -29.618 1.00 95.69 571 LYS A CA 1
ATOM 4418 C C . LYS A 1 571 ? 13.887 4.196 -28.664 1.00 95.69 571 LYS A C 1
ATOM 4420 O O . LYS A 1 571 ? 13.912 5.348 -29.119 1.00 95.69 571 LYS A O 1
ATOM 4425 N N . PRO A 1 572 ? 14.057 3.929 -27.353 1.00 96.88 572 PRO A N 1
ATOM 4426 C CA . PRO A 1 572 ? 14.124 4.958 -26.318 1.00 96.88 572 PRO A CA 1
ATOM 4427 C C . PRO A 1 572 ? 15.180 6.019 -26.611 1.00 96.88 572 PRO A C 1
ATOM 4429 O O . PRO A 1 572 ? 16.282 5.687 -27.052 1.00 96.88 572 PRO A O 1
ATOM 4432 N N . GLY A 1 573 ? 14.864 7.277 -26.312 1.00 96.50 573 GLY A N 1
ATOM 4433 C CA . GLY A 1 573 ? 15.814 8.380 -26.395 1.00 96.50 573 GLY A CA 1
ATOM 4434 C C . GLY A 1 573 ? 16.937 8.245 -25.369 1.00 96.50 573 GLY A C 1
ATOM 4435 O O . GLY A 1 573 ? 18.096 8.478 -25.705 1.00 96.50 573 GLY A O 1
ATOM 4436 N N . HIS A 1 574 ? 16.616 7.785 -24.157 1.00 97.75 574 HIS A N 1
ATOM 4437 C CA . HIS A 1 574 ? 17.548 7.639 -23.039 1.00 97.75 574 HIS A CA 1
ATOM 4438 C C . HIS A 1 574 ? 17.545 6.207 -22.505 1.00 97.75 574 HIS A C 1
ATOM 4440 O O . HIS A 1 574 ? 16.502 5.655 -22.156 1.00 97.75 574 HIS A O 1
ATOM 4446 N N . VAL A 1 575 ? 18.731 5.614 -22.378 1.00 98.31 575 VAL A N 1
ATOM 4447 C CA . VAL A 1 575 ? 18.928 4.296 -21.767 1.00 98.31 575 VAL A CA 1
ATOM 4448 C C . VAL A 1 575 ? 19.932 4.413 -20.627 1.00 98.31 575 VAL A C 1
ATOM 4450 O O . VAL A 1 575 ? 21.117 4.664 -20.850 1.00 98.31 575 VAL A O 1
ATOM 4453 N N . PHE A 1 576 ? 19.471 4.216 -19.394 1.00 98.25 576 PHE A N 1
ATOM 4454 C CA . PHE A 1 576 ? 20.345 4.106 -18.228 1.00 98.25 576 PHE A CA 1
ATOM 4455 C C . PHE A 1 576 ? 20.737 2.645 -18.024 1.00 98.25 576 PHE A C 1
ATOM 4457 O O . PHE A 1 576 ? 19.876 1.780 -17.887 1.00 98.25 576 PHE A O 1
ATOM 4464 N N . VAL A 1 577 ? 22.034 2.361 -17.968 1.00 98.38 577 VAL A N 1
ATOM 4465 C CA . VAL A 1 577 ? 22.568 0.999 -17.845 1.00 98.38 577 VAL A CA 1
ATOM 4466 C C . VAL A 1 577 ? 23.300 0.856 -16.522 1.00 98.38 577 VAL A C 1
ATOM 4468 O O . VAL A 1 577 ? 24.256 1.587 -16.273 1.00 98.38 577 VAL A O 1
ATOM 4471 N N . ASP A 1 578 ? 22.874 -0.083 -15.675 1.00 97.56 578 ASP A N 1
ATOM 4472 C CA . ASP A 1 578 ? 23.570 -0.385 -14.424 1.00 97.56 578 ASP A CA 1
ATOM 4473 C C . ASP A 1 578 ? 24.948 -1.010 -14.711 1.00 97.56 578 ASP A C 1
ATOM 4475 O O . ASP A 1 578 ? 25.072 -2.176 -15.094 1.00 97.56 578 ASP A O 1
ATOM 4479 N N . GLU A 1 579 ? 26.011 -0.239 -14.499 1.00 96.06 579 GLU A N 1
ATOM 4480 C CA . GLU A 1 579 ? 27.407 -0.649 -14.673 1.00 96.06 579 GLU A CA 1
ATOM 4481 C C . GLU A 1 579 ? 28.099 -0.896 -13.316 1.00 96.06 579 GLU A C 1
ATOM 4483 O O . GLU A 1 579 ? 29.320 -1.071 -13.248 1.00 96.06 579 GLU A O 1
ATOM 4488 N N . ARG A 1 580 ? 27.348 -0.959 -12.204 1.00 93.50 580 ARG A N 1
ATOM 4489 C CA . ARG A 1 580 ? 27.924 -1.266 -10.886 1.00 93.50 580 ARG A CA 1
ATOM 4490 C C . ARG A 1 580 ? 28.616 -2.628 -10.917 1.00 93.50 580 ARG A C 1
ATOM 4492 O O . ARG A 1 580 ? 28.088 -3.603 -11.455 1.00 93.50 580 ARG A O 1
ATOM 4499 N N . LYS A 1 581 ? 29.790 -2.710 -10.277 1.00 89.00 581 LYS A N 1
ATOM 4500 C CA . LYS A 1 581 ? 30.564 -3.962 -10.151 1.00 89.00 581 LYS A CA 1
ATOM 4501 C C . LYS A 1 581 ? 29.827 -5.028 -9.340 1.00 89.00 581 LYS A C 1
ATOM 4503 O O . LYS A 1 581 ? 29.933 -6.206 -9.650 1.00 89.00 581 LYS A O 1
ATOM 4508 N N . ARG A 1 582 ? 29.112 -4.608 -8.292 1.00 89.19 582 ARG A N 1
ATOM 4509 C CA . ARG A 1 582 ? 28.240 -5.459 -7.475 1.00 89.19 582 ARG A CA 1
ATOM 4510 C C . ARG A 1 582 ? 26.806 -4.995 -7.685 1.00 89.19 582 ARG A C 1
ATOM 4512 O O . ARG A 1 582 ? 26.446 -3.915 -7.216 1.00 89.19 582 ARG A O 1
ATOM 4519 N N . LYS A 1 583 ? 26.034 -5.778 -8.433 1.00 92.31 583 LYS A N 1
ATOM 4520 C CA . LYS A 1 583 ? 24.623 -5.511 -8.727 1.00 92.31 583 LYS A CA 1
ATOM 4521 C C . LYS A 1 583 ? 23.741 -6.224 -7.707 1.00 92.31 583 LYS A C 1
ATOM 4523 O O . LYS A 1 583 ? 24.091 -7.310 -7.251 1.00 92.31 583 LYS A O 1
ATOM 4528 N N . SER A 1 584 ? 22.605 -5.624 -7.356 1.00 91.31 584 SER A N 1
ATOM 4529 C CA . SER A 1 584 ? 21.634 -6.269 -6.465 1.00 91.31 584 SER A CA 1
ATOM 4530 C C . SER A 1 584 ? 21.137 -7.576 -7.087 1.00 91.31 584 SER A C 1
ATOM 4532 O O . SER A 1 584 ? 20.856 -7.607 -8.288 1.00 91.31 584 SER A O 1
ATOM 4534 N N . TYR A 1 585 ? 21.015 -8.617 -6.261 1.00 92.44 585 TYR A N 1
ATOM 4535 C CA . TYR A 1 585 ? 20.464 -9.942 -6.594 1.00 92.44 585 TYR A CA 1
ATOM 4536 C C . TYR A 1 585 ? 21.319 -10.835 -7.517 1.00 92.44 585 TYR A C 1
ATOM 4538 O O . TYR A 1 585 ? 20.963 -11.986 -7.738 1.00 92.44 585 TYR A O 1
ATOM 4546 N N . PHE A 1 586 ? 22.478 -10.368 -7.997 1.00 91.12 586 PHE A N 1
ATOM 4547 C CA . PHE A 1 586 ? 23.458 -11.199 -8.717 1.00 91.12 586 PHE A CA 1
ATOM 4548 C C . PHE A 1 586 ? 24.463 -11.803 -7.723 1.00 91.12 586 PHE A C 1
ATOM 4550 O O . PHE A 1 586 ? 25.590 -11.323 -7.593 1.00 91.12 586 PHE A O 1
ATOM 4557 N N . VAL A 1 587 ? 24.029 -12.793 -6.937 1.00 74.06 587 VAL A N 1
ATOM 4558 C CA . VAL A 1 587 ? 24.816 -13.373 -5.831 1.00 74.06 587 VAL A CA 1
ATOM 4559 C C . VAL A 1 587 ? 26.127 -13.970 -6.355 1.00 74.06 587 VAL A C 1
ATOM 4561 O O . VAL A 1 587 ? 26.127 -15.009 -6.995 1.00 74.06 587 VAL A O 1
ATOM 4564 N N . GLY A 1 588 ? 27.254 -13.298 -6.098 1.00 73.38 588 GLY A N 1
ATOM 4565 C CA . GLY A 1 588 ? 28.596 -13.761 -6.490 1.00 73.38 588 GLY A CA 1
ATOM 4566 C C . GLY A 1 588 ? 28.960 -13.559 -7.967 1.00 73.38 588 GLY A C 1
ATOM 4567 O O . GLY A 1 588 ? 30.146 -13.543 -8.296 1.00 73.38 588 GLY A O 1
ATOM 4568 N N . GLU A 1 589 ? 27.975 -13.309 -8.829 1.00 84.62 589 GLU A N 1
ATOM 4569 C CA . GLU A 1 589 ? 28.162 -13.266 -10.277 1.00 84.62 589 GLU A CA 1
ATOM 4570 C C . GLU A 1 589 ? 28.428 -11.856 -10.821 1.00 84.62 589 GLU A C 1
ATOM 4572 O O . GLU A 1 589 ? 27.807 -10.859 -10.436 1.00 84.62 589 GLU A O 1
ATOM 4577 N N . LYS A 1 590 ? 29.361 -11.768 -11.775 1.00 88.62 590 LYS A N 1
ATOM 4578 C CA . LYS A 1 590 ? 29.572 -10.551 -12.566 1.00 88.62 590 LYS A CA 1
ATOM 4579 C C . LYS A 1 590 ? 28.599 -10.562 -13.734 1.00 88.62 590 LYS A C 1
ATOM 4581 O O . LYS A 1 590 ? 28.558 -11.521 -14.493 1.00 88.62 590 LYS A O 1
ATOM 4586 N N . PHE A 1 591 ? 27.875 -9.464 -13.918 1.00 94.50 591 PHE A N 1
ATOM 4587 C CA . PHE A 1 591 ? 26.916 -9.344 -15.009 1.00 94.50 591 PHE A CA 1
ATOM 4588 C C . PHE A 1 591 ? 27.030 -7.997 -15.722 1.00 94.50 591 PHE A C 1
ATOM 4590 O O . PHE A 1 591 ? 27.102 -6.945 -15.072 1.00 94.50 591 PHE A O 1
ATOM 4597 N N . ASN A 1 592 ? 27.028 -8.033 -17.056 1.00 95.81 592 ASN A N 1
ATOM 4598 C CA . ASN A 1 592 ? 27.020 -6.869 -17.936 1.00 95.81 592 ASN A CA 1
ATOM 4599 C C . ASN A 1 592 ? 25.811 -6.955 -18.875 1.00 95.81 592 ASN A C 1
ATOM 4601 O O . ASN A 1 592 ? 25.709 -7.881 -19.676 1.00 95.81 592 ASN A O 1
ATOM 4605 N N . TYR A 1 593 ? 24.907 -5.977 -18.772 1.00 97.19 593 TYR A N 1
ATOM 4606 C CA . TYR A 1 593 ? 23.697 -5.926 -19.589 1.00 97.19 593 TYR A CA 1
ATOM 4607 C C . TYR A 1 593 ? 24.001 -5.796 -21.084 1.00 97.19 593 TYR A C 1
ATOM 4609 O O . TYR A 1 593 ? 23.308 -6.413 -21.883 1.00 97.19 593 TYR A O 1
ATOM 4617 N N . LEU A 1 594 ? 25.018 -5.020 -21.472 1.00 97.31 594 LEU A N 1
ATOM 4618 C CA . LEU A 1 594 ? 25.332 -4.808 -22.887 1.00 97.31 594 LEU A CA 1
ATOM 4619 C C . LEU A 1 594 ? 25.921 -6.065 -23.522 1.00 97.31 594 LEU A C 1
ATOM 4621 O O . LEU A 1 594 ? 25.516 -6.412 -24.627 1.00 97.31 594 LEU A O 1
ATOM 4625 N N . ASP A 1 595 ? 26.803 -6.774 -22.815 1.00 96.31 595 ASP A N 1
ATOM 4626 C CA . ASP A 1 595 ? 27.359 -8.047 -23.292 1.00 96.31 595 ASP A CA 1
ATOM 4627 C C . ASP A 1 595 ? 26.235 -9.083 -23.436 1.00 96.31 595 ASP A C 1
ATOM 4629 O O . ASP A 1 595 ? 26.068 -9.682 -24.492 1.00 96.31 595 ASP A O 1
ATOM 4633 N N . TYR A 1 596 ? 25.383 -9.201 -22.411 1.00 96.62 596 TYR A N 1
ATOM 4634 C CA . TYR A 1 596 ? 24.228 -10.098 -22.418 1.00 96.62 596 TYR A CA 1
ATOM 4635 C C . TYR A 1 596 ? 23.248 -9.829 -23.568 1.00 96.62 596 TYR A C 1
ATOM 4637 O O . TYR A 1 596 ? 22.740 -10.773 -24.171 1.00 96.62 596 TYR A O 1
ATOM 4645 N N . LEU A 1 597 ? 22.951 -8.562 -23.870 1.00 98.12 597 LEU A N 1
ATOM 4646 C CA . LEU A 1 597 ? 22.054 -8.203 -24.972 1.00 98.12 597 LEU A CA 1
ATOM 4647 C C . LEU A 1 597 ? 22.731 -8.361 -26.343 1.00 98.12 597 LEU A C 1
ATOM 4649 O O . LEU A 1 597 ? 22.043 -8.661 -27.314 1.00 98.12 597 LEU A O 1
ATOM 4653 N N . SER A 1 598 ? 24.059 -8.218 -26.423 1.00 96.94 598 SER A N 1
ATOM 4654 C CA . SER A 1 598 ? 24.840 -8.358 -27.666 1.00 96.94 598 SER A CA 1
ATOM 4655 C C . SER A 1 598 ? 24.869 -9.777 -28.229 1.00 96.94 598 SER A C 1
ATOM 4657 O O . SER A 1 598 ? 25.160 -9.943 -29.412 1.00 96.94 598 SER A O 1
ATOM 4659 N N . ASP A 1 599 ? 24.495 -10.778 -27.430 1.00 94.69 599 ASP A N 1
ATOM 4660 C CA . ASP A 1 599 ? 24.246 -12.140 -27.912 1.00 94.69 599 ASP A CA 1
ATOM 4661 C C . ASP A 1 599 ? 23.085 -12.207 -28.931 1.00 94.69 599 ASP A C 1
ATOM 4663 O O . ASP A 1 599 ? 22.994 -13.170 -29.692 1.00 94.69 599 ASP A O 1
ATOM 4667 N N . ASP A 1 600 ? 22.185 -11.213 -28.957 1.00 97.00 600 ASP A N 1
ATOM 4668 C CA . ASP A 1 600 ? 21.180 -11.053 -30.013 1.00 97.00 600 ASP A CA 1
ATOM 4669 C C . ASP A 1 600 ? 21.714 -10.100 -31.108 1.00 97.00 600 ASP A C 1
ATOM 4671 O O . ASP A 1 600 ? 21.895 -8.903 -30.855 1.00 97.00 600 ASP A O 1
ATOM 4675 N N . PRO A 1 601 ? 21.927 -10.569 -32.355 1.00 95.75 601 PRO A N 1
ATOM 4676 C CA . PRO A 1 601 ? 22.472 -9.738 -33.432 1.00 95.75 601 PRO A CA 1
ATOM 4677 C C . PRO A 1 601 ? 21.654 -8.471 -33.728 1.00 95.75 601 PRO A C 1
ATOM 4679 O O . PRO A 1 601 ? 22.205 -7.462 -34.182 1.00 95.75 601 PRO A O 1
ATOM 4682 N N . ARG A 1 602 ? 20.341 -8.494 -33.458 1.00 97.25 602 ARG A N 1
ATOM 4683 C CA . ARG A 1 602 ? 19.450 -7.345 -33.679 1.00 97.25 602 ARG A CA 1
ATOM 4684 C C . ARG A 1 602 ? 19.794 -6.196 -32.732 1.00 97.25 602 ARG A C 1
ATOM 4686 O O . ARG A 1 602 ? 19.785 -5.036 -33.150 1.00 97.25 602 ARG A O 1
ATOM 4693 N N . PHE A 1 603 ? 20.174 -6.512 -31.492 1.00 97.38 603 PHE A N 1
ATOM 4694 C CA . PHE A 1 603 ? 20.642 -5.524 -30.522 1.00 97.38 603 PHE A CA 1
ATOM 4695 C C . PHE A 1 603 ? 21.942 -4.867 -30.979 1.00 97.38 603 PHE A C 1
ATOM 4697 O O . PHE A 1 603 ? 22.028 -3.642 -30.992 1.00 97.38 603 PHE A O 1
ATOM 4704 N N . ALA A 1 604 ? 22.929 -5.655 -31.414 1.00 92.00 604 ALA A N 1
ATOM 4705 C CA . ALA A 1 604 ? 24.219 -5.126 -31.857 1.00 92.00 604 ALA A CA 1
ATOM 4706 C C . ALA A 1 604 ? 24.073 -4.131 -33.024 1.00 92.00 604 ALA A C 1
ATOM 4708 O O . ALA A 1 604 ? 24.791 -3.132 -33.084 1.00 92.00 604 ALA A O 1
ATOM 4709 N N . SER A 1 605 ? 23.122 -4.367 -33.935 1.00 91.50 605 SER A N 1
ATOM 4710 C CA . SER A 1 605 ? 22.802 -3.418 -35.006 1.00 91.50 605 SER A CA 1
ATOM 4711 C C . SER A 1 605 ? 22.155 -2.137 -34.474 1.00 91.50 605 SER A C 1
ATOM 4713 O O . SER A 1 605 ? 22.572 -1.044 -34.854 1.00 91.50 605 SER A O 1
ATOM 4715 N N . LEU A 1 606 ? 21.166 -2.258 -33.583 1.00 93.94 606 LEU A N 1
ATOM 4716 C CA . LEU A 1 606 ? 20.460 -1.120 -32.986 1.00 93.94 606 LEU A CA 1
ATOM 4717 C C . LEU A 1 606 ? 21.386 -0.242 -32.128 1.00 93.94 606 LEU A C 1
ATOM 4719 O O . LEU A 1 606 ? 21.335 0.986 -32.200 1.00 93.94 606 LEU A O 1
ATOM 4723 N N . TRP A 1 607 ? 22.262 -0.860 -31.333 1.00 95.94 607 TRP A N 1
ATOM 4724 C CA . TRP A 1 607 ? 23.116 -0.163 -30.370 1.00 95.94 607 TRP A CA 1
ATOM 4725 C C . TRP A 1 607 ? 24.153 0.755 -31.037 1.00 95.94 607 TRP A C 1
ATOM 4727 O O . TRP A 1 607 ? 24.650 1.691 -30.412 1.00 95.94 607 TRP A O 1
ATOM 4737 N N . LYS A 1 608 ? 24.420 0.578 -32.342 1.00 93.19 608 LYS A N 1
ATOM 4738 C CA . LYS A 1 608 ? 25.258 1.495 -33.141 1.00 93.19 608 LYS A CA 1
ATOM 4739 C C . LYS A 1 608 ? 24.722 2.926 -33.177 1.00 93.19 608 LYS A C 1
ATOM 4741 O O . LYS A 1 608 ? 25.519 3.844 -33.377 1.00 93.19 608 LYS A O 1
ATOM 4746 N N . SER A 1 609 ? 23.426 3.127 -32.954 1.00 93.06 609 SER A N 1
ATOM 4747 C CA . SER A 1 609 ? 22.791 4.449 -32.876 1.00 93.06 609 SER A CA 1
ATOM 4748 C C . SER A 1 609 ? 22.803 5.051 -31.469 1.00 93.06 609 SER A C 1
ATOM 4750 O O . SER A 1 609 ? 22.260 6.131 -31.277 1.00 93.06 609 SER A O 1
ATOM 4752 N N . TYR A 1 610 ? 23.413 4.393 -30.478 1.00 95.31 610 TYR A N 1
ATOM 4753 C CA . TYR A 1 610 ? 23.484 4.892 -29.106 1.00 95.31 610 TYR A CA 1
ATOM 4754 C C . TYR A 1 610 ? 24.892 5.373 -28.749 1.00 95.31 610 TYR A C 1
ATOM 4756 O O . TYR A 1 610 ? 25.903 4.773 -29.125 1.00 95.31 610 TYR A O 1
ATOM 4764 N N . ARG A 1 611 ? 24.982 6.483 -28.012 1.00 95.12 611 ARG A N 1
ATOM 4765 C CA . ARG A 1 611 ? 26.248 7.033 -27.504 1.00 95.12 611 ARG A CA 1
ATOM 4766 C C . ARG A 1 611 ? 26.158 7.266 -26.006 1.00 95.12 611 ARG A C 1
ATOM 4768 O O . ARG A 1 611 ? 25.178 7.820 -25.516 1.00 95.12 611 ARG A O 1
ATOM 4775 N N . LYS A 1 612 ? 27.197 6.853 -25.281 1.00 95.38 612 LYS A N 1
ATOM 4776 C CA . LYS A 1 612 ? 27.343 7.132 -23.852 1.00 95.38 612 LYS A CA 1
ATOM 4777 C C . LYS A 1 612 ? 27.668 8.610 -23.672 1.00 95.38 612 LYS A C 1
ATOM 4779 O O . LYS A 1 612 ? 28.666 9.077 -24.211 1.00 95.38 612 LYS A O 1
ATOM 4784 N N . VAL A 1 613 ? 26.842 9.323 -22.914 1.00 95.2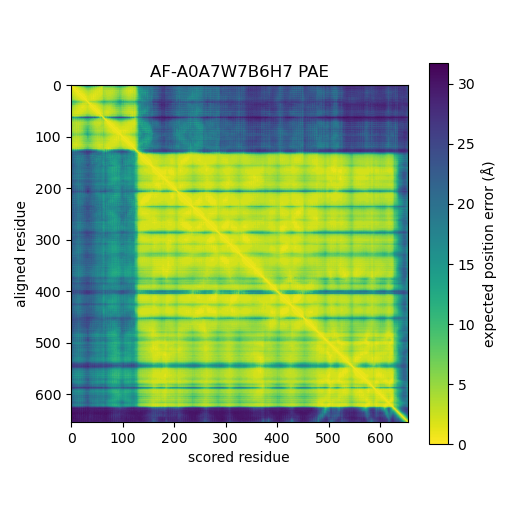5 613 VAL A N 1
ATOM 4785 C CA . VAL A 1 613 ? 26.977 10.777 -22.703 1.00 95.25 613 VAL A CA 1
ATOM 4786 C C . VAL A 1 613 ? 27.229 11.154 -21.250 1.00 95.25 613 VAL A C 1
ATOM 4788 O O . VAL A 1 613 ? 27.807 12.202 -20.987 1.00 95.25 613 VAL A O 1
ATOM 4791 N N . ALA A 1 614 ? 26.852 10.302 -20.294 1.00 94.50 614 ALA A N 1
ATOM 4792 C CA . ALA A 1 614 ? 27.120 10.551 -18.882 1.00 94.50 614 ALA A CA 1
ATOM 4793 C C . ALA A 1 614 ? 27.302 9.256 -18.083 1.00 94.50 614 ALA A C 1
ATOM 4795 O O . ALA A 1 614 ? 26.961 8.156 -18.526 1.00 94.50 614 ALA A O 1
ATOM 4796 N N . PHE A 1 615 ? 27.835 9.403 -16.872 1.00 95.25 615 PHE A N 1
ATOM 4797 C CA . PHE A 1 615 ? 27.909 8.344 -15.874 1.00 95.25 615 PHE A CA 1
ATOM 4798 C C . PHE A 1 615 ? 27.472 8.894 -14.516 1.00 95.25 615 PHE A C 1
ATOM 4800 O O . PHE A 1 615 ? 28.042 9.861 -14.016 1.00 95.25 615 PHE A O 1
ATOM 4807 N N . VAL A 1 616 ? 26.449 8.285 -13.926 1.00 93.56 616 VAL A N 1
ATOM 4808 C CA . VAL A 1 616 ? 25.701 8.825 -12.794 1.00 93.56 616 VAL A CA 1
ATOM 4809 C C . VAL A 1 616 ? 25.503 7.728 -11.753 1.00 93.56 616 VAL A C 1
ATOM 4811 O O . VAL A 1 616 ? 24.735 6.796 -11.965 1.00 93.56 616 VAL A O 1
ATOM 4814 N N . GLN A 1 617 ? 26.198 7.822 -10.614 1.00 91.75 617 GLN A N 1
ATOM 4815 C CA . GLN A 1 617 ? 26.006 6.922 -9.459 1.00 91.75 617 GLN A CA 1
ATOM 4816 C C . GLN A 1 617 ? 26.026 5.414 -9.807 1.00 91.75 617 GLN A C 1
ATOM 4818 O O . GLN A 1 617 ? 25.261 4.617 -9.267 1.00 91.75 617 GLN A O 1
ATOM 4823 N N . GLY A 1 618 ? 26.921 5.006 -10.713 1.00 94.06 618 GLY A N 1
ATOM 4824 C CA . GLY A 1 618 ? 27.040 3.610 -11.149 1.00 94.06 618 GLY A CA 1
ATOM 4825 C C . GLY A 1 618 ? 26.216 3.247 -12.386 1.00 94.06 618 GLY A C 1
ATOM 4826 O O . GLY A 1 618 ? 26.287 2.102 -12.821 1.00 94.06 618 GLY A O 1
ATOM 4827 N N . TYR A 1 619 ? 25.473 4.197 -12.957 1.00 97.44 619 TYR A N 1
ATOM 4828 C CA . TYR A 1 619 ? 24.685 4.017 -14.172 1.00 97.44 619 TYR A CA 1
ATOM 4829 C C . TYR A 1 619 ? 25.281 4.812 -15.329 1.00 97.44 619 TYR A C 1
ATOM 4831 O O . TYR A 1 619 ? 25.526 6.010 -15.204 1.00 97.44 619 TYR A O 1
ATOM 4839 N N . ALA A 1 620 ? 25.490 4.171 -16.472 1.00 97.94 620 ALA A N 1
ATOM 4840 C CA . ALA A 1 620 ? 25.840 4.863 -17.703 1.00 97.94 620 ALA A CA 1
ATOM 4841 C C . ALA A 1 620 ? 24.578 5.348 -18.413 1.00 97.94 620 ALA A C 1
ATOM 4843 O O . ALA A 1 620 ? 23.678 4.552 -18.666 1.00 97.94 620 ALA A O 1
ATOM 4844 N N . LEU A 1 621 ? 24.533 6.631 -18.762 1.00 97.88 621 LEU A N 1
ATOM 4845 C CA . LEU A 1 621 ? 23.483 7.188 -19.604 1.00 97.88 621 LEU A CA 1
ATOM 4846 C C . LEU A 1 621 ? 23.920 7.120 -21.066 1.00 97.88 621 LEU A C 1
ATOM 4848 O O . LEU A 1 621 ? 24.914 7.738 -21.460 1.00 97.88 621 LEU A O 1
ATOM 4852 N N . TRP A 1 622 ? 23.143 6.391 -21.854 1.00 97.56 622 TRP A N 1
ATOM 4853 C CA . TRP A 1 622 ? 23.249 6.307 -23.300 1.00 97.56 622 TRP A CA 1
ATOM 4854 C C . TRP A 1 622 ? 22.083 7.052 -23.937 1.00 97.56 622 TRP A C 1
ATOM 4856 O O . TRP A 1 622 ? 20.951 6.927 -23.476 1.00 97.56 622 TRP A O 1
ATOM 4866 N N . VAL A 1 623 ? 22.349 7.809 -24.997 1.00 96.69 623 VAL A N 1
ATOM 4867 C CA . VAL A 1 623 ? 21.306 8.481 -25.779 1.00 96.69 623 VAL A CA 1
ATOM 4868 C C . VAL A 1 623 ? 21.298 8.001 -27.211 1.00 96.69 623 VAL A C 1
ATOM 4870 O O . VAL A 1 623 ? 22.355 7.690 -27.769 1.00 96.69 623 VAL A O 1
ATOM 4873 N N . ARG A 1 624 ? 20.104 7.943 -27.794 1.00 94.06 624 ARG A N 1
ATOM 4874 C CA . ARG A 1 624 ? 19.923 7.646 -29.210 1.00 94.06 624 ARG A CA 1
ATOM 4875 C C . ARG A 1 624 ? 20.293 8.863 -30.054 1.00 94.06 624 ARG A C 1
ATOM 4877 O O . ARG A 1 624 ? 19.913 9.987 -29.739 1.00 94.06 624 ARG A O 1
ATOM 4884 N N . VAL A 1 625 ? 21.025 8.619 -31.131 1.00 86.12 625 VAL A N 1
ATOM 4885 C CA . VAL A 1 625 ? 21.553 9.619 -32.057 1.00 86.12 625 VAL A CA 1
ATOM 4886 C C . VAL A 1 625 ? 21.065 9.238 -33.447 1.00 86.12 625 VAL A C 1
ATOM 4888 O O . VAL A 1 625 ? 21.662 8.390 -34.110 1.00 86.12 625 VAL A O 1
ATOM 4891 N N . ASP A 1 626 ? 19.943 9.825 -33.855 1.00 72.25 626 ASP A N 1
ATOM 4892 C CA . ASP A 1 626 ? 19.372 9.598 -35.188 1.00 72.25 626 ASP A CA 1
ATOM 4893 C C . ASP A 1 626 ? 20.028 10.493 -36.257 1.00 72.25 626 ASP A C 1
ATOM 4895 O O . ASP A 1 626 ? 20.135 10.078 -37.408 1.00 72.25 626 ASP A O 1
ATOM 4899 N N . ASP A 1 627 ? 20.551 11.662 -35.860 1.00 60.50 627 ASP A N 1
ATOM 4900 C CA . AS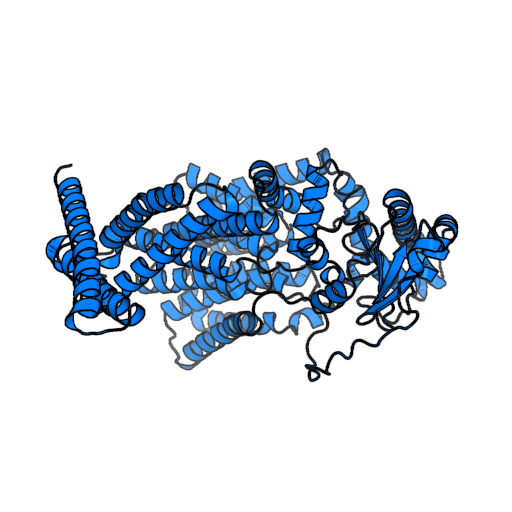P A 1 627 ? 21.391 12.547 -36.680 1.00 60.50 627 ASP A CA 1
ATOM 4901 C C . ASP A 1 627 ? 22.729 12.836 -35.954 1.00 60.50 627 ASP A C 1
ATOM 4903 O O . ASP A 1 627 ? 22.733 13.487 -34.902 1.00 60.50 627 ASP A O 1
ATOM 4907 N N . PRO A 1 628 ? 23.881 12.368 -36.477 1.00 49.97 628 PRO A N 1
ATOM 4908 C CA . PRO A 1 628 ? 25.203 12.625 -35.901 1.00 49.97 628 PRO A CA 1
ATOM 4909 C C . PRO A 1 628 ? 25.557 14.115 -35.752 1.00 49.97 628 PRO A C 1
ATOM 4911 O O . PRO A 1 628 ? 26.380 14.450 -34.899 1.00 49.97 628 PRO A O 1
ATOM 4914 N N . GLY A 1 629 ? 24.950 15.009 -36.548 1.00 48.81 629 GLY A N 1
ATOM 4915 C CA . GLY A 1 629 ? 25.194 16.456 -36.509 1.00 48.81 629 GLY A CA 1
ATOM 4916 C C . GLY A 1 629 ? 24.603 17.168 -35.285 1.00 48.81 629 GLY A C 1
ATOM 4917 O O . GLY A 1 629 ? 25.107 18.216 -34.880 1.00 48.81 629 GLY A O 1
ATOM 4918 N N . ALA A 1 630 ? 23.594 16.579 -34.633 1.00 52.00 630 ALA A N 1
ATOM 4919 C CA . ALA A 1 630 ? 22.915 17.161 -33.470 1.00 52.00 630 ALA A CA 1
ATOM 4920 C C . ALA A 1 630 ? 23.746 17.110 -32.168 1.00 52.00 630 ALA A C 1
ATOM 4922 O O . ALA A 1 630 ? 23.469 17.834 -31.213 1.00 52.00 630 ALA A O 1
ATOM 4923 N N . LEU A 1 631 ? 24.797 16.281 -32.119 1.00 51.06 631 LEU A N 1
ATOM 4924 C CA . LEU A 1 631 ? 25.672 16.112 -30.950 1.00 51.06 631 LEU A CA 1
ATOM 4925 C C . LEU A 1 631 ? 26.743 17.207 -30.792 1.00 51.06 631 LEU A C 1
ATOM 4927 O O . LEU A 1 631 ? 27.406 17.249 -29.755 1.00 51.06 631 LEU A O 1
ATOM 4931 N N . GLY A 1 632 ? 26.926 18.087 -31.785 1.00 47.62 632 GLY A N 1
ATOM 4932 C CA . GLY A 1 632 ? 28.020 19.072 -31.833 1.00 47.62 632 GLY A CA 1
ATOM 4933 C C . GLY A 1 632 ? 28.054 20.102 -30.692 1.00 47.62 632 GLY A C 1
ATOM 4934 O O . GLY A 1 632 ? 29.023 20.848 -30.582 1.00 47.62 632 GLY A O 1
ATOM 4935 N N . ALA A 1 633 ? 27.036 20.136 -29.827 1.00 46.44 633 ALA A N 1
ATOM 4936 C CA . ALA A 1 633 ? 26.928 21.059 -28.697 1.00 46.44 633 ALA A CA 1
ATOM 4937 C C . ALA A 1 633 ? 27.137 20.415 -27.310 1.00 46.44 633 ALA A C 1
ATOM 4939 O O . ALA A 1 633 ? 27.018 21.111 -26.301 1.00 46.44 633 ALA A O 1
ATOM 4940 N N . LEU A 1 634 ? 27.441 19.113 -27.213 1.00 47.62 634 LEU A N 1
ATOM 4941 C CA . LEU A 1 634 ? 27.670 18.468 -25.914 1.00 47.62 634 LEU A CA 1
ATOM 4942 C C . LEU A 1 634 ? 29.169 18.446 -25.567 1.00 47.62 634 LEU A C 1
ATOM 4944 O O . LEU A 1 634 ? 29.974 17.950 -26.359 1.00 47.62 634 LEU A O 1
ATOM 4948 N N . PRO A 1 635 ? 29.586 18.961 -24.392 1.00 40.53 635 PRO A N 1
ATOM 4949 C CA . PRO A 1 635 ? 30.986 18.931 -24.001 1.00 40.53 635 PRO A CA 1
ATOM 4950 C C . PRO A 1 635 ? 31.455 17.481 -23.881 1.00 40.53 635 PRO A C 1
ATOM 4952 O O . PRO A 1 635 ? 30.913 16.686 -23.117 1.00 40.53 635 PRO A O 1
ATOM 4955 N N . ASN A 1 636 ? 32.511 17.162 -24.626 1.00 40.19 636 ASN A N 1
ATOM 4956 C CA . ASN A 1 636 ? 33.153 15.850 -24.743 1.00 40.19 636 ASN A CA 1
ATOM 4957 C C . ASN A 1 636 ? 33.882 15.396 -23.456 1.00 40.19 636 ASN A C 1
ATOM 4959 O O . ASN A 1 636 ? 34.923 14.740 -23.508 1.00 40.19 636 ASN A O 1
ATOM 4963 N N . ARG A 1 637 ? 33.396 15.784 -22.273 1.00 40.72 637 ARG A N 1
ATOM 4964 C CA . ARG A 1 637 ? 34.014 15.449 -20.992 1.00 40.72 637 ARG A CA 1
ATOM 4965 C C . ARG A 1 637 ? 32.972 14.883 -20.036 1.00 40.72 637 ARG A C 1
ATOM 4967 O O . ARG A 1 637 ? 31.999 15.575 -19.740 1.00 40.72 637 ARG A O 1
ATOM 4974 N N . PRO A 1 638 ? 33.193 13.685 -19.466 1.00 38.22 638 PRO A N 1
ATOM 4975 C CA . PRO A 1 638 ? 32.502 13.310 -18.248 1.00 38.22 638 PRO A CA 1
ATOM 4976 C C . PRO A 1 638 ? 32.968 14.289 -17.167 1.00 38.22 638 PRO A C 1
ATOM 4978 O O . PRO A 1 638 ? 34.046 14.127 -16.602 1.00 38.22 638 PRO A O 1
ATOM 4981 N N . HIS A 1 639 ? 32.205 15.349 -16.905 1.00 34.00 639 HIS A N 1
ATOM 4982 C CA . HIS A 1 639 ? 32.399 16.105 -15.680 1.00 34.00 639 HIS A CA 1
ATOM 4983 C C . HIS A 1 639 ? 31.961 15.187 -14.538 1.00 34.00 639 HIS A C 1
ATOM 4985 O O . HIS A 1 639 ? 30.784 14.816 -14.488 1.00 34.00 639 HIS A O 1
ATOM 4991 N N . PRO A 1 640 ? 32.860 14.775 -13.627 1.00 34.50 640 PRO A N 1
ATOM 4992 C CA . PRO A 1 640 ? 32.409 14.185 -12.385 1.00 34.50 640 PRO A CA 1
ATOM 4993 C C . PRO A 1 640 ? 31.607 15.276 -11.680 1.00 34.50 640 PRO A C 1
ATOM 4995 O O . PRO A 1 640 ? 32.168 16.263 -11.207 1.00 34.50 640 PRO A O 1
ATOM 4998 N N . VAL A 1 641 ? 30.282 15.139 -11.654 1.00 35.69 641 VAL A N 1
ATOM 4999 C CA . VAL A 1 641 ? 29.459 15.932 -10.748 1.00 35.69 641 VAL A CA 1
ATOM 5000 C C . VAL A 1 641 ? 29.952 15.561 -9.355 1.00 35.69 641 VAL A C 1
ATOM 5002 O O . VAL A 1 641 ? 29.756 14.432 -8.903 1.00 35.69 641 VAL A O 1
ATOM 5005 N N . ALA A 1 642 ? 30.685 16.477 -8.723 1.00 29.80 642 ALA A N 1
ATOM 5006 C CA . ALA A 1 642 ? 31.187 16.316 -7.372 1.00 29.80 642 ALA A CA 1
ATOM 5007 C C . ALA A 1 642 ? 29.987 16.264 -6.421 1.00 29.80 642 ALA A C 1
ATOM 5009 O O . ALA A 1 642 ? 29.510 17.279 -5.921 1.00 29.80 642 ALA A O 1
ATOM 5010 N N . VAL A 1 643 ? 29.465 15.062 -6.197 1.00 37.78 643 VAL A N 1
ATOM 5011 C CA . VAL A 1 643 ? 28.561 14.794 -5.085 1.00 37.78 643 VAL A CA 1
ATOM 5012 C C . VAL A 1 643 ? 29.436 14.815 -3.837 1.00 37.78 643 VAL A C 1
ATOM 5014 O O . VAL A 1 643 ? 30.328 13.977 -3.693 1.00 37.78 643 VAL A O 1
ATOM 5017 N N . GLN A 1 644 ? 29.227 15.806 -2.966 1.00 27.22 644 GLN A N 1
ATOM 5018 C CA . GLN A 1 644 ? 29.868 15.833 -1.652 1.00 27.22 644 GLN A CA 1
ATOM 5019 C C . GLN A 1 644 ? 29.651 14.480 -0.953 1.00 27.22 644 GLN A C 1
ATOM 5021 O O . GLN A 1 644 ? 28.543 13.940 -1.017 1.00 27.22 644 GLN A O 1
ATOM 5026 N N . PRO A 1 645 ? 30.673 13.908 -0.296 1.00 28.14 645 PRO A N 1
ATOM 5027 C CA . PRO A 1 645 ? 30.523 12.635 0.386 1.00 28.14 645 PRO A CA 1
ATOM 5028 C C . PRO A 1 645 ? 29.595 12.818 1.591 1.00 28.14 645 PRO A C 1
ATOM 5030 O O . PRO A 1 645 ? 30.016 13.275 2.654 1.00 28.14 645 PRO A O 1
ATOM 5033 N N . GLU A 1 646 ? 28.325 12.441 1.446 1.00 32.50 646 GLU A N 1
ATOM 5034 C CA . GLU A 1 646 ? 27.483 12.172 2.608 1.00 32.50 646 GLU A CA 1
ATOM 5035 C C . GLU A 1 646 ? 28.120 11.022 3.395 1.00 32.50 646 GLU A C 1
ATOM 5037 O O . GLU A 1 646 ? 28.508 9.988 2.840 1.00 32.50 646 GLU A O 1
ATOM 5042 N N . ARG A 1 647 ? 28.290 11.246 4.705 1.00 27.97 647 ARG A N 1
ATOM 5043 C CA . ARG A 1 647 ? 28.849 10.280 5.657 1.00 27.97 647 ARG A CA 1
ATOM 5044 C C . ARG A 1 647 ? 28.255 8.899 5.397 1.00 27.97 647 ARG A C 1
ATOM 5046 O O . ARG A 1 647 ? 27.036 8.762 5.348 1.00 27.97 647 ARG A O 1
ATOM 5053 N N . ARG A 1 648 ? 29.120 7.880 5.305 1.00 28.83 648 ARG A N 1
ATOM 5054 C CA . ARG A 1 648 ? 28.736 6.460 5.319 1.00 28.83 648 ARG A CA 1
ATOM 5055 C C . ARG A 1 648 ? 27.728 6.216 6.448 1.00 28.83 648 ARG A C 1
ATOM 5057 O O . ARG A 1 648 ? 28.127 6.028 7.593 1.00 28.83 648 ARG A O 1
ATOM 5064 N N . GLN A 1 649 ? 26.441 6.173 6.127 1.00 27.22 649 GLN A N 1
ATOM 5065 C CA . GLN A 1 649 ? 25.474 5.433 6.920 1.00 27.22 649 GLN A CA 1
ATOM 5066 C C . GLN A 1 649 ? 25.482 4.010 6.374 1.00 27.22 649 GLN A C 1
ATOM 5068 O O . GLN A 1 649 ? 24.849 3.676 5.375 1.00 27.22 649 GLN A O 1
ATOM 5073 N N . SER A 1 650 ? 26.315 3.185 7.001 1.00 29.61 650 SER A N 1
ATOM 5074 C CA . SER A 1 650 ? 26.209 1.736 6.936 1.00 29.61 650 SER A CA 1
ATOM 5075 C C . SER A 1 650 ? 24.847 1.329 7.497 1.00 29.61 650 SER A C 1
ATOM 5077 O O . SER A 1 650 ? 24.614 1.463 8.696 1.00 29.61 650 SER A O 1
ATOM 5079 N N . GLY A 1 651 ? 23.952 0.846 6.644 1.00 27.23 651 GLY A N 1
ATOM 5080 C CA . GLY A 1 651 ? 22.673 0.306 7.084 1.00 27.23 651 GLY A CA 1
ATOM 5081 C C . GLY A 1 651 ? 21.735 0.069 5.913 1.00 27.23 651 GLY A C 1
ATOM 5082 O O . GLY A 1 651 ? 21.297 1.020 5.281 1.00 27.23 651 GLY A O 1
ATOM 5083 N N . PHE A 1 652 ? 21.450 -1.209 5.672 1.00 26.41 652 PHE A N 1
ATOM 5084 C CA . PHE A 1 652 ? 20.443 -1.744 4.755 1.00 26.41 652 PHE A CA 1
ATOM 5085 C C . PHE A 1 652 ? 20.730 -1.561 3.256 1.00 26.41 652 PHE A C 1
ATOM 5087 O O . PHE A 1 652 ? 20.428 -0.556 2.618 1.00 26.41 652 PHE A O 1
ATOM 5094 N N . GLN A 1 653 ? 21.349 -2.610 2.702 1.00 25.78 653 GLN A N 1
ATOM 5095 C CA . GLN A 1 653 ? 21.099 -3.034 1.330 1.00 25.78 653 GLN A CA 1
ATOM 5096 C C . GLN A 1 653 ? 19.646 -3.521 1.266 1.00 25.78 653 GLN A C 1
ATOM 5098 O O . GLN A 1 653 ? 19.307 -4.492 1.949 1.00 25.78 653 GLN A O 1
ATOM 5103 N N . GLU A 1 654 ? 18.821 -2.825 0.489 1.00 31.02 654 GLU A N 1
ATOM 5104 C CA . GLU A 1 654 ? 17.615 -3.390 -0.128 1.00 31.02 654 GLU A CA 1
ATOM 5105 C C . GLU A 1 654 ? 17.954 -3.951 -1.511 1.00 31.02 654 GLU A C 1
ATOM 5107 O O . GLU A 1 654 ? 18.760 -3.306 -2.235 1.00 31.02 654 GLU A O 1
#

Sequence (654 aa):
MTALVAQAGRFGVVGLATTALHLCAAYLASSIGGFAPGSANTVGFACAVTFAYLGHFSWTFSRRAEHSEALGRFAVASLFGFATSSLIVFVVTHMLQWSMLAALVLVGIAVPCLNFVAFKFWVFRSPRDLDGRSMFAACVAWGFAAAVLFALYFWGRPFNHDTSWYLVATEKFLNGARLYVDVIEINPPLAFYVTAPPIIVSELFGGGSTSAFLLYVTTLLFISLAWSGRIVAASEGLVHAERIVLFGGVILSLILLPIPFVGQREHLMLVFSLPYFLALCLDPSGSNRKPMESFALGAFAFFGLAMKPYFLFAPLLVSAVAALQNKTLRVIISIENITIALLCGLYFLFIVVFHKEYIDHIVPMATEVYHAYGYEFFLVFTKPHFLVFPVVLYLIILQTGRLRDSYALRLFAVATGFCAAYLVQFKGWPSHAYPMNVFLLLTLCAMIARGFGRKISALAAVLAAAVMLLPPVLEGPYKSRLLRPFLAAYPVPGVAPSVLVLSSNLWASFPFVNLTGATWASRFPAQWLVPGAVGLLAEPHCRADPQSCSKVKQILNYSRQATVDDLIAFKPGHVFVDERKRKSYFVGEKFNYLDYLSDDPRFASLWKSYRKVAFVQGYALWVRVDDPGALGALPNRPHPVAVQPERRQSGFQE

pLDDT: mean 87.39, std 13.82, range [25.78, 98.62]

Mean predicted aligned error: 10.73 Å

InterPro domains:
  IPR007267 GtrA/DPMS, transmembrane domain [PF04138] (10-124)
  IPR051401 Bacterial Cell Wall Glycosylation GtrA [PTHR38459] (4-126)